Protein AF-0000000066114487 (afdb_homodimer)

Solvent-accessible surface area (backbone atoms only — not comparable to full-atom values): 37967 Å² total; per-residue (Å²): 64,41,56,44,31,41,36,39,31,21,33,37,78,26,65,54,48,72,44,83,40,63,73,30,32,35,38,34,29,27,58,73,71,32,46,50,64,55,57,57,45,52,58,41,23,55,28,66,76,45,55,93,78,40,96,60,60,56,63,45,26,12,87,95,51,77,45,20,36,45,33,35,36,36,38,45,90,91,45,73,46,40,40,36,40,36,44,28,60,100,52,79,59,42,24,28,50,68,84,37,66,91,42,55,56,73,70,45,41,58,76,42,46,62,41,72,41,41,70,68,40,43,33,56,49,68,44,57,49,65,46,38,52,49,51,52,51,52,53,48,22,61,77,37,43,69,47,51,53,43,51,51,50,30,53,51,44,48,53,53,46,27,52,50,24,36,50,45,29,48,32,56,20,43,59,45,72,77,64,80,58,66,64,52,54,56,47,47,51,53,36,20,52,35,35,14,51,52,47,33,52,50,56,52,47,48,65,64,36,40,63,40,24,33,52,37,28,40,67,55,39,72,87,65,58,56,55,46,78,42,80,44,60,54,55,77,77,85,60,69,44,45,68,48,29,25,52,48,40,48,53,44,45,62,70,40,40,66,60,23,32,72,68,24,40,81,76,64,39,71,92,62,28,37,66,46,50,24,46,57,92,41,51,33,55,68,63,47,33,71,60,48,36,44,43,51,34,50,9,49,44,49,16,52,45,54,51,42,40,73,74,48,68,39,41,30,36,35,35,43,50,37,49,49,58,36,55,71,68,44,35,52,44,51,41,63,73,50,49,80,39,62,17,29,43,35,33,34,57,45,69,84,54,53,58,77,79,56,59,59,51,37,28,43,28,48,90,50,41,71,41,79,105,62,40,56,45,31,40,36,38,32,21,34,37,78,27,65,54,47,72,44,82,39,63,75,30,32,34,36,34,28,27,58,73,70,34,44,52,61,54,56,55,45,50,58,41,22,55,29,67,77,45,55,93,76,40,95,59,59,55,64,45,24,12,86,94,51,77,44,19,34,45,34,36,36,36,37,45,89,91,45,73,46,39,40,35,38,38,47,30,60,99,52,78,59,43,25,28,50,68,85,36,65,91,43,55,55,72,70,46,40,58,76,40,46,62,40,70,41,41,69,69,40,44,32,56,48,68,45,58,48,66,46,38,52,49,52,50,51,51,52,48,23,62,76,36,43,68,48,50,55,43,51,50,50,33,52,52,45,47,53,53,46,29,52,49,24,38,51,45,28,47,31,55,19,44,60,42,72,78,64,79,58,67,64,51,54,56,47,47,51,54,36,20,50,36,36,13,50,51,49,33,51,49,53,53,47,48,64,63,35,40,64,40,23,33,53,36,30,40,67,56,39,71,86,63,58,56,54,46,78,40,81,44,59,54,57,76,76,84,59,69,45,45,68,49,29,23,52,48,40,48,52,43,46,62,71,42,41,68,60,22,31,72,69,25,40,80,77,62,40,72,93,61,28,39,65,46,48,24,46,57,92,39,53,32,54,68,64,47,33,72,60,47,36,46,42,49,35,50,9,49,43,50,16,50,44,52,53,42,39,72,72,48,70,38,41,30,36,35,36,44,49,39,50,48,57,36,56,70,68,44,34,53,45,50,42,64,71,51,49,81,40,63,18,29,42,35,34,32,57,44,70,83,56,52,58,75,79,57,60,60,51,36,28,43,28,47,90,51,39,72,42,78,104

Foldseek 3Di:
DDWQKKWKDQFQAFNIAIDGFAWFFEEEAAAPPQCLVSRVQLLVCLAQVDGLVDHFCVNGGHPPDQKMKIWTWDDDPPDIKIKMWIGGGVDAIFIDINNDRPDHSLNSHQRAFEQEDDPSLLCCQANDQVSVLCVLQSLLCNLPSCLVVLVVQLVVLQVVLLVVLQVQLVCVVVVHDRPPCVVNLVSLLSNLLSQLVSVLSSVVVQVQLQVQLQVQLCLLPPPFARKHKDKFFLQDDDDNHSVVSSVSSSVSCVVCVVVCSNVSHRRGGSVNIGIFMDGPPHTCHPPPDPQSSSSSSLSSSLSSQVVSVVVDDGHAYEYEQNLVVDDPSSSVSSCVSCSPGRHYYHYHHHPVSHDPSRDDWYWYRRPNYTGTD/DDWQKKWKDQFQAFNIAIDGFAWFFEEEAAAPPQCLVSRVQLLVCLAQVDGLVDHFCVNGGHPPDQKMKIWTWADDPPDIKIKMWIGGGPDAIFIDINNDRPDHSLNSHQRAHEQEDDPSLLCCQANDQVNVLCVLQSLLCNLPSCLVVLVVQLVVLQVVLLVVLQVQLVQVVVVHDRPPCVVNLVSLLSNLLSQLVSVLSSVVVQVQLQVQLQVQLCLLPPPFARKHKDKFFLQDDDDNHSVVSSVSSSVSCVVCVVVCSNVSHRRGGSVNIGIFMDGPPHTCHPPPDPQSSSSSSLSSSLSSQVVSVVVDDRHAYEYEQNLVVDDPRSSVSSCVSCRVGRHYYHYHHHPVSHDPSSDDWYWYRRPNYTGTD

Nearest PDB structures (foldseek):
  5z69-assembly1_B  TM=9.175E-01  e=9.569E-30  Caldanaerobacter subterraneus subsp. tengcongensis MB4
  5z68-assembly2_C  TM=9.266E-01  e=2.205E-28  Caldanaerobacter subterraneus subsp. tengcongensis MB4
  5z68-assembly2_D  TM=9.045E-01  e=6.628E-27  Caldanaerobacter subterraneus subsp. tengcongensis MB4
  8bpr-assembly1_B  TM=7.939E-01  e=6.284E-27  Thermus thermophilus HB8
  4w9m-assembly2_K  TM=6.153E-01  e=1.827E-13  Thermotoga maritima MSB8

Structure (mmCIF, N/CA/C/O backbone):
data_AF-0000000066114487-model_v1
#
loop_
_entity.id
_entity.type
_entity.pdbx_description
1 polymer 'DNA replication and repair protein RecF'
#
loop_
_atom_site.group_PDB
_atom_site.id
_atom_site.type_symbol
_atom_site.label_atom_id
_atom_site.label_alt_id
_atom_site.label_comp_id
_atom_site.label_asym_id
_atom_site.label_entity_id
_atom_site.label_seq_id
_atom_site.pdbx_PDB_ins_code
_atom_site.Cartn_x
_atom_site.Cartn_y
_atom_site.Cartn_z
_atom_site.occupancy
_atom_site.B_iso_or_equiv
_atom_site.auth_seq_id
_atom_site.auth_comp_id
_atom_site.auth_asym_id
_atom_site.auth_atom_id
_atom_site.pdbx_PDB_model_num
ATOM 1 N N . MET A 1 1 ? 7.707 -28.781 -12.812 1 91.56 1 MET A N 1
ATOM 2 C CA . MET A 1 1 ? 8.344 -28.844 -11.492 1 91.56 1 MET A CA 1
ATOM 3 C C . MET A 1 1 ? 7.328 -28.578 -10.391 1 91.56 1 MET A C 1
ATOM 5 O O . MET A 1 1 ? 6.457 -27.719 -10.531 1 91.56 1 MET A O 1
ATOM 9 N N . HIS A 1 2 ? 7.344 -29.406 -9.312 1 96.38 2 HIS A N 1
ATOM 10 C CA . HIS A 1 2 ? 6.43 -29.141 -8.203 1 96.38 2 HIS A CA 1
ATOM 11 C C . HIS A 1 2 ? 7.055 -29.531 -6.867 1 96.38 2 HIS A C 1
ATOM 13 O O . HIS A 1 2 ? 8.008 -30.312 -6.832 1 96.38 2 HIS A O 1
ATOM 19 N N . VAL A 1 3 ? 6.602 -28.906 -5.863 1 98.19 3 VAL A N 1
ATOM 20 C CA . VAL A 1 3 ? 6.977 -29.25 -4.492 1 98.19 3 VAL A CA 1
ATOM 21 C C . VAL A 1 3 ? 6.152 -30.438 -4.008 1 98.19 3 VAL A C 1
ATOM 23 O O . VAL A 1 3 ? 4.922 -30.422 -4.086 1 98.19 3 VAL A O 1
ATOM 26 N N . THR A 1 4 ? 6.828 -31.422 -3.496 1 98.31 4 THR A N 1
ATOM 27 C CA . THR A 1 4 ? 6.105 -32.625 -3.107 1 98.31 4 THR A CA 1
ATOM 28 C C . THR A 1 4 ? 5.914 -32.688 -1.594 1 98.31 4 THR A C 1
ATOM 30 O O . THR A 1 4 ? 5.059 -33.406 -1.096 1 98.31 4 THR A O 1
ATOM 33 N N . HIS A 1 5 ? 6.793 -31.969 -0.933 1 98.5 5 HIS A N 1
ATOM 34 C CA . HIS A 1 5 ? 6.719 -31.938 0.523 1 98.5 5 HIS A CA 1
ATOM 35 C C . HIS A 1 5 ? 7.281 -30.641 1.083 1 98.5 5 HIS A C 1
ATOM 37 O O . HIS A 1 5 ? 8.312 -30.156 0.608 1 98.5 5 HIS A O 1
ATOM 43 N N . LEU A 1 6 ? 6.59 -30.078 2.062 1 98.69 6 LEU A N 1
ATOM 44 C CA . LEU A 1 6 ? 7.02 -28.875 2.756 1 98.69 6 LEU A CA 1
ATOM 45 C C . LEU A 1 6 ? 7.125 -29.109 4.258 1 98.69 6 LEU A C 1
ATOM 47 O O . LEU A 1 6 ? 6.215 -29.672 4.863 1 98.69 6 LEU A O 1
ATOM 51 N N . SER A 1 7 ? 8.219 -28.719 4.789 1 98.62 7 SER A N 1
ATOM 52 C CA . SER A 1 7 ? 8.445 -28.812 6.23 1 98.62 7 SER A CA 1
ATOM 53 C C . SER A 1 7 ? 8.891 -27.469 6.793 1 98.62 7 SER A C 1
ATOM 55 O O . SER A 1 7 ? 9.805 -26.828 6.254 1 98.62 7 SER A O 1
ATOM 57 N N . LEU A 1 8 ? 8.219 -27.031 7.832 1 98.69 8 LEU A N 1
ATOM 58 C CA . LEU A 1 8 ? 8.57 -25.781 8.492 1 98.69 8 LEU A CA 1
ATOM 59 C C . LEU A 1 8 ? 8.93 -26.016 9.953 1 98.69 8 LEU A C 1
ATOM 61 O O . LEU A 1 8 ? 8.297 -26.844 10.625 1 98.69 8 LEU A O 1
ATOM 65 N N . ALA A 1 9 ? 9.891 -25.328 10.406 1 98.75 9 ALA A N 1
ATOM 66 C CA . ALA A 1 9 ? 10.258 -25.297 11.82 1 98.75 9 ALA A CA 1
ATOM 67 C C . ALA A 1 9 ? 10.477 -23.875 12.297 1 98.75 9 ALA A C 1
ATOM 69 O O . ALA A 1 9 ? 11.344 -23.156 11.789 1 98.75 9 ALA A O 1
ATOM 70 N N . ASP A 1 10 ? 9.648 -23.484 13.273 1 98.44 10 ASP A N 1
ATOM 71 C CA . ASP A 1 10 ? 9.711 -22.188 13.922 1 98.44 10 ASP A CA 1
ATOM 72 C C . ASP A 1 10 ? 9.594 -21.062 12.891 1 98.44 10 ASP A C 1
ATOM 74 O O . ASP A 1 10 ? 10.281 -20.047 12.992 1 98.44 10 ASP A O 1
ATOM 78 N N . PHE A 1 11 ? 8.859 -21.25 11.867 1 98.5 11 PHE A N 1
ATOM 79 C CA . PHE A 1 11 ? 8.625 -20.281 10.812 1 98.5 11 PHE A CA 1
ATOM 80 C C . PHE A 1 11 ? 7.266 -19.609 10.984 1 98.5 11 PHE A C 1
ATOM 82 O O . PHE A 1 11 ? 6.23 -20.281 10.984 1 98.5 11 PHE A O 1
ATOM 89 N N . ARG A 1 12 ? 7.25 -18.266 11.156 1 96.94 12 ARG A N 1
ATOM 90 C CA . ARG A 1 12 ? 6.02 -17.5 11.375 1 96.94 12 ARG A CA 1
ATOM 91 C C . ARG A 1 12 ? 5.227 -18.078 12.547 1 96.94 12 ARG A C 1
ATOM 93 O O . ARG A 1 12 ? 5.711 -18.094 13.68 1 96.94 12 ARG A O 1
ATOM 100 N N . SER A 1 13 ? 4.062 -18.609 12.344 1 95.19 13 SER A N 1
ATOM 101 C CA . SER A 1 13 ? 3.199 -19.109 13.406 1 95.19 13 SER A CA 1
ATOM 102 C C . SER A 1 13 ? 3.434 -20.594 13.664 1 95.19 13 SER A C 1
ATOM 104 O O . SER A 1 13 ? 2.85 -21.172 14.578 1 95.19 13 SER A O 1
ATOM 106 N N . TYR A 1 14 ? 4.309 -21.25 12.859 1 97.75 14 TYR A N 1
ATOM 107 C CA . TYR A 1 14 ? 4.461 -22.688 12.945 1 97.75 14 TYR A CA 1
ATOM 108 C C . TYR A 1 14 ? 5.676 -23.062 13.797 1 97.75 14 TYR A C 1
ATOM 110 O O . TYR A 1 14 ? 6.801 -22.672 13.477 1 97.75 14 TYR A O 1
ATOM 118 N N . ALA A 1 15 ? 5.414 -23.812 14.828 1 97.81 15 ALA A N 1
ATOM 119 C CA . ALA A 1 15 ? 6.531 -24.453 15.508 1 97.81 15 ALA A CA 1
ATOM 120 C C . ALA A 1 15 ? 7.102 -25.594 14.672 1 97.81 15 ALA A C 1
ATOM 122 O O . ALA A 1 15 ? 8.32 -25.703 14.5 1 97.81 15 ALA A O 1
ATOM 123 N N . ARG A 1 16 ? 6.207 -26.422 14.266 1 97.81 16 ARG A N 1
ATOM 124 C CA . ARG A 1 16 ? 6.531 -27.5 13.328 1 97.81 16 ARG A CA 1
ATOM 125 C C . ARG A 1 16 ? 5.32 -27.875 12.477 1 97.81 16 ARG A C 1
ATOM 127 O O . ARG A 1 16 ? 4.195 -27.922 12.977 1 97.81 16 ARG A O 1
ATOM 134 N N . VAL A 1 17 ? 5.562 -28.141 11.227 1 98 17 VAL A N 1
ATOM 135 C CA . VAL A 1 17 ? 4.488 -28.641 10.375 1 98 17 VAL A CA 1
ATOM 136 C C . VAL A 1 17 ? 5.078 -29.391 9.188 1 98 17 VAL A C 1
ATOM 138 O O . VAL A 1 17 ? 6.156 -29.047 8.695 1 98 17 VAL A O 1
ATOM 141 N N . GLU A 1 18 ? 4.477 -30.484 8.789 1 98.06 18 GLU A N 1
ATOM 142 C CA . GLU A 1 18 ? 4.777 -31.281 7.602 1 98.06 18 GLU A CA 1
ATOM 143 C C . GLU A 1 18 ? 3.574 -31.344 6.664 1 98.06 18 GLU A C 1
ATOM 145 O O . GLU A 1 18 ? 2.49 -31.766 7.062 1 98.06 18 GLU A O 1
ATOM 150 N N . VAL A 1 19 ? 3.771 -30.922 5.43 1 98.44 19 VAL A N 1
ATOM 151 C CA . VAL A 1 19 ? 2.646 -30.844 4.5 1 98.44 19 VAL A CA 1
ATOM 152 C C . VAL A 1 19 ? 2.996 -31.562 3.201 1 98.44 19 VAL A C 1
ATOM 154 O O . VAL A 1 19 ? 3.797 -31.062 2.404 1 98.44 19 VAL A O 1
ATOM 157 N N . PRO A 1 20 ? 2.406 -32.75 2.98 1 98.25 20 PRO A N 1
ATOM 158 C CA . PRO A 1 20 ? 2.539 -33.344 1.645 1 98.25 20 PRO A CA 1
ATOM 159 C C . PRO A 1 20 ? 1.776 -32.562 0.578 1 98.25 20 PRO A C 1
ATOM 161 O O . PRO A 1 20 ? 0.645 -32.125 0.814 1 98.25 20 PRO A O 1
ATOM 164 N N . LEU A 1 21 ? 2.404 -32.344 -0.565 1 98 21 LEU A N 1
ATOM 165 C CA . LEU A 1 21 ? 1.79 -31.578 -1.648 1 98 21 LEU A CA 1
ATOM 166 C C . LEU A 1 21 ? 1.767 -32.406 -2.939 1 98 21 LEU A C 1
ATOM 168 O O . LEU A 1 21 ? 2.76 -33.031 -3.293 1 98 21 LEU A O 1
ATOM 172 N N . ASP A 1 22 ? 0.691 -32.375 -3.58 1 95.12 22 ASP A N 1
ATOM 173 C CA . ASP A 1 22 ? 0.514 -33.094 -4.848 1 95.12 22 ASP A CA 1
ATOM 174 C C . ASP A 1 22 ? 0.541 -32.125 -6.023 1 95.12 22 ASP A C 1
ATOM 176 O O . ASP A 1 22 ? 0.405 -30.906 -5.836 1 95.12 22 ASP A O 1
ATOM 180 N N . PRO A 1 23 ? 0.85 -32.719 -7.223 1 95.88 23 PRO A N 1
ATOM 181 C CA . PRO A 1 23 ? 0.576 -31.875 -8.391 1 95.88 23 PRO A CA 1
ATOM 182 C C . PRO A 1 23 ? -0.891 -31.469 -8.484 1 95.88 23 PRO A C 1
ATOM 184 O O . PRO A 1 23 ? -1.755 -32.094 -7.863 1 95.88 23 PRO A O 1
ATOM 187 N N . GLY A 1 24 ? -1.15 -30.5 -9.211 1 96.94 24 GLY A N 1
ATOM 188 C CA . GLY A 1 24 ? -2.508 -29.984 -9.32 1 96.94 24 GLY A CA 1
ATOM 189 C C . GLY A 1 24 ? -2.836 -28.922 -8.281 1 96.94 24 GLY A C 1
ATOM 190 O O . GLY A 1 24 ? -1.948 -28.203 -7.82 1 96.94 24 GLY A O 1
ATOM 191 N N . VAL A 1 25 ? -4.105 -28.812 -7.996 1 97.69 25 VAL A N 1
ATOM 192 C CA . VAL A 1 25 ? -4.574 -27.734 -7.129 1 97.69 25 VAL A CA 1
ATOM 193 C C . VAL A 1 25 ? -4.613 -28.219 -5.68 1 97.69 25 VAL A C 1
ATOM 195 O O . VAL A 1 25 ? -5.113 -29.312 -5.398 1 97.69 25 VAL A O 1
ATOM 198 N N . THR A 1 26 ? -4.031 -27.531 -4.801 1 98.19 26 THR A N 1
ATOM 199 C CA . THR A 1 26 ? -4.152 -27.703 -3.357 1 98.19 26 THR A CA 1
ATOM 200 C C . THR A 1 26 ? -4.676 -26.422 -2.701 1 98.19 26 THR A C 1
ATOM 202 O O . THR A 1 26 ? -4.129 -25.344 -2.908 1 98.19 26 THR A O 1
ATOM 205 N N . ALA A 1 27 ? -5.742 -26.516 -1.954 1 97.75 27 ALA A N 1
ATOM 206 C CA . ALA A 1 27 ? -6.316 -25.359 -1.253 1 97.75 27 ALA A CA 1
ATOM 207 C C . ALA A 1 27 ? -6.105 -25.484 0.254 1 97.75 27 ALA A C 1
ATOM 209 O O . ALA A 1 27 ? -6.371 -26.531 0.843 1 97.75 27 ALA A O 1
ATOM 210 N N . PHE A 1 28 ? -5.551 -24.516 0.839 1 98 28 PHE A N 1
ATOM 211 C CA . PHE A 1 28 ? -5.469 -24.359 2.287 1 98 28 PHE A CA 1
ATOM 212 C C . PHE A 1 28 ? -6.59 -23.453 2.801 1 98 28 PHE A C 1
ATOM 214 O O . PHE A 1 28 ? -6.617 -22.266 2.518 1 98 28 PHE A O 1
ATOM 221 N N . VAL A 1 29 ? -7.473 -24.016 3.57 1 96.12 29 VAL A N 1
ATOM 222 C CA . VAL A 1 29 ? -8.664 -23.297 4.012 1 96.12 29 VAL A CA 1
ATOM 223 C C . VAL A 1 29 ? -8.672 -23.203 5.535 1 96.12 29 VAL A C 1
ATOM 225 O O . VAL A 1 29 ? -8.344 -24.172 6.227 1 96.12 29 VAL A O 1
ATOM 228 N N . GLY A 1 30 ? -8.984 -22.078 6.043 1 93.25 30 GLY A N 1
ATOM 229 C CA . GLY A 1 30 ? -9.07 -21.812 7.473 1 93.25 30 GLY A CA 1
ATOM 230 C C . GLY A 1 30 ? -9.297 -20.359 7.805 1 93.25 30 GLY A C 1
ATOM 231 O O . GLY A 1 30 ? -9.203 -19.484 6.934 1 93.25 30 GLY A O 1
ATOM 232 N N . PRO A 1 31 ? -9.633 -20.078 9.086 1 88.81 31 PRO A N 1
ATOM 233 C CA . PRO A 1 31 ? -9.898 -18.688 9.484 1 88.81 31 PRO A CA 1
ATOM 234 C C . PRO A 1 31 ? -8.672 -17.797 9.344 1 88.81 31 PRO A C 1
ATOM 236 O O . PRO A 1 31 ? -7.547 -18.281 9.219 1 88.81 31 PRO A O 1
ATOM 239 N N . ASN A 1 32 ? -8.961 -16.531 9.359 1 86.75 32 ASN A N 1
ATOM 240 C CA . ASN A 1 32 ? -7.887 -15.547 9.25 1 86.75 32 ASN A CA 1
ATOM 241 C C . ASN A 1 32 ? -6.918 -15.641 10.422 1 86.75 32 ASN A C 1
ATOM 243 O O . ASN A 1 32 ? -7.34 -15.828 11.562 1 86.75 32 ASN A O 1
ATOM 247 N N . GLY A 1 33 ? -5.668 -15.547 10.094 1 89 33 GLY A N 1
ATOM 248 C CA . GLY A 1 33 ? -4.645 -15.516 11.125 1 89 33 GLY A CA 1
ATOM 249 C C . GLY A 1 33 ? -4.18 -16.891 11.547 1 89 33 GLY A C 1
ATOM 250 O O . GLY A 1 33 ? -3.428 -17.031 12.516 1 89 33 GLY A O 1
ATOM 251 N N . GLN A 1 34 ? -4.555 -17.891 10.82 1 92.06 34 GLN A N 1
ATOM 252 C CA . GLN A 1 34 ? -4.266 -19.25 11.273 1 92.06 34 GLN A CA 1
ATOM 253 C C . GLN A 1 34 ? -3.025 -19.797 10.578 1 92.06 34 GLN A C 1
ATOM 255 O O . GLN A 1 34 ? -2.594 -20.922 10.875 1 92.06 34 GLN A O 1
ATOM 260 N N . GLY A 1 35 ? -2.451 -19.094 9.594 1 95.38 35 GLY A N 1
ATOM 261 C CA . GLY A 1 35 ? -1.147 -19.469 9.078 1 95.38 35 GLY A CA 1
ATOM 262 C C . GLY A 1 35 ? -1.195 -19.953 7.645 1 95.38 35 GLY A C 1
ATOM 263 O O . GLY A 1 35 ? -0.208 -20.484 7.129 1 95.38 35 GLY A O 1
ATOM 264 N N . LYS A 1 36 ? -2.33 -19.875 6.961 1 97.19 36 LYS A N 1
ATOM 265 C CA . LYS A 1 36 ? -2.445 -20.297 5.566 1 97.19 36 LYS A CA 1
ATOM 266 C C . LYS A 1 36 ? -1.386 -19.609 4.703 1 97.19 36 LYS A C 1
ATOM 268 O O . LYS A 1 36 ? -0.65 -20.281 3.973 1 97.19 36 LYS A O 1
ATOM 273 N N . THR A 1 37 ? -1.304 -18.297 4.855 1 96.75 37 THR A N 1
ATOM 274 C CA . THR A 1 37 ? -0.352 -17.484 4.094 1 96.75 37 THR A CA 1
ATOM 275 C C . THR A 1 37 ? 1.082 -17.875 4.441 1 96.75 37 THR A C 1
ATOM 277 O O . THR A 1 37 ? 1.959 -17.875 3.574 1 96.75 37 THR A O 1
ATOM 280 N N . ASN A 1 38 ? 1.351 -18.266 5.676 1 97.88 38 ASN A N 1
ATOM 281 C CA . ASN A 1 38 ? 2.697 -18.641 6.094 1 97.88 38 ASN A CA 1
ATOM 282 C C . ASN A 1 38 ? 3.221 -19.828 5.289 1 97.88 38 ASN A C 1
ATOM 284 O O . ASN A 1 38 ? 4.406 -19.875 4.965 1 97.88 38 ASN A O 1
ATOM 288 N N . LEU A 1 39 ? 2.322 -20.734 4.953 1 98.5 39 LEU A N 1
ATOM 289 C CA . LEU A 1 39 ? 2.711 -21.922 4.191 1 98.5 39 LEU A CA 1
ATOM 290 C C . LEU A 1 39 ? 3.174 -21.531 2.789 1 98.5 39 LEU A C 1
ATOM 292 O O . LEU A 1 39 ? 4.258 -21.938 2.357 1 98.5 39 LEU A O 1
ATOM 296 N N . VAL A 1 40 ? 2.393 -20.734 2.148 1 98.31 40 VAL A N 1
ATOM 297 C CA . VAL A 1 40 ? 2.713 -20.406 0.766 1 98.31 40 VAL A CA 1
ATOM 298 C C . VAL A 1 40 ? 3.85 -19.375 0.731 1 98.31 40 VAL A C 1
ATOM 300 O O . VAL A 1 40 ? 4.629 -19.344 -0.222 1 98.31 40 VAL A O 1
ATOM 303 N N . GLU A 1 41 ? 3.951 -18.562 1.796 1 98.25 41 GLU A N 1
ATOM 304 C CA . GLU A 1 41 ? 5.078 -17.641 1.941 1 98.25 41 GLU A CA 1
ATOM 305 C C . GLU A 1 41 ? 6.402 -18.406 1.999 1 98.25 41 GLU A C 1
ATOM 307 O O . GLU A 1 41 ? 7.395 -17.969 1.408 1 98.25 41 GLU A O 1
ATOM 312 N N . ALA A 1 42 ? 6.395 -19.531 2.643 1 98.75 42 ALA A N 1
ATOM 313 C CA . ALA A 1 42 ? 7.586 -20.359 2.744 1 98.75 42 ALA A CA 1
ATOM 314 C C . ALA A 1 42 ? 8 -20.891 1.374 1 98.75 42 ALA A C 1
ATOM 316 O O . ALA A 1 42 ? 9.18 -20.875 1.02 1 98.75 42 ALA A O 1
ATOM 317 N N . VAL A 1 43 ? 7.043 -21.344 0.627 1 98.62 43 VAL A N 1
ATOM 318 C CA . VAL A 1 43 ? 7.324 -21.844 -0.715 1 98.62 43 VAL A CA 1
ATOM 319 C C . VAL A 1 43 ? 7.895 -20.719 -1.575 1 98.62 43 VAL A C 1
ATOM 321 O O . VAL A 1 43 ? 8.883 -20.922 -2.291 1 98.62 43 VAL A O 1
ATOM 324 N N . GLY A 1 44 ? 7.305 -19.547 -1.464 1 98.06 44 GLY A N 1
ATOM 325 C CA . GLY A 1 44 ? 7.809 -18.391 -2.193 1 98.06 44 GLY A CA 1
ATOM 326 C C . GLY A 1 44 ? 9.219 -18 -1.795 1 98.06 44 GLY A C 1
ATOM 327 O O . GLY A 1 44 ? 10.016 -17.594 -2.641 1 98.06 44 GLY A O 1
ATOM 328 N N . TYR A 1 45 ? 9.492 -18.141 -0.509 1 98.31 45 TYR A N 1
ATOM 329 C CA . TYR A 1 45 ? 10.82 -17.781 -0.02 1 98.31 45 TYR A CA 1
ATOM 330 C C . TYR A 1 45 ? 11.883 -18.672 -0.648 1 98.31 45 TYR A C 1
ATOM 332 O O . TYR A 1 45 ? 12.977 -18.203 -0.97 1 98.31 45 TYR A O 1
ATOM 340 N N . LEU A 1 46 ? 11.578 -19.922 -0.854 1 97.56 46 LEU A N 1
ATOM 341 C CA . LEU A 1 46 ? 12.516 -20.844 -1.488 1 97.56 46 LEU A CA 1
ATOM 342 C C . LEU A 1 46 ? 12.836 -20.406 -2.912 1 97.56 46 LEU A C 1
ATOM 344 O O . LEU A 1 46 ? 13.93 -20.656 -3.412 1 97.56 46 LEU A O 1
ATOM 348 N N . ALA A 1 47 ? 11.891 -19.734 -3.514 1 97.06 47 ALA A N 1
ATOM 349 C CA . ALA A 1 47 ? 12.023 -19.375 -4.922 1 97.06 47 ALA A CA 1
ATOM 350 C C . ALA A 1 47 ? 12.758 -18.047 -5.082 1 97.06 47 ALA A C 1
ATOM 352 O O . ALA A 1 47 ? 13.43 -17.812 -6.094 1 97.06 47 ALA A O 1
ATOM 353 N N . THR A 1 48 ? 12.633 -17.156 -4.078 1 96.75 48 THR A N 1
ATOM 354 C CA . THR A 1 48 ? 13.086 -15.781 -4.312 1 96.75 48 THR A CA 1
ATOM 355 C C . THR A 1 48 ? 14.062 -15.344 -3.23 1 96.75 48 THR A C 1
ATOM 357 O O . THR A 1 48 ? 14.719 -14.305 -3.363 1 96.75 48 THR A O 1
ATOM 360 N N . LEU A 1 49 ? 14.141 -16.125 -2.146 1 96.69 49 LEU A N 1
ATOM 361 C CA . LEU A 1 49 ? 14.938 -15.797 -0.971 1 96.69 49 LEU A CA 1
ATOM 362 C C . LEU A 1 49 ? 14.461 -14.5 -0.336 1 96.69 49 LEU A C 1
ATOM 364 O O . LEU A 1 49 ? 15.258 -13.734 0.211 1 96.69 49 LEU A O 1
ATOM 368 N N . GLY A 1 50 ? 13.18 -14.273 -0.511 1 95.69 50 GLY A N 1
ATOM 369 C CA . GLY A 1 50 ? 12.523 -13.117 0.084 1 95.69 50 GLY A CA 1
ATOM 370 C C . GLY A 1 50 ? 11.047 -13.336 0.336 1 95.69 50 GLY A C 1
ATOM 371 O O . GLY A 1 50 ? 10.438 -14.234 -0.249 1 95.69 50 GLY A O 1
ATOM 372 N N . SER A 1 51 ? 10.562 -12.492 1.289 1 96.31 51 SER A N 1
ATOM 373 C CA . SER A 1 51 ? 9.133 -12.539 1.607 1 96.31 51 SER A CA 1
ATOM 374 C C . SER A 1 51 ? 8.359 -11.484 0.823 1 96.31 51 SER A C 1
ATOM 376 O O . SER A 1 51 ? 8.859 -10.375 0.604 1 96.31 51 SER A O 1
ATOM 378 N N . HIS A 1 52 ? 7.168 -11.844 0.389 1 94.06 52 HIS A N 1
ATOM 379 C CA . HIS A 1 52 ? 6.312 -10.867 -0.271 1 94.06 52 HIS A CA 1
ATOM 380 C C . HIS A 1 52 ? 5.566 -10.008 0.749 1 94.06 52 HIS A C 1
ATOM 382 O O . HIS A 1 52 ? 4.863 -9.07 0.378 1 94.06 52 HIS A O 1
ATOM 388 N N . ARG A 1 53 ? 5.777 -10.305 2.021 1 93.56 53 ARG A N 1
ATOM 389 C CA . ARG A 1 53 ? 5 -9.625 3.053 1 93.56 53 ARG A CA 1
ATOM 390 C C . ARG A 1 53 ? 5.887 -8.711 3.893 1 93.56 53 ARG A C 1
ATOM 392 O O . ARG A 1 53 ? 5.406 -7.73 4.473 1 93.56 53 ARG A O 1
ATOM 399 N N . VAL A 1 54 ? 7.16 -9.078 4.027 1 93.94 54 VAL A N 1
ATOM 400 C CA . VAL A 1 54 ? 8.039 -8.32 4.91 1 93.94 54 VAL A CA 1
ATOM 401 C C . VAL A 1 54 ? 9.391 -8.109 4.234 1 93.94 54 VAL A C 1
ATOM 403 O O . VAL A 1 54 ? 9.781 -8.883 3.354 1 93.94 54 VAL A O 1
ATOM 406 N N . SER A 1 55 ? 10.109 -7.113 4.668 1 91.19 55 SER A N 1
ATOM 407 C CA . SER A 1 55 ? 11.375 -6.758 4.031 1 91.19 55 SER A CA 1
ATOM 408 C C . SER A 1 55 ? 12.555 -7.367 4.773 1 91.19 55 SER A C 1
ATOM 410 O O . SER A 1 55 ? 13.68 -7.375 4.262 1 91.19 55 SER A O 1
ATOM 412 N N . SER A 1 56 ? 12.258 -7.918 6.008 1 93.12 56 SER A N 1
ATOM 413 C CA . SER A 1 56 ? 13.328 -8.516 6.797 1 93.12 56 SER A CA 1
ATOM 414 C C . SER A 1 56 ? 12.945 -9.906 7.297 1 93.12 56 SER A C 1
ATOM 416 O O . SER A 1 56 ? 11.766 -10.266 7.277 1 93.12 56 SER A O 1
ATOM 418 N N . ASP A 1 57 ? 13.914 -10.602 7.766 1 95.12 57 ASP A N 1
ATOM 419 C CA . ASP A 1 57 ? 13.695 -12.008 8.094 1 95.12 57 ASP A CA 1
ATOM 420 C C . ASP A 1 57 ? 13.156 -12.164 9.508 1 95.12 57 ASP A C 1
ATOM 422 O O . ASP A 1 57 ? 12.562 -13.188 9.844 1 95.12 57 ASP A O 1
ATOM 426 N N . ALA A 1 58 ? 13.297 -11.188 10.312 1 94.81 58 ALA A N 1
ATOM 427 C CA . ALA A 1 58 ? 12.977 -11.32 11.734 1 94.81 58 ALA A CA 1
ATOM 428 C C . ALA A 1 58 ? 11.523 -11.742 11.93 1 94.81 58 ALA A C 1
ATOM 430 O O . ALA A 1 58 ? 11.242 -12.695 12.664 1 94.81 58 ALA A O 1
ATOM 431 N N . PRO A 1 59 ? 10.648 -11.102 11.203 1 95.38 59 PRO A N 1
ATOM 432 C CA . PRO A 1 59 ? 9.25 -11.5 11.414 1 95.38 59 PRO A CA 1
ATOM 433 C C . PRO A 1 59 ? 8.945 -12.891 10.883 1 95.38 59 PRO A C 1
ATOM 435 O O . PRO A 1 59 ? 7.855 -13.422 11.125 1 95.38 59 PRO A O 1
ATOM 438 N N . LEU A 1 60 ? 9.883 -13.477 10.156 1 98.06 60 LEU A N 1
ATOM 439 C CA . LEU A 1 60 ? 9.656 -14.797 9.586 1 98.06 60 LEU A CA 1
ATOM 440 C C . LEU A 1 60 ? 9.977 -15.891 10.609 1 98.06 60 LEU A C 1
ATOM 442 O O . LEU A 1 60 ? 9.625 -17.047 10.414 1 98.06 60 LEU A O 1
ATOM 446 N N . VAL A 1 61 ? 10.648 -15.492 11.609 1 98.06 61 VAL A N 1
ATOM 447 C CA . VAL A 1 61 ? 10.992 -16.422 12.68 1 98.06 61 VAL A CA 1
ATOM 448 C C . VAL A 1 61 ? 9.922 -16.359 13.773 1 98.06 61 VAL A C 1
ATOM 450 O O . VAL A 1 61 ? 9.5 -15.281 14.18 1 98.06 61 VAL A O 1
ATOM 453 N N . ARG A 1 62 ? 9.477 -17.5 14.156 1 96.62 62 ARG A N 1
ATOM 454 C CA . ARG A 1 62 ? 8.438 -17.594 15.188 1 96.62 62 ARG A CA 1
ATOM 455 C C . ARG A 1 62 ? 8.852 -16.812 16.438 1 96.62 62 ARG A C 1
ATOM 457 O 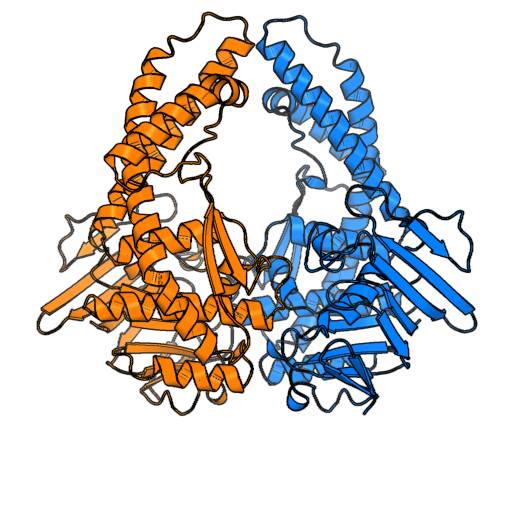O . ARG A 1 62 ? 10.016 -16.859 16.844 1 96.62 62 ARG A O 1
ATOM 464 N N . MET A 1 63 ? 7.832 -16.203 17.031 1 91.88 63 MET A N 1
ATOM 465 C CA . MET A 1 63 ? 8.109 -15.422 18.234 1 91.88 63 MET A CA 1
ATOM 466 C C . MET A 1 63 ? 8.781 -16.281 19.297 1 91.88 63 MET A C 1
ATOM 468 O O . MET A 1 63 ? 8.312 -17.375 19.594 1 91.88 63 MET A O 1
ATOM 472 N N . GLY A 1 64 ? 9.82 -15.75 19.859 1 92.81 64 GLY A N 1
ATOM 473 C CA . GLY A 1 64 ? 10.531 -16.453 20.906 1 92.81 64 GLY A CA 1
ATOM 474 C C . GLY A 1 64 ? 11.617 -17.375 20.391 1 92.81 64 GLY A C 1
ATOM 475 O O . GLY A 1 64 ? 12.492 -17.812 21.141 1 92.81 64 GLY A O 1
ATOM 476 N N . ALA A 1 65 ? 11.625 -17.734 19.047 1 97.06 65 ALA A N 1
ATOM 477 C CA . ALA A 1 65 ? 12.641 -18.609 18.453 1 97.06 65 ALA A CA 1
ATOM 478 C C . ALA A 1 65 ? 13.82 -17.797 17.922 1 97.06 65 ALA A C 1
ATOM 480 O O . ALA A 1 65 ? 13.703 -16.594 17.672 1 97.06 65 ALA A O 1
ATOM 481 N N . GLU A 1 66 ? 14.914 -18.484 17.781 1 96.94 66 GLU A N 1
ATOM 482 C CA . GLU A 1 66 ? 16.141 -17.812 17.328 1 96.94 66 GLU A CA 1
ATOM 483 C C . GLU A 1 66 ? 16.297 -17.922 15.82 1 96.94 66 GLU A C 1
ATOM 485 O O . GLU A 1 66 ? 16.906 -17.047 15.195 1 96.94 66 GLU A O 1
ATOM 490 N N . ARG A 1 67 ? 15.82 -19 15.344 1 98.06 67 ARG A N 1
ATOM 491 C CA . ARG A 1 67 ? 15.938 -19.25 13.914 1 98.06 67 ARG A CA 1
ATOM 492 C C . ARG A 1 67 ? 14.719 -19.984 13.383 1 98.06 67 ARG A C 1
ATOM 494 O O . ARG A 1 67 ? 13.914 -20.516 14.164 1 98.06 67 ARG A O 1
ATOM 501 N N . ALA A 1 68 ? 14.578 -19.953 12.062 1 98.75 68 ALA A N 1
ATOM 502 C CA . ALA A 1 68 ? 13.531 -20.703 11.383 1 98.75 68 ALA A CA 1
ATOM 503 C C . ALA A 1 68 ? 14.102 -21.562 10.258 1 98.75 68 ALA A C 1
ATOM 505 O O . ALA A 1 68 ? 15.156 -21.234 9.695 1 98.75 68 ALA A O 1
ATOM 506 N N . VAL A 1 69 ? 13.461 -22.672 9.961 1 98.69 69 VAL A N 1
ATOM 507 C CA . VAL A 1 69 ? 13.914 -23.562 8.891 1 98.69 69 VAL A CA 1
ATOM 508 C C . VAL A 1 69 ? 12.766 -23.828 7.926 1 98.69 69 VAL A C 1
ATOM 510 O O . VAL A 1 69 ? 11.648 -24.141 8.352 1 98.69 69 VAL A O 1
ATOM 513 N N . ILE A 1 70 ? 13.039 -23.656 6.66 1 98.75 70 ILE A N 1
ATOM 514 C CA . ILE A 1 70 ? 12.164 -24.078 5.574 1 98.75 70 ILE A CA 1
ATOM 515 C C . ILE A 1 70 ? 12.805 -25.219 4.805 1 98.75 70 ILE A C 1
ATOM 517 O O . ILE A 1 70 ? 13.93 -25.109 4.32 1 98.75 70 ILE A O 1
ATOM 521 N N . ARG A 1 71 ? 12.078 -26.328 4.695 1 98.31 71 ARG A N 1
ATOM 522 C CA . ARG A 1 71 ? 12.547 -27.484 3.934 1 98.31 71 ARG A CA 1
ATOM 523 C C . ARG A 1 71 ? 11.508 -27.922 2.916 1 98.31 71 ARG A C 1
ATOM 525 O O . ARG A 1 71 ? 10.305 -27.938 3.213 1 98.31 71 ARG A O 1
ATOM 532 N N . ALA A 1 72 ? 11.984 -28.281 1.731 1 98.44 72 ALA A N 1
ATOM 533 C CA . ALA A 1 72 ? 11.039 -28.75 0.72 1 98.44 72 ALA A CA 1
ATOM 534 C C . ALA A 1 72 ? 11.68 -29.812 -0.173 1 98.44 72 ALA A C 1
ATOM 536 O O . ALA A 1 72 ? 12.867 -29.734 -0.492 1 98.44 72 ALA A O 1
ATOM 537 N N . GLN A 1 73 ? 10.922 -30.812 -0.466 1 98.31 73 GLN A N 1
ATOM 538 C CA . GLN A 1 73 ? 11.258 -31.75 -1.541 1 98.31 73 GLN A CA 1
ATOM 539 C C . GLN A 1 73 ? 10.656 -31.281 -2.869 1 98.31 73 GLN A C 1
ATOM 541 O O . GLN A 1 73 ? 9.469 -30.969 -2.945 1 98.31 73 GLN A O 1
ATOM 546 N N . VAL A 1 74 ? 11.508 -31.25 -3.902 1 97.38 74 VAL A N 1
ATOM 547 C CA . VAL A 1 74 ? 11.086 -30.734 -5.199 1 97.38 74 VAL A CA 1
ATOM 548 C C . VAL A 1 74 ? 11.312 -31.797 -6.273 1 97.38 74 VAL A C 1
ATOM 550 O O . VAL A 1 74 ? 12.359 -32.438 -6.305 1 97.38 74 VAL A O 1
ATOM 553 N N . ARG A 1 75 ? 10.328 -31.906 -7.078 1 96.19 75 ARG A N 1
ATOM 554 C CA . ARG A 1 75 ? 10.422 -32.844 -8.18 1 96.19 75 ARG A CA 1
ATOM 555 C C . ARG A 1 75 ? 10.391 -32.125 -9.523 1 96.19 75 ARG A C 1
ATOM 557 O O . ARG A 1 75 ? 9.547 -31.266 -9.75 1 96.19 75 ARG A O 1
ATOM 564 N N . GLN A 1 76 ? 11.305 -32.438 -10.359 1 91.94 76 GLN A N 1
ATOM 565 C CA . GLN A 1 76 ? 11.367 -32 -11.75 1 91.94 76 GLN A CA 1
ATOM 566 C C . GLN A 1 76 ? 11.609 -33.156 -12.688 1 91.94 76 GLN A C 1
ATOM 568 O O . GLN A 1 76 ? 12.75 -33.625 -12.836 1 91.94 76 GLN A O 1
ATOM 573 N N . GLY A 1 77 ? 10.602 -33.594 -13.375 1 88.44 77 GLY A N 1
ATOM 574 C CA . GLY A 1 77 ? 10.734 -34.844 -14.109 1 88.44 77 GLY A CA 1
ATOM 575 C C . GLY A 1 77 ? 11.117 -36 -13.227 1 88.44 77 GLY A C 1
ATOM 576 O O . GLY A 1 77 ? 10.422 -36.312 -12.258 1 88.44 77 GLY A O 1
ATOM 577 N N . GLU A 1 78 ? 12.297 -36.531 -13.547 1 91 78 GLU A N 1
ATOM 578 C CA . GLU A 1 78 ? 12.758 -37.688 -12.773 1 91 78 GLU A CA 1
ATOM 579 C C . GLU A 1 78 ? 13.695 -37.25 -11.648 1 91 78 GLU A C 1
ATOM 581 O O . GLU A 1 78 ? 14.055 -38.062 -10.797 1 91 78 GLU A O 1
ATOM 586 N N . ARG A 1 79 ? 13.977 -36.062 -11.656 1 91.94 79 ARG A N 1
ATOM 587 C CA . ARG A 1 79 ? 14.93 -35.562 -10.672 1 91.94 79 ARG A CA 1
ATOM 588 C C . ARG A 1 79 ? 14.211 -35.062 -9.414 1 91.94 79 ARG A C 1
ATOM 590 O O . ARG A 1 79 ? 13.164 -34.438 -9.508 1 91.94 79 ARG A O 1
ATOM 597 N N . GLN A 1 80 ? 14.82 -35.469 -8.273 1 95 80 GLN A N 1
ATOM 598 C CA . GLN A 1 80 ? 14.336 -35 -6.98 1 95 80 GLN A CA 1
ATOM 599 C C . GLN A 1 80 ? 15.445 -34.312 -6.191 1 95 80 GLN A C 1
ATOM 601 O O . GLN A 1 80 ? 16.594 -34.781 -6.188 1 95 80 GLN A O 1
ATOM 606 N N . GLN A 1 81 ? 15.07 -33.188 -5.629 1 95.75 81 GLN A N 1
ATOM 607 C CA . GLN A 1 81 ? 16.031 -32.469 -4.824 1 95.75 81 GLN A CA 1
ATOM 608 C C . GLN A 1 81 ? 15.43 -32.031 -3.49 1 95.75 81 GLN A C 1
ATOM 610 O O . GLN A 1 81 ? 14.234 -31.734 -3.416 1 95.75 81 GLN A O 1
ATOM 615 N N . LEU A 1 82 ? 16.266 -32.125 -2.521 1 97.25 82 LEU A N 1
ATOM 616 C CA . LEU A 1 82 ? 15.898 -31.594 -1.207 1 97.25 82 LEU A CA 1
ATOM 617 C C . LEU A 1 82 ? 16.578 -30.25 -0.951 1 97.25 82 LEU A C 1
ATOM 619 O O . LEU A 1 82 ? 17.797 -30.125 -1.082 1 97.25 82 LEU A O 1
ATOM 623 N N . ILE A 1 83 ? 15.742 -29.25 -0.577 1 97.06 83 ILE A N 1
ATOM 624 C CA . ILE A 1 83 ? 16.25 -27.906 -0.3 1 97.06 83 ILE A CA 1
ATOM 625 C C . ILE A 1 83 ? 15.945 -27.531 1.146 1 97.06 83 ILE A C 1
ATOM 627 O O . ILE A 1 83 ? 14.836 -27.766 1.637 1 97.06 83 ILE A O 1
ATOM 631 N N . GLU A 1 84 ? 16.906 -26.969 1.774 1 97.69 84 GLU A N 1
ATOM 632 C CA . GLU A 1 84 ? 16.75 -26.484 3.141 1 97.69 84 GLU A CA 1
ATOM 633 C C . GLU A 1 84 ? 17.328 -25.078 3.293 1 97.69 84 GLU A C 1
ATOM 635 O O . GLU A 1 84 ? 18.453 -24.812 2.889 1 97.69 84 GLU A O 1
ATOM 640 N N . LEU A 1 85 ? 16.531 -24.172 3.836 1 97.81 85 LEU A N 1
ATOM 641 C CA . LEU A 1 85 ? 16.984 -22.812 4.168 1 97.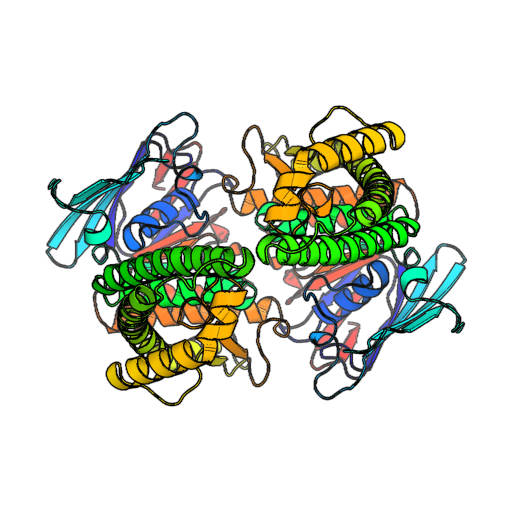81 85 LEU A CA 1
ATOM 642 C C . LEU A 1 85 ? 16.828 -22.547 5.66 1 97.81 85 LEU A C 1
ATOM 644 O O . LEU A 1 85 ? 15.773 -22.812 6.242 1 97.81 85 LEU A O 1
ATOM 648 N N . GLU A 1 86 ? 17.875 -22.109 6.238 1 98 86 GLU A N 1
ATOM 649 C CA . GLU A 1 86 ? 17.875 -21.641 7.625 1 98 86 GLU A CA 1
ATOM 650 C C . GLU A 1 86 ? 17.953 -20.125 7.703 1 98 86 GLU A C 1
ATOM 652 O O . GLU A 1 86 ? 18.891 -19.516 7.203 1 98 86 GLU A O 1
ATOM 657 N N . LEU A 1 87 ? 16.938 -19.5 8.273 1 98.25 87 LEU A N 1
ATOM 658 C CA . LEU A 1 87 ? 16.875 -18.062 8.438 1 98.25 87 LEU A CA 1
ATOM 659 C C . LEU A 1 87 ? 17.391 -17.625 9.805 1 98.25 87 LEU A C 1
ATOM 661 O O . LEU A 1 87 ? 16.906 -18.094 10.836 1 98.25 87 LEU A O 1
ATOM 665 N N . ASN A 1 88 ? 18.312 -16.797 9.789 1 97.19 88 ASN A N 1
ATOM 666 C CA . ASN A 1 88 ? 18.984 -16.344 11 1 97.19 88 ASN A CA 1
ATOM 667 C C . ASN A 1 88 ? 18.953 -14.82 11.117 1 97.19 88 ASN A C 1
ATOM 669 O O . ASN A 1 88 ? 19.906 -14.141 10.719 1 97.19 88 ASN A O 1
ATOM 673 N N . PRO A 1 89 ? 17.875 -14.336 11.781 1 93.81 89 PRO A N 1
ATOM 674 C CA . PRO A 1 89 ? 17.844 -12.875 11.891 1 93.81 89 PRO A CA 1
ATOM 675 C C . PRO A 1 89 ? 19.125 -12.297 12.477 1 93.81 89 PRO A C 1
ATOM 677 O O . PRO A 1 89 ? 19.609 -12.781 13.5 1 93.81 89 PRO A O 1
ATOM 680 N N . GLY A 1 90 ? 19.625 -11.234 11.883 1 90.88 90 GLY A N 1
ATOM 681 C CA . GLY A 1 90 ? 20.844 -10.578 12.344 1 90.88 90 GLY A CA 1
ATOM 682 C C . GLY A 1 90 ? 22.109 -11.273 11.883 1 90.88 90 GLY A C 1
ATOM 683 O O . GLY A 1 90 ? 23.203 -10.734 12.039 1 90.88 90 GLY A O 1
ATOM 684 N N . ARG A 1 91 ? 22.031 -12.555 11.438 1 93 91 ARG A N 1
ATOM 685 C CA . ARG A 1 91 ? 23.156 -13.312 10.906 1 93 91 ARG A CA 1
ATOM 686 C C . ARG A 1 91 ? 22.859 -13.797 9.492 1 93 91 ARG A C 1
ATOM 688 O O . ARG A 1 91 ? 21.734 -13.664 9 1 93 91 ARG A O 1
ATOM 695 N N . ALA A 1 92 ? 23.859 -14.336 8.844 1 93.31 92 ALA A N 1
ATOM 696 C CA . ALA A 1 92 ? 23.688 -14.844 7.48 1 93.31 92 ALA A CA 1
ATOM 697 C C . ALA A 1 92 ? 22.797 -16.094 7.473 1 93.31 92 ALA A C 1
ATOM 699 O O . ALA A 1 92 ? 22.938 -16.953 8.344 1 93.31 92 ALA A O 1
ATOM 700 N N . ASN A 1 93 ? 21.922 -16.156 6.465 1 96.56 93 ASN A N 1
ATOM 701 C CA . ASN A 1 93 ? 21.141 -17.375 6.262 1 96.56 93 ASN A CA 1
ATOM 702 C C . ASN A 1 93 ? 22 -18.5 5.715 1 96.56 93 ASN A C 1
ATOM 704 O O . ASN A 1 93 ? 23.078 -18.266 5.16 1 96.56 93 ASN A O 1
ATOM 708 N N . ARG A 1 94 ? 21.5 -19.719 5.926 1 96.5 94 ARG A N 1
ATOM 709 C CA . ARG A 1 94 ? 22.188 -20.906 5.441 1 96.5 94 ARG A CA 1
ATOM 710 C C . ARG A 1 94 ? 21.297 -21.734 4.531 1 96.5 94 ARG A C 1
ATOM 712 O O . ARG A 1 94 ? 20.062 -21.641 4.621 1 96.5 94 ARG A O 1
ATOM 719 N N . ALA A 1 95 ? 22.016 -22.469 3.654 1 96.88 95 ALA A N 1
ATOM 720 C CA . ALA A 1 95 ? 21.281 -23.312 2.721 1 96.88 95 ALA A CA 1
ATOM 721 C C . ALA A 1 95 ? 21.922 -24.688 2.594 1 96.88 95 ALA A C 1
ATOM 723 O O . ALA A 1 95 ? 23.125 -24.844 2.811 1 96.88 95 ALA A O 1
ATOM 724 N N . ARG A 1 96 ? 21.062 -25.641 2.359 1 96.31 96 ARG A N 1
ATOM 725 C CA . ARG A 1 96 ? 21.484 -27 2 1 96.31 96 ARG A CA 1
ATOM 726 C C . ARG A 1 96 ? 20.688 -27.531 0.815 1 96.31 96 ARG A C 1
ATOM 728 O O . ARG A 1 96 ? 19.469 -27.297 0.724 1 96.31 96 ARG A O 1
ATOM 735 N N . VAL A 1 97 ? 21.438 -28.141 -0.061 1 95.56 97 VAL A N 1
ATOM 736 C CA . VAL A 1 97 ? 20.812 -28.828 -1.188 1 95.56 97 VAL A CA 1
ATOM 737 C C . VAL A 1 97 ? 21.266 -30.281 -1.212 1 95.56 97 VAL A C 1
ATOM 739 O O . VAL A 1 97 ? 22.453 -30.578 -1.235 1 95.56 97 VAL A O 1
ATOM 742 N N . ASN A 1 98 ? 20.312 -31.172 -1.207 1 93.5 98 ASN A N 1
ATOM 743 C CA . ASN A 1 98 ? 20.609 -32.594 -1.124 1 93.5 98 ASN A CA 1
ATOM 744 C C . ASN A 1 98 ? 21.625 -32.875 -0.025 1 93.5 98 ASN A C 1
ATOM 746 O O . ASN A 1 98 ? 22.609 -33.594 -0.259 1 93.5 98 ASN A O 1
ATOM 750 N N . ARG A 1 99 ? 21.531 -32.281 1.079 1 85.12 99 ARG A N 1
ATOM 751 C CA . ARG A 1 99 ? 22.266 -32.5 2.326 1 85.12 99 ARG A CA 1
ATOM 752 C C . ARG A 1 99 ? 23.688 -31.922 2.23 1 85.12 99 ARG A C 1
ATOM 754 O O . ARG A 1 99 ? 24.453 -32 3.184 1 85.12 99 ARG A O 1
ATOM 761 N N . SER A 1 100 ? 23.922 -31.391 1.03 1 85.56 100 SER A N 1
ATOM 762 C CA . SER A 1 100 ? 25.219 -30.734 0.925 1 85.56 100 SER A CA 1
ATOM 763 C C . SER A 1 100 ? 25.188 -29.344 1.577 1 85.56 100 SER A C 1
ATOM 765 O O . SER A 1 100 ? 24.297 -28.547 1.308 1 85.56 100 SER A O 1
ATOM 767 N N . SER A 1 101 ? 26.219 -29.125 2.381 1 79 101 SER A N 1
ATOM 768 C CA . SER A 1 101 ? 26.281 -27.859 3.107 1 79 101 SER A CA 1
ATOM 769 C C . SER A 1 101 ? 27.219 -26.875 2.416 1 79 101 SER A C 1
ATOM 771 O O . SER A 1 101 ? 27.312 -25.719 2.818 1 79 101 SER A O 1
ATOM 773 N N . GLN A 1 102 ? 27.781 -27.266 1.469 1 81.12 102 GLN A N 1
ATOM 774 C CA . GLN A 1 102 ? 28.703 -26.391 0.76 1 81.12 102 GLN A CA 1
ATOM 775 C C . GLN A 1 102 ? 28 -25.578 -0.318 1 81.12 102 GLN A C 1
ATOM 777 O O . GLN A 1 102 ? 28.422 -25.562 -1.475 1 81.12 102 GLN A O 1
ATOM 782 N N . VAL A 1 103 ? 26.875 -25.016 0.105 1 90 103 VAL A N 1
ATOM 783 C CA . VAL A 1 103 ? 26.094 -24.219 -0.834 1 90 103 VAL A CA 1
ATOM 784 C C . VAL A 1 103 ? 25.734 -22.875 -0.191 1 90 103 VAL A C 1
ATOM 786 O O . VAL A 1 103 ? 25.594 -22.797 1.031 1 90 103 VAL A O 1
ATOM 789 N N . LYS A 1 104 ? 25.75 -21.828 -0.986 1 92.06 104 LYS A N 1
ATOM 790 C CA . LYS A 1 104 ? 25.25 -20.516 -0.572 1 92.06 104 LYS A CA 1
ATOM 791 C C . LYS A 1 104 ? 23.75 -20.406 -0.836 1 92.06 104 LYS A C 1
ATOM 793 O O . LYS A 1 104 ? 23.219 -21.062 -1.72 1 92.06 104 LYS A O 1
ATOM 798 N N . PRO A 1 105 ? 23.125 -19.578 -0.048 1 93.44 105 PRO A N 1
ATOM 799 C CA . PRO A 1 105 ? 21.688 -19.406 -0.247 1 93.44 105 PRO A CA 1
ATOM 800 C C . PRO A 1 105 ? 21.328 -19.078 -1.696 1 93.44 105 PRO A C 1
ATOM 802 O O . PRO A 1 105 ? 20.344 -19.625 -2.227 1 93.44 105 PRO A O 1
ATOM 805 N N . ARG A 1 106 ? 22.094 -18.438 -2.408 1 93.06 106 ARG A N 1
ATOM 806 C CA . ARG A 1 106 ? 21.797 -18.047 -3.785 1 93.06 106 ARG A CA 1
ATOM 807 C C . ARG A 1 106 ? 21.781 -19.25 -4.707 1 93.06 106 ARG A C 1
ATOM 809 O O . ARG A 1 106 ? 21.172 -19.219 -5.777 1 93.06 106 ARG A O 1
ATOM 816 N N . ASP A 1 107 ? 22.422 -20.297 -4.273 1 92.62 107 ASP A N 1
ATOM 817 C CA . ASP A 1 107 ? 22.516 -21.5 -5.086 1 92.62 107 ASP A CA 1
ATOM 818 C C . ASP A 1 107 ? 21.172 -22.234 -5.141 1 92.62 107 ASP A C 1
ATOM 820 O O . ASP A 1 107 ? 20.969 -23.094 -5.992 1 92.62 107 ASP A O 1
ATOM 824 N N . VAL A 1 108 ? 20.312 -21.812 -4.266 1 94.88 108 VAL A N 1
ATOM 825 C CA . VAL A 1 108 ? 19.016 -22.453 -4.211 1 94.88 108 VAL A CA 1
ATOM 826 C C . VAL A 1 108 ? 18.109 -21.891 -5.301 1 94.88 108 VAL A C 1
ATOM 828 O O . VAL A 1 108 ? 17.125 -22.516 -5.691 1 94.88 108 VAL A O 1
ATOM 831 N N . LEU A 1 109 ? 18.484 -20.719 -5.805 1 95.75 109 LEU A N 1
ATOM 832 C CA . LEU A 1 109 ? 17.656 -20.031 -6.773 1 95.75 109 LEU A CA 1
ATOM 833 C C . LEU A 1 109 ? 17.547 -20.828 -8.07 1 95.75 109 LEU A C 1
ATOM 835 O O . LEU A 1 109 ? 18.547 -21.312 -8.578 1 95.75 109 LEU A O 1
ATOM 839 N N . GLY A 1 110 ? 16.328 -21 -8.523 1 93.12 110 GLY A N 1
ATOM 840 C CA . GLY A 1 110 ? 16.094 -21.719 -9.758 1 93.12 110 GLY A CA 1
ATOM 841 C C . GLY A 1 110 ? 15.57 -23.125 -9.539 1 93.12 110 GLY A C 1
ATOM 842 O O . GLY A 1 110 ? 14.992 -23.734 -10.445 1 93.12 110 GLY A O 1
ATOM 843 N N . ILE A 1 111 ? 15.797 -23.641 -8.336 1 94.25 111 ILE A N 1
ATOM 844 C CA . ILE A 1 111 ? 15.305 -24.984 -8.047 1 94.25 111 ILE A CA 1
ATOM 845 C C . ILE A 1 111 ? 13.781 -24.953 -7.93 1 94.25 111 ILE A C 1
ATOM 847 O O . ILE A 1 111 ? 13.094 -25.781 -8.539 1 94.25 111 ILE A O 1
ATOM 851 N N . VAL A 1 112 ? 13.344 -24 -7.203 1 96.06 112 VAL A N 1
ATOM 852 C CA . VAL A 1 112 ? 11.906 -23.734 -7.133 1 96.06 112 VAL A CA 1
ATOM 853 C C . VAL A 1 112 ? 11.594 -22.406 -7.828 1 96.06 112 VAL A C 1
ATOM 855 O O . VAL A 1 112 ? 12.281 -21.406 -7.609 1 96.06 112 VAL A O 1
ATOM 858 N N . ARG A 1 113 ? 10.672 -22.453 -8.719 1 96.56 113 ARG A N 1
ATOM 859 C CA . ARG A 1 113 ? 10.141 -21.234 -9.328 1 96.56 113 ARG A CA 1
ATOM 860 C C . ARG A 1 113 ? 8.672 -21.031 -8.953 1 96.56 113 ARG A C 1
ATOM 862 O O . ARG A 1 113 ? 7.898 -21.984 -8.906 1 96.56 113 ARG A O 1
ATOM 869 N N . THR A 1 114 ? 8.383 -19.812 -8.609 1 97.69 114 THR A N 1
ATOM 870 C CA . THR A 1 114 ? 7 -19.516 -8.25 1 97.69 114 THR A CA 1
ATOM 871 C C . THR A 1 114 ? 6.512 -18.25 -8.945 1 97.69 114 THR A C 1
ATOM 873 O O . THR A 1 114 ? 7.312 -17.406 -9.344 1 97.69 114 THR A O 1
ATOM 876 N N . VAL A 1 115 ? 5.258 -18.188 -9.227 1 98.06 115 VAL A N 1
ATOM 877 C CA . VAL A 1 115 ? 4.535 -16.953 -9.523 1 98.06 115 VAL A CA 1
ATOM 878 C C . VAL A 1 115 ? 3.453 -16.719 -8.469 1 98.06 115 VAL A C 1
ATOM 880 O O . VAL A 1 115 ? 2.592 -17.578 -8.258 1 98.06 115 VAL A O 1
ATOM 883 N N . LEU A 1 116 ? 3.551 -15.617 -7.852 1 97.94 116 LEU A N 1
ATOM 884 C CA . LEU A 1 116 ? 2.676 -15.305 -6.727 1 97.94 116 LEU A CA 1
ATOM 885 C C . LEU A 1 116 ? 1.593 -14.312 -7.141 1 97.94 116 LEU A C 1
ATOM 887 O O . LEU A 1 116 ? 1.876 -13.328 -7.824 1 97.94 116 LEU A O 1
ATOM 891 N N . PHE A 1 117 ? 0.348 -14.656 -6.816 1 97.5 117 PHE A N 1
ATOM 892 C CA . PHE A 1 117 ? -0.774 -13.719 -6.793 1 97.5 117 PHE A CA 1
ATOM 893 C C . PHE A 1 117 ? -1.173 -13.391 -5.359 1 97.5 117 PHE A C 1
ATOM 895 O O . PHE A 1 117 ? -1.5 -14.289 -4.578 1 97.5 117 PHE A O 1
ATOM 902 N N . ALA A 1 118 ? -1.103 -12.211 -5.012 1 96.12 118 ALA A N 1
ATOM 903 C CA . ALA A 1 118 ? -1.402 -11.805 -3.639 1 96.12 118 ALA A CA 1
ATOM 904 C C . ALA A 1 118 ? -1.974 -10.391 -3.592 1 96.12 118 ALA A C 1
ATOM 906 O O . ALA A 1 118 ? -1.825 -9.625 -4.547 1 96.12 118 ALA A O 1
ATOM 907 N N . PRO A 1 119 ? -2.637 -10.047 -2.486 1 92.06 119 PRO A N 1
ATOM 908 C CA . PRO A 1 119 ? -3.168 -8.695 -2.332 1 92.06 119 PRO A CA 1
ATOM 909 C C . PRO A 1 119 ? -2.088 -7.621 -2.436 1 92.06 119 PRO A C 1
ATOM 911 O O . PRO A 1 119 ? -2.35 -6.52 -2.926 1 92.06 119 PRO A O 1
ATOM 914 N N . GLU A 1 120 ? -0.903 -7.922 -2.094 1 93 120 GLU A N 1
ATOM 915 C CA . GLU A 1 120 ? 0.225 -6.996 -2.129 1 93 120 GLU A CA 1
ATOM 916 C C . GLU A 1 120 ? 0.555 -6.582 -3.561 1 93 120 GLU A C 1
ATOM 918 O O . GLU A 1 120 ? 1.268 -5.602 -3.779 1 93 120 GLU A O 1
ATOM 923 N N . ASP A 1 121 ? -0.011 -7.281 -4.52 1 95 121 ASP A N 1
ATOM 924 C CA . ASP A 1 121 ? 0.308 -7.027 -5.922 1 95 121 ASP A CA 1
ATOM 925 C C . ASP A 1 121 ? -0.214 -5.664 -6.367 1 95 121 ASP A C 1
ATOM 927 O O . ASP A 1 121 ? 0.267 -5.098 -7.352 1 95 121 ASP A O 1
ATOM 931 N N . LEU A 1 122 ? -1.137 -5.184 -5.617 1 93.44 122 LEU A N 1
ATOM 932 C CA . LEU A 1 122 ? -1.668 -3.869 -5.961 1 93.44 122 LEU A CA 1
ATOM 933 C C . LEU A 1 122 ? -0.566 -2.814 -5.934 1 93.44 122 LEU A C 1
ATOM 935 O O . LEU A 1 122 ? -0.639 -1.816 -6.656 1 93.44 122 LEU A O 1
ATOM 939 N N . ALA A 1 123 ? 0.434 -3.084 -5.145 1 94.81 123 ALA A N 1
ATOM 940 C CA . ALA A 1 123 ? 1.552 -2.152 -5.02 1 94.81 123 ALA A CA 1
ATOM 941 C C . ALA A 1 123 ? 2.334 -2.055 -6.324 1 94.81 123 ALA A C 1
ATOM 943 O O . ALA A 1 123 ? 3.051 -1.077 -6.555 1 94.81 123 ALA A O 1
ATOM 944 N N . LEU A 1 124 ? 2.199 -3.078 -7.188 1 96.81 124 LEU A N 1
ATOM 945 C CA . LEU A 1 124 ? 2.824 -3.002 -8.508 1 96.81 124 LEU A CA 1
ATOM 946 C C . LEU A 1 124 ? 2.316 -1.788 -9.273 1 96.81 124 LEU A C 1
ATOM 948 O O . LEU A 1 124 ? 3.072 -1.16 -10.023 1 96.81 124 LEU A O 1
ATOM 952 N N . VAL A 1 125 ? 1.064 -1.475 -9.062 1 97 125 VAL A N 1
ATOM 953 C CA . VAL A 1 125 ? 0.433 -0.398 -9.82 1 97 125 VAL A CA 1
ATOM 954 C C . VAL A 1 125 ? 0.458 0.891 -9.008 1 97 125 VAL A C 1
ATOM 956 O O . VAL A 1 125 ? 0.885 1.938 -9.5 1 97 125 VAL A O 1
ATOM 959 N N . LYS A 1 126 ? 0.189 0.782 -7.746 1 94.44 126 LYS A N 1
ATOM 960 C CA . LYS A 1 126 ? -0.065 1.982 -6.953 1 94.44 126 LYS A CA 1
ATOM 961 C C . LYS A 1 126 ? 1.157 2.361 -6.121 1 94.44 126 LYS A C 1
ATOM 963 O O . LYS A 1 126 ? 1.253 3.484 -5.625 1 94.44 126 LYS A O 1
ATOM 968 N N . GLY A 1 127 ? 2.049 1.429 -5.953 1 93.75 127 GLY A N 1
ATOM 969 C CA . GLY A 1 127 ? 3.16 1.625 -5.035 1 93.75 127 GLY A CA 1
ATOM 970 C C . GLY A 1 127 ? 4.289 2.439 -5.637 1 93.75 127 GLY A C 1
ATOM 971 O O . GLY A 1 127 ? 4.141 3.027 -6.707 1 93.75 127 GLY A O 1
ATOM 972 N N . ASP A 1 128 ? 5.406 2.484 -4.93 1 94.31 128 ASP A N 1
ATOM 973 C CA . ASP A 1 128 ? 6.59 3.219 -5.363 1 94.31 128 ASP A CA 1
ATOM 974 C C . ASP A 1 128 ? 7.348 2.453 -6.445 1 94.31 128 ASP A C 1
ATOM 976 O O . ASP A 1 128 ? 7.164 1.245 -6.605 1 94.31 128 ASP A O 1
ATOM 980 N N . PRO A 1 129 ? 8.211 3.121 -7.137 1 97.31 129 PRO A N 1
ATOM 981 C CA . PRO A 1 129 ? 8.93 2.48 -8.242 1 97.31 129 PRO A CA 1
ATOM 982 C C . PRO A 1 129 ? 9.703 1.242 -7.797 1 97.31 129 PRO A C 1
ATOM 984 O O . PRO A 1 129 ? 9.93 0.331 -8.602 1 97.31 129 PRO A O 1
ATOM 987 N N . GLY A 1 130 ? 10.07 1.268 -6.535 1 97.31 130 GLY A N 1
ATOM 988 C CA . GLY A 1 130 ? 10.805 0.122 -6.02 1 97.31 130 GLY A CA 1
ATOM 989 C C . GLY A 1 130 ? 10.055 -1.186 -6.172 1 97.31 130 GLY A C 1
ATOM 990 O O . GLY A 1 130 ? 10.656 -2.238 -6.383 1 97.31 130 GLY A O 1
ATOM 991 N N . GLU A 1 131 ? 8.688 -1.152 -6.09 1 96.62 131 GLU A N 1
ATOM 992 C CA . GLU A 1 131 ? 7.855 -2.342 -6.25 1 96.62 131 GLU A CA 1
ATOM 993 C C . GLU A 1 131 ? 7.969 -2.904 -7.664 1 96.62 131 GLU A C 1
ATOM 995 O O . GLU A 1 131 ? 8.07 -4.121 -7.848 1 96.62 131 GLU A O 1
ATOM 1000 N N . ARG A 1 132 ? 7.977 -2.025 -8.617 1 98.31 132 ARG A N 1
ATOM 1001 C CA . ARG A 1 132 ? 8.062 -2.449 -10.016 1 98.31 132 ARG A CA 1
ATOM 1002 C C . ARG A 1 132 ? 9.469 -2.93 -10.359 1 98.31 132 ARG A C 1
ATOM 1004 O O . ARG A 1 132 ? 9.633 -3.891 -11.109 1 98.31 132 ARG A O 1
ATOM 1011 N N . ARG A 1 133 ? 10.539 -2.281 -9.82 1 98.12 133 ARG A N 1
ATOM 1012 C CA . ARG A 1 133 ? 11.891 -2.777 -10.023 1 98.12 133 ARG A CA 1
ATOM 1013 C C . ARG A 1 133 ? 12.055 -4.176 -9.43 1 98.12 133 ARG A C 1
ATOM 1015 O O . ARG A 1 133 ? 12.656 -5.055 -10.062 1 98.12 133 ARG A O 1
ATOM 1022 N N . ARG A 1 134 ? 11.508 -4.355 -8.242 1 96.81 134 ARG A N 1
ATOM 1023 C CA . ARG A 1 134 ? 11.562 -5.668 -7.609 1 96.81 134 ARG A CA 1
ATOM 1024 C C . ARG A 1 134 ? 10.867 -6.723 -8.461 1 96.81 134 ARG A C 1
ATOM 1026 O O . ARG A 1 134 ? 11.383 -7.824 -8.641 1 96.81 134 ARG A O 1
ATOM 1033 N N . PHE A 1 135 ? 9.742 -6.363 -9 1 97.88 135 PHE A N 1
ATOM 1034 C CA . PHE A 1 135 ? 8.977 -7.25 -9.875 1 97.88 135 PHE A CA 1
ATOM 1035 C C . PHE A 1 135 ? 9.82 -7.68 -11.07 1 97.88 135 PHE A C 1
ATOM 1037 O O . PHE A 1 135 ? 9.93 -8.875 -11.359 1 97.88 135 PHE A O 1
ATOM 1044 N N . LEU A 1 136 ? 10.445 -6.746 -11.688 1 98.5 136 LEU A N 1
ATOM 1045 C CA . LEU A 1 136 ? 11.289 -7.043 -12.844 1 98.5 136 LEU A CA 1
ATOM 1046 C C . LEU A 1 136 ? 12.461 -7.93 -12.445 1 98.5 136 LEU A C 1
ATOM 1048 O O . LEU A 1 136 ? 12.711 -8.961 -13.078 1 98.5 136 LEU A O 1
ATOM 1052 N N . ASP A 1 137 ? 13.094 -7.562 -11.422 1 97.88 137 ASP A N 1
ATOM 1053 C CA . ASP A 1 137 ? 14.336 -8.242 -11.039 1 97.88 137 ASP A CA 1
ATOM 1054 C C . ASP A 1 137 ? 14.055 -9.664 -10.555 1 97.88 137 ASP A C 1
ATOM 1056 O O . ASP A 1 137 ? 14.836 -10.578 -10.82 1 97.88 137 ASP A O 1
ATOM 1060 N N . GLU A 1 138 ? 12.969 -9.844 -9.875 1 96.88 138 GLU A N 1
ATOM 1061 C CA . GLU A 1 138 ? 12.602 -11.188 -9.438 1 96.88 138 GLU A CA 1
ATOM 1062 C C . GLU A 1 138 ? 12.289 -12.094 -10.625 1 96.88 138 GLU A C 1
ATOM 1064 O O . GLU A 1 138 ? 12.688 -13.258 -10.641 1 96.88 138 GLU A O 1
ATOM 1069 N N . LEU A 1 139 ? 11.586 -11.531 -11.562 1 97.69 139 LEU A N 1
ATOM 1070 C CA . LEU A 1 139 ? 11.242 -12.32 -12.742 1 97.69 139 LEU A CA 1
ATOM 1071 C C . LEU A 1 139 ? 12.492 -12.617 -13.578 1 97.69 139 LEU A C 1
ATOM 1073 O O . LEU A 1 139 ? 12.648 -13.719 -14.094 1 97.69 139 LEU A O 1
ATOM 1077 N N . ILE A 1 140 ? 13.383 -11.648 -13.656 1 97.94 140 ILE A N 1
ATOM 1078 C CA . ILE A 1 140 ? 14.648 -11.852 -14.352 1 97.94 140 ILE A CA 1
ATOM 1079 C C . ILE A 1 140 ? 15.4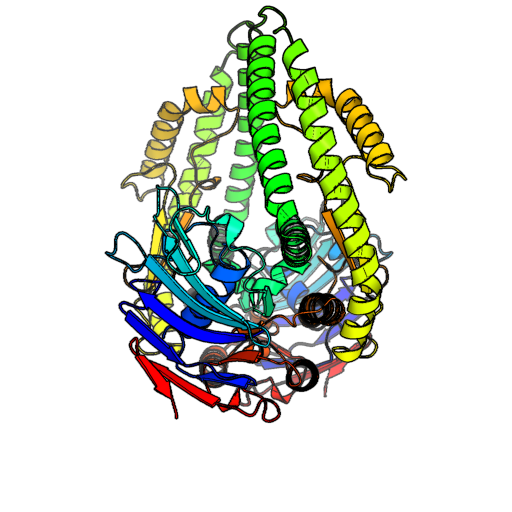38 -12.969 -13.664 1 97.94 140 ILE A C 1
ATOM 1081 O O . ILE A 1 140 ? 15.977 -13.859 -14.328 1 97.94 140 ILE A O 1
ATOM 1085 N N . THR A 1 141 ? 15.461 -12.945 -12.367 1 96.94 141 THR A N 1
ATOM 1086 C CA . THR A 1 141 ? 16.188 -13.961 -11.609 1 96.94 141 THR A CA 1
ATOM 1087 C C . THR A 1 141 ? 15.547 -15.328 -11.773 1 96.94 141 THR A C 1
ATOM 1089 O O . THR A 1 141 ? 16.234 -16.344 -11.859 1 96.94 141 THR A O 1
ATOM 1092 N N . ALA A 1 142 ? 14.234 -15.367 -11.828 1 95.75 142 ALA A N 1
ATOM 1093 C CA . ALA A 1 142 ? 13.531 -16.625 -12.047 1 95.75 142 ALA A CA 1
ATOM 1094 C C . ALA A 1 142 ? 13.914 -17.25 -13.391 1 95.75 142 ALA A C 1
ATOM 1096 O O . ALA A 1 142 ? 14.039 -18.469 -13.516 1 95.75 142 ALA A O 1
ATOM 1097 N N . ARG A 1 143 ? 14.156 -16.406 -14.352 1 95.56 143 ARG A N 1
ATOM 1098 C CA . ARG A 1 143 ? 14.531 -16.859 -15.695 1 95.56 143 ARG A CA 1
ATOM 1099 C C . ARG A 1 143 ? 16 -17.219 -15.75 1 95.56 143 ARG A C 1
ATOM 1101 O O . ARG A 1 143 ? 16.391 -18.188 -16.438 1 95.56 143 ARG A O 1
ATOM 1108 N N . SER A 1 144 ? 16.766 -16.406 -15.039 1 95.81 144 SER A N 1
ATOM 1109 C CA . SER A 1 144 ? 18.203 -16.578 -15.039 1 95.81 144 SER A CA 1
ATOM 1110 C C . SER A 1 144 ? 18.797 -16.344 -13.648 1 95.81 144 SER A C 1
ATOM 1112 O O . SER A 1 144 ? 19.281 -15.258 -13.352 1 95.81 144 SER A O 1
ATOM 1114 N N . PRO A 1 145 ? 18.922 -17.438 -12.898 1 95.62 145 PRO A N 1
ATOM 1115 C CA . PRO A 1 145 ? 19.344 -17.312 -11.5 1 95.62 145 PRO A CA 1
ATOM 1116 C C . PRO A 1 145 ? 20.703 -16.625 -11.336 1 95.62 145 PRO A C 1
ATOM 1118 O O . PRO A 1 145 ? 20.953 -16 -10.305 1 95.62 145 PRO A O 1
ATOM 1121 N N . ARG A 1 146 ? 21.531 -16.641 -12.297 1 95.62 146 ARG A N 1
ATOM 1122 C CA . ARG A 1 146 ? 22.844 -16 -12.227 1 95.62 146 ARG A CA 1
ATOM 1123 C C . ARG A 1 146 ? 22.703 -14.492 -12.039 1 95.62 146 ARG A C 1
ATOM 1125 O O . ARG A 1 146 ? 23.625 -13.844 -11.523 1 95.62 146 ARG A O 1
ATOM 1132 N N . MET A 1 147 ? 21.609 -13.93 -12.445 1 97.56 147 MET A N 1
ATOM 1133 C CA . MET A 1 147 ? 21.391 -12.492 -12.375 1 97.56 147 MET A CA 1
ATOM 1134 C C . MET A 1 147 ? 21.266 -12.031 -10.922 1 97.56 147 MET A C 1
ATOM 1136 O O . MET A 1 147 ? 21.391 -10.836 -10.633 1 97.56 147 MET A O 1
ATOM 1140 N N . ALA A 1 148 ? 21 -13 -10.031 1 96.94 148 ALA A N 1
ATOM 1141 C CA . ALA A 1 148 ? 21.031 -12.656 -8.617 1 96.94 148 ALA A CA 1
ATOM 1142 C C . ALA A 1 148 ? 22.406 -12.141 -8.211 1 96.94 148 ALA A C 1
ATOM 1144 O O . ALA A 1 148 ? 22.531 -11.203 -7.414 1 96.94 148 ALA A O 1
ATOM 1145 N N . GLY A 1 149 ? 23.391 -12.758 -8.766 1 96.38 149 GLY A N 1
ATOM 1146 C CA . GLY A 1 149 ? 24.75 -12.312 -8.508 1 96.38 149 GLY A CA 1
ATOM 1147 C C . GLY A 1 149 ? 25.031 -10.93 -9.07 1 96.38 149 GLY A C 1
ATOM 1148 O O . GLY A 1 149 ? 25.656 -10.102 -8.398 1 96.38 149 GLY A O 1
ATOM 1149 N N . VAL A 1 150 ? 24.578 -10.703 -10.234 1 97.44 150 VAL A N 1
ATOM 1150 C CA . VAL A 1 150 ? 24.766 -9.406 -10.891 1 97.44 150 VAL A CA 1
ATOM 1151 C C . VAL A 1 150 ? 24.078 -8.312 -10.07 1 97.44 150 VAL A C 1
ATOM 1153 O O . VAL A 1 150 ? 24.656 -7.246 -9.852 1 97.44 150 VAL A O 1
ATOM 1156 N N . ARG A 1 151 ? 22.922 -8.602 -9.617 1 97.19 151 ARG A N 1
ATOM 1157 C CA . ARG A 1 151 ? 22.188 -7.641 -8.805 1 97.19 151 ARG A CA 1
ATOM 1158 C C . ARG A 1 151 ? 22.922 -7.359 -7.492 1 97.19 151 ARG A C 1
ATOM 1160 O O . ARG A 1 151 ? 23.031 -6.203 -7.074 1 97.19 151 ARG A O 1
ATOM 1167 N N . SER A 1 152 ? 23.375 -8.391 -6.898 1 96.25 152 SER A N 1
ATOM 1168 C CA . SER A 1 152 ? 24.125 -8.25 -5.652 1 96.25 152 SER A CA 1
ATOM 1169 C C . SER A 1 152 ? 25.375 -7.41 -5.855 1 96.25 152 SER A C 1
ATOM 1171 O O . SER A 1 152 ? 25.688 -6.547 -5.039 1 96.25 152 SER A O 1
ATOM 1173 N N . ASP A 1 153 ? 26.047 -7.707 -6.906 1 97.19 153 ASP A N 1
ATOM 1174 C CA . ASP A 1 153 ? 27.25 -6.938 -7.238 1 97.19 153 ASP A CA 1
ATOM 1175 C C . ASP A 1 153 ? 26.906 -5.465 -7.453 1 97.19 153 ASP A C 1
ATOM 1177 O O . ASP A 1 153 ? 27.609 -4.582 -6.957 1 97.19 153 ASP A O 1
ATOM 1181 N N . TYR A 1 154 ? 25.875 -5.23 -8.172 1 98.31 154 TYR A N 1
ATOM 1182 C CA . TYR A 1 154 ? 25.453 -3.857 -8.414 1 98.31 154 TYR A CA 1
ATOM 1183 C C . TYR A 1 154 ? 25.188 -3.127 -7.105 1 98.31 154 TYR A C 1
ATOM 1185 O O . TYR A 1 154 ? 25.656 -2.004 -6.902 1 98.31 154 TYR A O 1
ATOM 1193 N N . ASP A 1 155 ? 24.469 -3.758 -6.23 1 97.62 155 ASP A N 1
ATOM 1194 C CA . ASP A 1 155 ? 24.125 -3.154 -4.945 1 97.62 155 ASP A CA 1
ATOM 1195 C C . ASP A 1 155 ? 25.359 -2.863 -4.117 1 97.62 155 ASP A C 1
ATOM 1197 O O . ASP A 1 155 ? 25.469 -1.812 -3.48 1 97.62 155 ASP A O 1
ATOM 1201 N N . ARG A 1 156 ? 26.25 -3.793 -4.121 1 97.19 156 ARG A N 1
ATOM 1202 C CA . ARG A 1 156 ? 27.5 -3.623 -3.383 1 97.19 156 ARG A CA 1
ATOM 1203 C C . ARG A 1 156 ? 28.312 -2.449 -3.93 1 97.19 156 ARG A C 1
ATOM 1205 O O . ARG A 1 156 ? 28.781 -1.609 -3.164 1 97.19 156 ARG A O 1
ATOM 1212 N N . VAL A 1 157 ? 28.422 -2.404 -5.207 1 97.81 157 VAL A N 1
ATOM 1213 C CA . VAL A 1 157 ? 29.172 -1.327 -5.852 1 97.81 157 VAL A CA 1
ATOM 1214 C C . VAL A 1 157 ? 28.484 0.011 -5.574 1 97.81 157 VAL A C 1
ATOM 1216 O O . VAL A 1 157 ? 29.156 1.005 -5.277 1 97.81 157 VAL A O 1
ATOM 1219 N N . LEU A 1 158 ? 27.219 0.028 -5.629 1 98.12 158 LEU A N 1
ATOM 1220 C CA . LEU A 1 158 ? 26.453 1.241 -5.367 1 98.12 158 LEU A CA 1
ATOM 1221 C C . LEU A 1 158 ? 26.688 1.741 -3.947 1 98.12 158 LEU A C 1
ATOM 1223 O O . LEU A 1 158 ? 26.922 2.936 -3.736 1 98.12 158 LEU A O 1
ATOM 1227 N N . LYS A 1 159 ? 26.625 0.853 -3.035 1 97 159 LYS A N 1
ATOM 1228 C CA . LYS A 1 159 ? 26.844 1.21 -1.64 1 97 159 LYS A CA 1
ATOM 1229 C C . LYS A 1 159 ? 28.25 1.795 -1.444 1 97 159 LYS A C 1
ATOM 1231 O O . LYS A 1 159 ? 28.406 2.824 -0.785 1 97 159 LYS A O 1
ATOM 1236 N N . GLN A 1 160 ? 29.25 1.184 -1.991 1 95.12 160 GLN A N 1
ATOM 1237 C CA . GLN A 1 160 ? 30.625 1.638 -1.878 1 95.12 160 GLN A CA 1
ATOM 1238 C C . GLN A 1 160 ? 30.812 3.002 -2.537 1 95.12 160 GLN A C 1
ATOM 1240 O O . GLN A 1 160 ? 31.438 3.896 -1.961 1 95.12 160 GLN A O 1
ATOM 1245 N N . ARG A 1 161 ? 30.266 3.076 -3.701 1 96.12 161 ARG A N 1
ATOM 1246 C CA . ARG A 1 161 ? 30.344 4.348 -4.414 1 96.12 161 ARG A CA 1
ATOM 1247 C C . ARG A 1 161 ? 29.688 5.469 -3.617 1 96.12 161 ARG A C 1
ATOM 1249 O O . ARG A 1 161 ? 30.234 6.566 -3.514 1 96.12 161 ARG A O 1
ATOM 1256 N N . ASN A 1 162 ? 28.547 5.203 -3.084 1 95.44 162 ASN A N 1
ATOM 1257 C CA . ASN A 1 162 ? 27.859 6.219 -2.303 1 95.44 162 ASN A CA 1
ATOM 1258 C C . ASN A 1 162 ? 28.656 6.613 -1.062 1 95.44 162 ASN A C 1
ATOM 1260 O O . ASN A 1 162 ? 28.625 7.773 -0.644 1 95.44 162 ASN A O 1
ATOM 1264 N N . THR A 1 163 ? 29.297 5.676 -0.475 1 92.94 163 THR A N 1
ATOM 1265 C CA . THR A 1 163 ? 30.172 5.988 0.652 1 92.94 163 THR A CA 1
ATOM 1266 C C . THR A 1 163 ? 31.25 6.977 0.238 1 92.94 163 THR A C 1
ATOM 1268 O O . THR A 1 163 ? 31.531 7.938 0.958 1 92.94 163 THR A O 1
ATOM 1271 N N . LEU A 1 164 ? 31.859 6.703 -0.915 1 91.5 164 LEU A N 1
ATOM 1272 C CA . LEU A 1 164 ? 32.875 7.598 -1.437 1 91.5 164 LEU A CA 1
ATOM 1273 C C . LEU A 1 164 ? 32.312 8.969 -1.747 1 91.5 164 LEU A C 1
ATOM 1275 O O . LEU A 1 164 ? 32.906 9.992 -1.447 1 91.5 164 LEU A O 1
ATOM 1279 N N . LEU A 1 165 ? 31.156 9.008 -2.322 1 92.31 165 LEU A N 1
ATOM 1280 C CA . LEU A 1 165 ? 30.5 10.266 -2.656 1 92.31 165 LEU A CA 1
ATOM 1281 C C . LEU A 1 165 ? 30.188 11.07 -1.396 1 92.31 165 LEU A C 1
ATOM 1283 O O . LEU A 1 165 ? 30.375 12.289 -1.371 1 92.31 165 LEU A O 1
ATOM 1287 N N . LYS A 1 166 ? 29.75 10.406 -0.431 1 87.75 166 LYS A N 1
ATOM 1288 C CA . LYS A 1 166 ? 29.469 11.078 0.836 1 87.75 166 LYS A CA 1
ATOM 1289 C C . LYS A 1 166 ? 30.734 11.688 1.431 1 87.75 166 LYS A C 1
ATOM 1291 O O . LYS A 1 166 ? 30.719 12.812 1.925 1 87.75 166 LYS A O 1
ATOM 1296 N N . SER A 1 167 ? 31.812 10.898 1.389 1 85.44 167 SER A N 1
ATOM 1297 C CA . SER A 1 167 ? 33.094 11.383 1.898 1 85.44 167 SER A CA 1
ATOM 1298 C C . SER A 1 167 ? 33.562 12.594 1.104 1 85.44 167 SER A C 1
ATOM 1300 O O . SER A 1 167 ? 34.094 13.547 1.679 1 85.44 167 SER A O 1
ATOM 1302 N N . ALA A 1 168 ? 33.5 12.445 -0.166 1 83.56 168 ALA A N 1
ATOM 1303 C CA . ALA A 1 168 ? 33.906 13.555 -1.03 1 83.56 168 ALA A CA 1
ATOM 1304 C C . ALA A 1 168 ? 33.062 14.797 -0.755 1 83.56 168 ALA A C 1
ATOM 1306 O O . ALA A 1 168 ? 33.562 15.914 -0.729 1 83.56 168 ALA A O 1
ATOM 1307 N N . ALA A 1 169 ? 31.859 14.539 -0.639 1 80 169 ALA A N 1
ATOM 1308 C CA . ALA A 1 169 ? 30.953 15.641 -0.321 1 80 169 ALA A CA 1
ATOM 1309 C C . ALA A 1 169 ? 31.359 16.312 0.986 1 80 169 ALA A C 1
ATOM 1311 O O . ALA A 1 169 ? 31.359 17.547 1.075 1 80 169 ALA A O 1
ATOM 1312 N N . LEU A 1 170 ? 31.75 15.523 1.88 1 75.06 170 LEU A N 1
ATOM 1313 C CA . LEU A 1 170 ? 32.188 16.016 3.18 1 75.06 170 LEU A CA 1
ATOM 1314 C C . LEU A 1 170 ? 33.5 16.781 3.061 1 75.06 170 LEU A C 1
ATOM 1316 O O . LEU A 1 170 ? 33.656 17.844 3.658 1 75.06 170 LEU A O 1
ATOM 1320 N N . ALA A 1 171 ? 34.406 16.219 2.348 1 75.44 171 ALA A N 1
ATOM 1321 C CA . ALA A 1 171 ? 35.719 16.859 2.146 1 75.44 171 ALA A CA 1
ATOM 1322 C C . ALA A 1 171 ? 35.562 18.203 1.45 1 75.44 171 ALA A C 1
ATOM 1324 O O . ALA A 1 171 ? 36.219 19.172 1.812 1 75.44 171 ALA A O 1
ATOM 1325 N N . ARG A 1 172 ? 34.875 18.234 0.463 1 72.88 172 ARG A N 1
ATOM 1326 C CA . ARG A 1 172 ? 34.625 19.469 -0.263 1 72.88 172 ARG A CA 1
ATOM 1327 C C . ARG A 1 172 ? 34 20.516 0.647 1 72.88 172 ARG A C 1
ATOM 1329 O O . ARG A 1 172 ? 34.344 21.703 0.567 1 72.88 172 ARG A O 1
ATOM 1336 N N . ARG A 1 173 ? 33.156 20.016 1.396 1 62.31 173 ARG A N 1
ATOM 1337 C CA . ARG A 1 173 ? 32.438 20.875 2.324 1 62.31 173 ARG A CA 1
ATOM 1338 C C . ARG A 1 173 ? 33.375 21.469 3.381 1 62.31 173 ARG A C 1
ATOM 1340 O O . ARG A 1 173 ? 33.188 22.594 3.828 1 62.31 173 ARG A O 1
ATOM 1347 N N . HIS A 1 174 ? 34.469 20.719 3.758 1 62.31 174 HIS A N 1
ATOM 1348 C CA . HIS A 1 174 ? 35.438 21.125 4.773 1 62.31 174 HIS A CA 1
ATOM 1349 C C . HIS A 1 174 ? 36.625 21.859 4.148 1 62.31 174 HIS A C 1
ATOM 1351 O O . HIS A 1 174 ? 37.625 22.078 4.809 1 62.31 174 HIS A O 1
ATOM 1357 N N . GLY A 1 175 ? 36.375 22.453 3.055 1 61.69 175 GLY A N 1
ATOM 1358 C CA . GLY A 1 175 ? 37.438 23.203 2.395 1 61.69 175 GLY A CA 1
ATOM 1359 C C . GLY A 1 175 ? 38.688 22.375 2.145 1 61.69 175 GLY A C 1
ATOM 1360 O O . GLY A 1 175 ? 39.781 22.922 1.971 1 61.69 175 GLY A O 1
ATOM 1361 N N . GLY A 1 176 ? 38.656 21.203 2.486 1 58.25 176 GLY A N 1
ATOM 1362 C CA . GLY A 1 176 ? 39.844 20.375 2.381 1 58.25 176 GLY A CA 1
ATOM 1363 C C . GLY A 1 176 ? 40.219 20.047 0.947 1 58.25 176 GLY A C 1
ATOM 1364 O O . GLY A 1 176 ? 39.531 20.453 0.011 1 58.25 176 GLY A O 1
ATOM 1365 N N . ARG A 1 177 ? 41.375 19.375 0.861 1 54.94 177 ARG A N 1
ATOM 1366 C CA . ARG A 1 177 ? 42 18.938 -0.388 1 54.94 177 ARG A CA 1
ATOM 1367 C C . ARG A 1 177 ? 41.062 18.016 -1.174 1 54.94 177 ARG A C 1
ATOM 1369 O O . ARG A 1 177 ? 40.344 17.234 -0.587 1 54.94 177 ARG A O 1
ATOM 1376 N N . THR A 1 178 ? 40.844 18.312 -2.338 1 58.66 178 THR A N 1
ATOM 1377 C CA . THR A 1 178 ? 40.125 17.547 -3.34 1 58.66 178 THR A CA 1
ATOM 1378 C C . THR A 1 178 ? 40.469 16.062 -3.213 1 58.66 178 THR A C 1
ATOM 1380 O O . THR A 1 178 ? 41.625 15.664 -3.289 1 58.66 178 THR A O 1
ATOM 1383 N N . MET A 1 179 ? 39.656 15.32 -2.477 1 59.69 179 MET A N 1
ATOM 1384 C CA . MET A 1 179 ? 39.844 13.875 -2.441 1 59.69 179 MET A CA 1
ATOM 1385 C C . MET A 1 179 ? 40.125 13.328 -3.842 1 59.69 179 MET A C 1
ATOM 1387 O O . MET A 1 179 ? 39.531 13.812 -4.816 1 59.69 179 MET A O 1
ATOM 1391 N N . ASP A 1 180 ? 41.281 12.68 -3.936 1 64.31 180 ASP A N 1
ATOM 1392 C CA . ASP A 1 180 ? 41.594 11.945 -5.16 1 64.31 180 ASP A CA 1
ATOM 1393 C C . ASP A 1 180 ? 40.406 11.086 -5.594 1 64.31 180 ASP A C 1
ATOM 1395 O O . ASP A 1 180 ? 40.125 10.047 -4.984 1 64.31 180 ASP A O 1
ATOM 1399 N N . LEU A 1 181 ? 39.625 11.625 -6.488 1 72.06 181 LEU A N 1
ATOM 1400 C CA . LEU A 1 181 ? 38.406 10.992 -6.984 1 72.06 181 LEU A CA 1
ATOM 1401 C C . LEU A 1 181 ? 38.75 9.945 -8.039 1 72.06 181 LEU A C 1
ATOM 1403 O O . LEU A 1 181 ? 37.844 9.484 -8.766 1 72.06 181 LEU A O 1
ATOM 1407 N N . SER A 1 182 ? 40 9.641 -8.109 1 80.5 182 SER A N 1
ATOM 1408 C CA . SER A 1 182 ? 40.406 8.625 -9.086 1 80.5 182 SER A CA 1
ATOM 1409 C C . SER A 1 182 ? 39.75 7.273 -8.758 1 80.5 182 SER A C 1
ATOM 1411 O O . SER A 1 182 ? 39.406 6.512 -9.656 1 80.5 182 SER A O 1
ATOM 1413 N N . THR A 1 183 ? 39.531 7.062 -7.512 1 87.19 183 THR A N 1
ATOM 1414 C CA . THR A 1 183 ? 38.875 5.824 -7.074 1 87.19 183 THR A CA 1
ATOM 1415 C C . THR A 1 183 ? 37.438 5.77 -7.527 1 87.19 183 THR A C 1
ATOM 1417 O O . THR A 1 183 ? 36.906 4.688 -7.785 1 87.19 183 THR A O 1
ATOM 1420 N N . LEU A 1 184 ? 36.875 6.918 -7.727 1 91.56 184 LEU A N 1
ATOM 1421 C CA . LEU A 1 184 ? 35.469 6.973 -8.156 1 91.56 184 LEU A CA 1
ATOM 1422 C C . LEU A 1 184 ? 35.312 6.465 -9.586 1 91.56 184 LEU A C 1
ATOM 1424 O O . LEU A 1 184 ? 34.312 5.852 -9.922 1 91.56 184 LEU A O 1
ATOM 1428 N N . ASP A 1 185 ? 36.312 6.648 -10.383 1 92.88 185 ASP A N 1
ATOM 1429 C CA . ASP A 1 185 ? 36.281 6.199 -11.773 1 92.88 185 ASP A CA 1
ATOM 1430 C C . ASP A 1 185 ? 36.188 4.68 -11.859 1 92.88 185 ASP A C 1
ATOM 1432 O O . ASP A 1 185 ? 35.5 4.141 -12.719 1 92.88 185 ASP A O 1
ATOM 1436 N N . VAL A 1 186 ? 36.906 4.078 -11.031 1 93.75 186 VAL A N 1
ATOM 1437 C CA . VAL A 1 186 ? 36.906 2.621 -10.992 1 93.75 186 VAL A CA 1
ATOM 1438 C C . VAL A 1 186 ? 35.5 2.123 -10.617 1 93.75 186 VAL A C 1
ATOM 1440 O O . VAL A 1 186 ? 34.969 1.214 -11.258 1 93.75 186 VAL A O 1
ATOM 1443 N N . TRP A 1 187 ? 34.938 2.732 -9.664 1 95.38 187 TRP A N 1
ATOM 1444 C CA . TRP A 1 187 ? 33.625 2.326 -9.219 1 95.38 187 TRP A CA 1
ATOM 1445 C C . TRP A 1 187 ? 32.562 2.656 -10.266 1 95.38 187 TRP A C 1
ATOM 1447 O O . TRP A 1 187 ? 31.562 1.942 -10.406 1 95.38 187 TRP A O 1
ATOM 1457 N N . ASP A 1 188 ? 32.781 3.729 -11.016 1 97.25 188 ASP A N 1
ATOM 1458 C CA . ASP A 1 188 ? 31.891 4.051 -12.133 1 97.25 188 ASP A CA 1
ATOM 1459 C C . ASP A 1 188 ? 31.859 2.918 -13.156 1 97.25 188 ASP A C 1
ATOM 1461 O O . ASP A 1 188 ? 30.797 2.537 -13.641 1 97.25 188 ASP A O 1
ATOM 1465 N N . GLN A 1 189 ? 33.031 2.428 -13.422 1 97.56 189 GLN A N 1
ATOM 1466 C CA . GLN A 1 189 ? 33.125 1.355 -14.406 1 97.56 189 GLN A CA 1
ATOM 1467 C C . GLN A 1 189 ? 32.438 0.095 -13.922 1 97.56 189 GLN A C 1
ATOM 1469 O O . GLN A 1 189 ? 31.688 -0.534 -14.688 1 97.56 189 GLN A O 1
ATOM 1474 N N . HIS A 1 190 ? 32.656 -0.218 -12.664 1 97.69 190 HIS A N 1
ATOM 1475 C CA . HIS A 1 190 ? 32 -1.4 -12.102 1 97.69 190 HIS A CA 1
ATOM 1476 C C . HIS A 1 190 ? 30.484 -1.232 -12.062 1 97.69 190 HIS A C 1
ATOM 1478 O O . HIS A 1 190 ? 29.75 -2.158 -12.398 1 97.69 190 HIS A O 1
ATOM 1484 N N . LEU A 1 191 ? 30.016 -0.058 -11.688 1 98.44 191 LEU A N 1
ATOM 1485 C CA . LEU A 1 191 ? 28.578 0.226 -11.609 1 98.44 191 LEU A CA 1
ATOM 1486 C C . LEU A 1 191 ? 27.938 0.155 -12.984 1 98.44 191 LEU A C 1
ATOM 1488 O O . LEU A 1 191 ? 26.891 -0.46 -13.156 1 98.44 191 LEU A O 1
ATOM 1492 N N . ALA A 1 192 ? 28.609 0.745 -13.922 1 98.44 192 ALA A N 1
ATOM 1493 C CA . ALA A 1 192 ? 28.094 0.776 -15.281 1 98.44 192 ALA A CA 1
ATOM 1494 C C . ALA A 1 192 ? 28.031 -0.626 -15.883 1 98.44 192 ALA A C 1
ATOM 1496 O O . ALA A 1 192 ? 27.094 -0.961 -16.609 1 98.44 192 ALA A O 1
ATOM 1497 N N . ARG A 1 193 ? 29.031 -1.387 -15.617 1 98.31 193 ARG A N 1
ATOM 1498 C CA . ARG A 1 193 ? 29.062 -2.742 -16.156 1 98.31 193 ARG A CA 1
ATOM 1499 C C . ARG A 1 193 ? 27.922 -3.586 -15.609 1 98.31 193 ARG A C 1
ATOM 1501 O O . ARG A 1 193 ? 27.156 -4.176 -16.375 1 98.31 193 ARG A O 1
ATOM 1508 N N . ALA A 1 194 ? 27.766 -3.623 -14.289 1 98.31 194 ALA A N 1
ATOM 1509 C CA . ALA A 1 194 ? 26.672 -4.375 -13.68 1 98.31 194 ALA A CA 1
ATOM 1510 C C . ALA A 1 194 ? 25.312 -3.783 -14.062 1 98.31 194 ALA A C 1
ATOM 1512 O O . ALA A 1 194 ? 24.359 -4.52 -14.336 1 98.31 194 ALA A O 1
ATOM 1513 N N . GLY A 1 195 ? 25.266 -2.5 -14.102 1 98.38 195 GLY A N 1
ATOM 1514 C CA . GLY A 1 195 ? 24.031 -1.82 -14.469 1 98.38 195 GLY A CA 1
ATOM 1515 C C . GLY A 1 195 ? 23.594 -2.1 -15.891 1 98.38 195 GLY A C 1
ATOM 1516 O O . GLY A 1 195 ? 22.406 -2.277 -16.156 1 98.38 195 GLY A O 1
ATOM 1517 N N . ALA A 1 196 ? 24.562 -2.117 -16.75 1 98.5 196 ALA A N 1
ATOM 1518 C CA . ALA A 1 196 ? 24.266 -2.385 -18.156 1 98.5 196 ALA A CA 1
ATOM 1519 C C . ALA A 1 196 ? 23.672 -3.783 -18.328 1 98.5 196 ALA A C 1
ATOM 1521 O O . ALA A 1 196 ? 22.734 -3.975 -19.109 1 98.5 196 ALA A O 1
ATOM 1522 N N . GLU A 1 197 ? 24.266 -4.668 -17.656 1 97.94 197 GLU A N 1
ATOM 1523 C CA . GLU A 1 197 ? 23.75 -6.031 -17.734 1 97.94 197 GLU A CA 1
ATOM 1524 C C . GLU A 1 197 ? 22.328 -6.109 -17.203 1 97.94 197 GLU A C 1
ATOM 1526 O O . GLU A 1 197 ? 21.453 -6.707 -17.828 1 97.94 197 GLU A O 1
ATOM 1531 N N . LEU A 1 198 ? 22.062 -5.52 -16.109 1 97.56 198 LEU A N 1
ATOM 1532 C CA . LEU A 1 198 ? 20.734 -5.5 -15.5 1 97.56 198 LEU A CA 1
ATOM 1533 C C . LEU A 1 198 ? 19.734 -4.824 -16.422 1 97.56 198 LEU A C 1
ATOM 1535 O O . LEU A 1 198 ? 18.625 -5.344 -16.641 1 97.56 198 LEU A O 1
ATOM 1539 N N . LEU A 1 199 ? 20.141 -3.754 -17 1 97.88 199 LEU A N 1
ATOM 1540 C CA . LEU A 1 199 ? 19.266 -2.98 -17.859 1 97.88 199 LEU A CA 1
ATOM 1541 C C . LEU A 1 199 ? 18.906 -3.764 -19.125 1 97.88 199 LEU A C 1
ATOM 1543 O O . LEU A 1 199 ? 17.766 -3.768 -19.562 1 97.88 199 LEU A O 1
ATOM 1547 N N . ALA A 1 200 ? 19.891 -4.379 -19.656 1 97.94 200 ALA A N 1
ATOM 1548 C CA . ALA A 1 200 ? 19.641 -5.176 -20.844 1 97.94 200 ALA A CA 1
ATOM 1549 C C . ALA A 1 200 ? 18.609 -6.262 -20.578 1 97.94 200 ALA A C 1
ATOM 1551 O O . ALA A 1 200 ? 17.703 -6.477 -21.391 1 97.94 200 ALA A O 1
ATOM 1552 N N . GLN A 1 201 ? 18.734 -6.891 -19.453 1 97.88 201 GLN A N 1
ATOM 1553 C CA . GLN A 1 201 ? 17.797 -7.945 -19.094 1 97.88 201 GLN A CA 1
ATOM 1554 C C . GLN A 1 201 ? 16.406 -7.375 -18.828 1 97.88 201 GLN A C 1
ATOM 1556 O O . GLN A 1 201 ? 15.406 -7.992 -19.188 1 97.88 201 GLN A O 1
ATOM 1561 N N . ARG A 1 202 ? 16.328 -6.203 -18.203 1 98.25 202 ARG A N 1
ATOM 1562 C CA . ARG A 1 202 ? 15.047 -5.57 -17.938 1 98.25 202 ARG A CA 1
ATOM 1563 C C . ARG A 1 202 ? 14.336 -5.227 -19.25 1 98.25 202 ARG A C 1
ATOM 1565 O O . ARG A 1 202 ? 13.141 -5.504 -19.406 1 98.25 202 ARG A O 1
ATOM 1572 N N . LEU A 1 203 ? 15.086 -4.672 -20.156 1 97.81 203 LEU A N 1
ATOM 1573 C CA . LEU A 1 203 ? 14.5 -4.277 -21.438 1 97.81 203 LEU A CA 1
ATOM 1574 C C . LEU A 1 203 ? 14.031 -5.496 -22.219 1 97.81 203 LEU A C 1
ATOM 1576 O O . LEU A 1 203 ? 12.938 -5.488 -22.797 1 97.81 203 LEU A O 1
ATOM 1580 N N . ASP A 1 204 ? 14.82 -6.48 -22.188 1 97.62 204 ASP A N 1
ATOM 1581 C CA . ASP A 1 204 ? 14.445 -7.727 -22.844 1 97.62 204 ASP A CA 1
ATOM 1582 C C . ASP A 1 204 ? 13.188 -8.32 -22.219 1 97.62 204 ASP A C 1
ATOM 1584 O O . ASP A 1 204 ? 12.281 -8.766 -22.922 1 97.62 204 ASP A O 1
ATOM 1588 N N . LEU A 1 205 ? 13.141 -8.344 -20.953 1 98.25 205 LEU A N 1
ATOM 1589 C CA . LEU A 1 205 ? 11.992 -8.883 -20.219 1 98.25 205 LEU A CA 1
ATOM 1590 C C . LEU A 1 205 ? 10.727 -8.109 -20.562 1 98.25 205 LEU A C 1
ATOM 1592 O O . LEU A 1 205 ? 9.68 -8.711 -20.812 1 98.25 205 LEU A O 1
ATOM 1596 N N . ILE A 1 206 ? 10.82 -6.828 -20.562 1 98.38 206 ILE A N 1
ATOM 1597 C CA . ILE A 1 206 ? 9.664 -5.98 -20.812 1 98.38 206 ILE A CA 1
ATOM 1598 C C . ILE A 1 206 ? 9.117 -6.266 -22.219 1 98.38 206 ILE A C 1
ATOM 1600 O O . ILE A 1 206 ? 7.902 -6.371 -22.406 1 98.38 206 ILE A O 1
ATOM 1604 N N . ALA A 1 207 ? 10.016 -6.395 -23.141 1 98 207 ALA A N 1
ATOM 1605 C CA . ALA A 1 207 ? 9.609 -6.711 -24.516 1 98 207 ALA A CA 1
ATOM 1606 C C . ALA A 1 207 ? 8.867 -8.039 -24.562 1 98 207 ALA A C 1
ATOM 1608 O O . ALA A 1 207 ? 7.895 -8.18 -25.312 1 98 207 ALA A O 1
ATOM 1609 N N . SER A 1 208 ? 9.297 -8.977 -23.766 1 98.12 208 SER A N 1
ATOM 1610 C CA . SER A 1 208 ? 8.703 -10.305 -23.766 1 98.12 208 SER A CA 1
ATOM 1611 C C . SER A 1 208 ? 7.375 -10.312 -23.016 1 98.12 208 SER A C 1
ATOM 1613 O O . SER A 1 208 ? 6.445 -11.023 -23.391 1 98.12 208 SER A O 1
ATOM 1615 N N . VAL A 1 209 ? 7.258 -9.523 -22 1 98.5 209 VAL A N 1
ATOM 1616 C CA . VAL A 1 209 ? 6.113 -9.547 -21.109 1 98.5 209 VAL A CA 1
ATOM 1617 C C . VAL A 1 209 ? 4.98 -8.711 -21.688 1 98.5 209 VAL A C 1
ATOM 1619 O O . VAL A 1 209 ? 3.801 -9.008 -21.484 1 98.5 209 VAL A O 1
ATOM 1622 N N . GLN A 1 210 ? 5.289 -7.719 -22.516 1 98.56 210 GLN A N 1
ATOM 1623 C CA . GLN A 1 210 ? 4.34 -6.723 -23 1 98.56 210 GLN A CA 1
ATOM 1624 C C . GLN A 1 210 ? 3.164 -7.387 -23.719 1 98.56 210 GLN A C 1
ATOM 1626 O O . GLN A 1 210 ? 2.008 -7.18 -23.344 1 98.56 210 GLN A O 1
ATOM 1631 N N . PRO A 1 211 ? 3.428 -8.203 -24.703 1 98.44 211 PRO A N 1
ATOM 1632 C CA . PRO A 1 211 ? 2.285 -8.805 -25.391 1 98.44 211 PRO A CA 1
ATOM 1633 C C . PRO A 1 211 ? 1.494 -9.758 -24.5 1 98.44 211 PRO A C 1
ATOM 1635 O O . PRO A 1 211 ? 0.273 -9.867 -24.641 1 98.44 211 PRO A O 1
ATOM 1638 N N . LEU A 1 212 ? 2.162 -10.469 -23.609 1 98.5 212 LEU A N 1
ATOM 1639 C CA . LEU A 1 212 ? 1.503 -11.406 -22.703 1 98.5 212 LEU A CA 1
ATOM 1640 C C . LEU A 1 212 ? 0.612 -10.664 -21.703 1 98.5 212 LEU A C 1
ATOM 1642 O O . LEU A 1 212 ? -0.501 -11.109 -21.422 1 98.5 212 LEU A O 1
ATOM 1646 N N . ALA A 1 213 ? 1.13 -9.555 -21.203 1 98.62 213 ALA A N 1
ATOM 1647 C CA . ALA A 1 213 ? 0.367 -8.758 -20.25 1 98.62 213 ALA A CA 1
ATOM 1648 C C . ALA A 1 213 ? -0.884 -8.172 -20.906 1 98.62 213 ALA A C 1
ATOM 1650 O O . ALA A 1 213 ? -1.958 -8.156 -20.297 1 98.62 213 ALA A O 1
ATOM 1651 N N . ASP A 1 214 ? -0.708 -7.688 -22.125 1 98.38 214 ASP A N 1
ATOM 1652 C CA . ASP A 1 214 ? -1.84 -7.129 -22.859 1 98.38 214 ASP A CA 1
ATOM 1653 C C . ASP A 1 214 ? -2.916 -8.18 -23.094 1 98.38 214 ASP A C 1
ATOM 1655 O O . ASP A 1 214 ? -4.102 -7.934 -22.859 1 98.38 214 ASP A O 1
ATOM 1659 N N . LYS A 1 215 ? -2.516 -9.312 -23.484 1 97.88 215 LYS A N 1
ATOM 1660 C CA . LYS A 1 215 ? -3.438 -10.43 -23.703 1 97.88 215 LYS A CA 1
ATOM 1661 C C . LYS A 1 215 ? -4.133 -10.82 -22.406 1 97.88 215 LYS A C 1
ATOM 1663 O O . LYS A 1 215 ? -5.348 -11.008 -22.375 1 97.88 215 LYS A O 1
ATOM 1668 N N . ALA A 1 216 ? -3.367 -10.969 -21.359 1 98 216 ALA A N 1
ATOM 1669 C CA . ALA A 1 216 ? -3.908 -11.352 -20.062 1 98 216 ALA A CA 1
ATOM 1670 C C . ALA A 1 216 ? -4.922 -10.32 -19.562 1 98 216 ALA A C 1
ATOM 1672 O O . ALA A 1 216 ? -5.977 -10.688 -19.031 1 98 216 ALA A O 1
ATOM 1673 N N . TYR A 1 217 ? -4.578 -9.07 -19.719 1 97.69 217 TYR A N 1
ATOM 1674 C CA . TYR A 1 217 ? -5.5 -8.023 -19.281 1 97.69 217 TYR A CA 1
ATOM 1675 C C . TYR A 1 217 ? -6.824 -8.117 -20.031 1 97.69 217 TYR A C 1
ATOM 1677 O O . TYR A 1 217 ? -7.895 -7.98 -19.422 1 97.69 217 TYR A O 1
ATOM 1685 N N . GLU A 1 218 ? -6.762 -8.32 -21.312 1 96.69 218 GLU A N 1
ATOM 1686 C CA . GLU A 1 218 ? -7.973 -8.445 -22.109 1 96.69 218 GLU A CA 1
ATOM 1687 C C . GLU A 1 218 ? -8.828 -9.617 -21.641 1 96.69 218 GLU A C 1
ATOM 1689 O O . GLU A 1 218 ? -10.055 -9.547 -21.656 1 96.69 218 GLU A O 1
ATOM 1694 N N . GLN A 1 219 ? -8.242 -10.641 -21.219 1 95.56 219 GLN A N 1
ATOM 1695 C CA . GLN A 1 219 ? -8.961 -11.812 -20.719 1 95.56 219 GLN A CA 1
ATOM 1696 C C . GLN A 1 219 ? -9.625 -11.531 -19.391 1 95.56 219 GLN A C 1
ATOM 1698 O O . GLN A 1 219 ? -10.734 -12 -19.125 1 95.56 219 GLN A O 1
ATOM 1703 N N . LEU A 1 220 ? -8.984 -10.797 -18.547 1 94.25 220 LEU A N 1
ATOM 1704 C CA . LEU A 1 220 ? -9.469 -10.531 -17.203 1 94.25 220 LEU A CA 1
ATOM 1705 C C . LEU A 1 220 ? -10.5 -9.406 -17.203 1 94.25 220 LEU A C 1
ATOM 1707 O O . LEU A 1 220 ? -11.422 -9.398 -16.391 1 94.25 220 LEU A O 1
ATOM 1711 N N . ALA A 1 221 ? -10.281 -8.422 -18.016 1 91.44 221 ALA A N 1
ATOM 1712 C CA . ALA A 1 221 ? -11.133 -7.238 -18.125 1 91.44 221 ALA A CA 1
ATOM 1713 C C . ALA A 1 221 ? -11.398 -6.887 -19.594 1 91.44 221 ALA A C 1
ATOM 1715 O O . ALA A 1 221 ? -10.883 -5.891 -20.094 1 91.44 221 ALA A O 1
ATOM 1716 N N . PRO A 1 222 ? -12.312 -7.586 -20.125 1 90.88 222 PRO A N 1
ATOM 1717 C CA . PRO A 1 222 ? -12.562 -7.379 -21.562 1 90.88 222 PRO A CA 1
ATOM 1718 C C . PRO A 1 222 ? -12.969 -5.945 -21.875 1 90.88 222 PRO A C 1
ATOM 1720 O O . PRO A 1 222 ? -13.852 -5.387 -21.219 1 90.88 222 PRO A O 1
ATOM 1723 N N . GLY A 1 223 ? -12.289 -5.363 -22.859 1 87.88 223 GLY A N 1
ATOM 1724 C CA . GLY A 1 223 ? -12.609 -4.027 -23.328 1 87.88 223 GLY A CA 1
ATOM 1725 C C . GLY A 1 223 ? -11.945 -2.928 -22.531 1 87.88 223 GLY A C 1
ATOM 1726 O O . GLY A 1 223 ? -12.117 -1.743 -22.828 1 87.88 223 GLY A O 1
ATOM 1727 N N . GLY A 1 224 ? -11.148 -3.271 -21.594 1 87.75 224 GLY A N 1
ATOM 1728 C CA . GLY A 1 224 ? -10.602 -2.268 -20.688 1 87.75 224 GLY A CA 1
ATOM 1729 C C . GLY A 1 224 ? -9.234 -1.763 -21.125 1 87.75 224 GLY A C 1
ATOM 1730 O O . GLY A 1 224 ? -8.758 -0.741 -20.641 1 87.75 224 GLY A O 1
ATOM 1731 N N . GLY A 1 225 ? -8.57 -2.408 -22 1 83.88 225 GLY A N 1
ATOM 1732 C CA . GLY A 1 225 ? -7.215 -2.088 -22.422 1 83.88 225 GLY A CA 1
ATOM 1733 C C . GLY A 1 225 ? -7.16 -0.998 -23.469 1 83.88 225 GLY A C 1
ATOM 1734 O O . GLY A 1 225 ? -8.148 -0.295 -23.703 1 83.88 225 GLY A O 1
ATOM 1735 N N . PRO A 1 226 ? -6 -0.869 -24.125 1 94.62 226 PRO A N 1
ATOM 1736 C CA . PRO A 1 226 ? -4.801 -1.702 -24.016 1 94.62 226 PRO A CA 1
ATOM 1737 C C . PRO A 1 226 ? -3.947 -1.333 -22.797 1 94.62 226 PRO A C 1
ATOM 1739 O O . PRO A 1 226 ? -4.125 -0.26 -22.219 1 94.62 226 PRO A O 1
ATOM 1742 N N . VAL A 1 227 ? -3.039 -2.275 -22.375 1 97.25 227 VAL A N 1
ATOM 1743 C CA . VAL A 1 227 ? -2.049 -1.995 -21.344 1 97.25 227 VAL A CA 1
ATOM 1744 C C . VAL A 1 227 ? -0.674 -1.805 -21.984 1 97.25 227 VAL A C 1
ATOM 1746 O O . VAL A 1 227 ? -0.361 -2.434 -22.984 1 97.25 227 VAL A O 1
ATOM 1749 N N . ALA A 1 228 ? 0.129 -0.926 -21.453 1 98.12 228 ALA A N 1
ATOM 1750 C CA . ALA A 1 228 ? 1.47 -0.671 -21.984 1 98.12 228 ALA A CA 1
ATOM 1751 C C . ALA A 1 228 ? 2.486 -0.564 -20.844 1 98.12 228 ALA A C 1
ATOM 1753 O O . ALA A 1 228 ? 2.201 0.024 -19.797 1 98.12 228 ALA A O 1
ATOM 1754 N N . LEU A 1 229 ? 3.639 -1.197 -21.078 1 98.5 229 LEU A N 1
ATOM 1755 C CA . LEU A 1 229 ? 4.793 -1.103 -20.188 1 98.5 229 LEU A CA 1
ATOM 1756 C C . LEU A 1 229 ? 5.875 -0.219 -20.797 1 98.5 229 LEU A C 1
ATOM 1758 O O . LEU A 1 229 ? 6.426 -0.542 -21.859 1 98.5 229 LEU A O 1
ATOM 1762 N N . GLU A 1 230 ? 6.172 0.855 -20.156 1 97.69 230 GLU A N 1
ATOM 1763 C CA . GLU A 1 230 ? 7.184 1.776 -20.656 1 97.69 230 GLU A CA 1
ATOM 1764 C C . GLU A 1 230 ? 8.312 1.959 -19.641 1 97.69 230 GLU A C 1
ATOM 1766 O O . GLU A 1 230 ? 8.094 2.451 -18.547 1 97.69 230 GLU A O 1
ATOM 1771 N N . TYR A 1 231 ? 9.508 1.554 -20.062 1 97.62 231 TYR A N 1
ATOM 1772 C CA . TYR A 1 231 ? 10.664 1.726 -19.188 1 97.62 231 TYR A CA 1
ATOM 1773 C C . TYR A 1 231 ? 11.086 3.188 -19.141 1 97.62 231 TYR A C 1
ATOM 1775 O O . TYR A 1 231 ? 11.203 3.85 -20.172 1 97.62 231 TYR A O 1
ATOM 1783 N N . LYS A 1 232 ? 11.242 3.738 -17.984 1 97.25 232 LYS A N 1
ATOM 1784 C CA . LYS A 1 232 ? 11.711 5.102 -17.75 1 97.25 232 LYS A CA 1
ATOM 1785 C C . LYS A 1 232 ? 13.086 5.102 -17.094 1 97.25 232 LYS A C 1
ATOM 1787 O O . LYS A 1 232 ? 13.188 5.012 -15.867 1 97.25 232 LYS A O 1
ATOM 1792 N N . PRO A 1 233 ? 14.156 5.27 -17.875 1 96.88 233 PRO A N 1
ATOM 1793 C CA . PRO A 1 233 ? 15.516 5.207 -17.344 1 96.88 233 PRO A CA 1
ATOM 1794 C C . PRO A 1 233 ? 15.977 6.535 -16.734 1 96.88 233 PRO A C 1
ATOM 1796 O O . PRO A 1 233 ? 15.477 7.594 -17.109 1 96.88 233 PRO A O 1
ATOM 1799 N N . SER A 1 234 ? 16.812 6.465 -15.766 1 96.69 234 SER A N 1
ATOM 1800 C CA . SER A 1 234 ? 17.484 7.648 -15.25 1 96.69 234 SER A CA 1
ATOM 1801 C C . SER A 1 234 ? 18.547 8.148 -16.219 1 96.69 234 SER A C 1
ATOM 1803 O O . SER A 1 234 ? 18.969 9.312 -16.156 1 96.69 234 SER A O 1
ATOM 1805 N N . ALA A 1 235 ? 19.031 7.293 -17.078 1 95.44 235 ALA A N 1
ATOM 1806 C CA . ALA A 1 235 ? 19.938 7.621 -18.172 1 95.44 235 ALA A CA 1
ATOM 1807 C C . ALA A 1 235 ? 19.266 7.383 -19.516 1 95.44 235 ALA A C 1
ATOM 1809 O O . ALA A 1 235 ? 19.484 6.344 -20.156 1 95.44 235 ALA A O 1
ATOM 1810 N N . PRO A 1 236 ? 18.547 8.367 -19.953 1 92.38 236 PRO A N 1
ATOM 1811 C CA . PRO A 1 236 ? 17.797 8.156 -21.188 1 92.38 236 PRO A CA 1
ATOM 1812 C C . PRO A 1 236 ? 18.719 7.984 -22.406 1 92.38 236 PRO A C 1
ATOM 1814 O O . PRO A 1 236 ? 19.797 8.57 -22.453 1 92.38 236 PRO A O 1
ATOM 1817 N N . GLY A 1 237 ? 18.281 7.125 -23.281 1 91.75 237 GLY A N 1
ATOM 1818 C CA . GLY A 1 237 ? 18.984 6.836 -24.516 1 91.75 237 GLY A CA 1
ATOM 1819 C C . GLY A 1 237 ? 18.344 5.742 -25.344 1 91.75 237 GLY A C 1
ATOM 1820 O O . GLY A 1 237 ? 17.25 5.277 -25.016 1 91.75 237 GLY A O 1
ATOM 1821 N N . GLU A 1 238 ? 18.969 5.387 -26.422 1 90.62 238 GLU A N 1
ATOM 1822 C CA . GLU A 1 238 ? 18.375 4.434 -27.359 1 90.62 238 GLU A CA 1
ATOM 1823 C C . GLU A 1 238 ? 19.109 3.1 -27.328 1 90.62 238 GLU A C 1
ATOM 1825 O O . GLU A 1 238 ? 18.797 2.199 -28.109 1 90.62 238 GLU A O 1
ATOM 1830 N N . ALA A 1 239 ? 20 3.006 -26.438 1 89.06 239 ALA A N 1
ATOM 1831 C CA . ALA A 1 239 ? 20.828 1.801 -26.375 1 89.06 239 ALA A CA 1
ATOM 1832 C C . ALA A 1 239 ? 20 0.584 -25.984 1 89.06 239 ALA A C 1
ATOM 1834 O O . ALA A 1 239 ? 19.047 0.697 -25.188 1 89.06 239 ALA A O 1
ATOM 1835 N N . HIS A 1 240 ? 20.391 -0.597 -26.562 1 88.5 240 HIS A N 1
ATOM 1836 C CA . HIS A 1 240 ? 19.656 -1.817 -26.234 1 88.5 240 HIS A CA 1
ATOM 1837 C C . HIS A 1 240 ? 20.625 -2.963 -25.922 1 88.5 240 HIS A C 1
ATOM 1839 O O . HIS A 1 240 ? 20.25 -3.926 -25.25 1 88.5 240 HIS A O 1
ATOM 1845 N N . THR A 1 241 ? 21.828 -2.779 -26.391 1 93.88 241 THR A N 1
ATOM 1846 C CA . THR A 1 241 ? 22.797 -3.826 -26.125 1 93.88 241 THR A CA 1
ATOM 1847 C C . THR A 1 241 ? 23.594 -3.51 -24.859 1 93.88 241 THR A C 1
ATOM 1849 O O . THR A 1 241 ? 23.719 -2.346 -24.469 1 93.88 241 THR A O 1
ATOM 1852 N N . ARG A 1 242 ? 24.125 -4.527 -24.297 1 95.94 242 ARG A N 1
ATOM 1853 C CA . ARG A 1 242 ? 24.875 -4.371 -23.062 1 95.94 242 ARG A CA 1
ATOM 1854 C C . ARG A 1 242 ? 26.031 -3.379 -23.25 1 95.94 242 ARG A C 1
ATOM 1856 O O . ARG A 1 242 ? 26.266 -2.531 -22.391 1 95.94 242 ARG A O 1
ATOM 1863 N N . GLU A 1 243 ? 26.688 -3.496 -24.344 1 96.62 243 GLU A N 1
ATOM 1864 C CA . GLU A 1 243 ? 27.828 -2.629 -24.625 1 96.62 243 GLU A CA 1
ATOM 1865 C C . GLU A 1 243 ? 27.391 -1.174 -24.781 1 96.62 243 GLU A C 1
ATOM 1867 O O . GLU A 1 243 ? 28.016 -0.272 -24.203 1 96.62 243 GLU A O 1
ATOM 1872 N N . ASP A 1 244 ? 26.359 -1.013 -25.5 1 97.44 244 ASP A N 1
ATOM 1873 C CA . ASP A 1 244 ? 25.844 0.342 -25.719 1 97.44 244 ASP A CA 1
ATOM 1874 C C . ASP A 1 244 ? 25.297 0.921 -24.406 1 97.44 244 ASP A C 1
ATOM 1876 O O . ASP A 1 244 ? 25.422 2.119 -24.156 1 97.44 244 ASP A O 1
ATOM 1880 N N . LEU A 1 245 ? 24.688 0.11 -23.688 1 98.25 245 LEU A N 1
ATOM 1881 C CA . LEU A 1 245 ? 24.125 0.544 -22.406 1 98.25 245 LEU A CA 1
ATOM 1882 C C . LEU A 1 245 ? 25.234 0.937 -21.438 1 98.25 245 LEU A C 1
ATOM 1884 O O . LEU A 1 245 ? 25.094 1.886 -20.656 1 98.25 245 LEU A O 1
ATOM 1888 N N . TYR A 1 246 ? 26.344 0.16 -21.5 1 98.38 246 TYR A N 1
ATOM 1889 C CA . TYR A 1 246 ? 27.5 0.509 -20.688 1 98.38 246 TYR A CA 1
ATOM 1890 C C . TYR A 1 246 ? 27.984 1.918 -21.016 1 98.38 246 TYR A C 1
ATOM 1892 O O . TYR A 1 246 ? 28.188 2.732 -20.109 1 98.38 246 TYR A O 1
ATOM 1900 N N . GLU A 1 247 ? 28.109 2.191 -22.281 1 98 247 GLU A N 1
ATOM 1901 C CA . GLU A 1 247 ? 28.578 3.502 -22.703 1 98 247 GLU A CA 1
ATOM 1902 C C . GLU A 1 247 ? 27.594 4.598 -22.328 1 98 247 GLU A C 1
ATOM 1904 O O . GLU A 1 247 ? 28 5.688 -21.906 1 98 247 GLU A O 1
ATOM 1909 N N . GLN A 1 248 ? 26.391 4.27 -22.469 1 97.88 248 GLN A N 1
ATOM 1910 C CA . GLN A 1 248 ? 25.344 5.223 -22.109 1 97.88 248 GLN A CA 1
ATOM 1911 C C . GLN A 1 248 ? 25.375 5.543 -20.625 1 97.88 248 GLN A C 1
ATOM 1913 O O . GLN A 1 248 ? 25.25 6.703 -20.234 1 97.88 248 GLN A O 1
ATOM 1918 N N . LEU A 1 249 ? 25.531 4.555 -19.797 1 98.25 249 LEU A N 1
ATOM 1919 C CA . LEU A 1 249 ? 25.594 4.742 -18.344 1 98.25 249 LEU A CA 1
ATOM 1920 C C . LEU A 1 249 ? 26.844 5.52 -17.953 1 98.25 249 LEU A C 1
ATOM 1922 O O . LEU A 1 249 ? 26.781 6.41 -17.094 1 98.25 249 LEU A O 1
ATOM 1926 N N . MET A 1 250 ? 27.984 5.18 -18.609 1 98 250 MET A N 1
ATOM 1927 C CA . MET A 1 250 ? 29.219 5.883 -18.312 1 98 250 MET A CA 1
ATOM 1928 C C . MET A 1 250 ? 29.094 7.371 -18.625 1 98 250 MET A C 1
ATOM 1930 O O . MET A 1 250 ? 29.531 8.211 -17.844 1 98 250 MET A O 1
ATOM 1934 N N . ALA A 1 251 ? 28.484 7.656 -19.734 1 97.88 251 ALA A N 1
ATOM 1935 C CA . ALA A 1 251 ? 28.281 9.047 -20.141 1 97.88 251 ALA A CA 1
ATOM 1936 C C . ALA A 1 251 ? 27.375 9.773 -19.156 1 97.88 251 ALA A C 1
ATOM 1938 O O . ALA A 1 251 ? 27.641 10.906 -18.766 1 97.88 251 ALA A O 1
ATOM 1939 N N . ALA A 1 252 ? 26.328 9.125 -18.75 1 98.12 252 ALA A N 1
ATOM 1940 C CA . ALA A 1 252 ? 25.375 9.719 -17.812 1 98.12 252 ALA A CA 1
ATOM 1941 C C . ALA A 1 252 ? 26.016 9.977 -16.453 1 98.12 252 ALA A C 1
ATOM 1943 O O . ALA A 1 252 ? 25.766 11 -15.82 1 98.12 252 ALA A O 1
ATOM 1944 N N . LEU A 1 253 ? 26.828 9.023 -16.016 1 97.44 253 LEU A N 1
ATOM 1945 C CA . LEU A 1 253 ? 27.531 9.18 -14.75 1 97.44 253 LEU A CA 1
ATOM 1946 C C . LEU A 1 253 ? 28.484 10.359 -14.797 1 97.44 253 LEU A C 1
ATOM 1948 O O . LEU A 1 253 ? 28.594 11.117 -13.82 1 97.44 253 LEU A O 1
ATOM 1952 N N . ALA A 1 254 ? 29.141 10.5 -15.898 1 96.44 254 ALA A N 1
ATOM 1953 C CA . ALA A 1 254 ? 30.047 11.633 -16.062 1 96.44 254 ALA A CA 1
ATOM 1954 C C . ALA A 1 254 ? 29.297 12.953 -16 1 96.44 254 ALA A C 1
ATOM 1956 O O . ALA A 1 254 ? 29.75 13.906 -15.359 1 96.44 254 ALA A O 1
ATOM 1957 N N . GLU A 1 255 ? 28.203 12.969 -16.609 1 97.12 255 GLU A N 1
ATOM 1958 C CA . GLU A 1 255 ? 27.391 14.188 -16.641 1 97.12 255 GLU A CA 1
ATOM 1959 C C . GLU A 1 255 ? 26.844 14.523 -15.266 1 97.12 255 GLU A C 1
ATOM 1961 O O . GLU A 1 255 ? 26.719 15.703 -14.914 1 97.12 255 GLU A O 1
ATOM 1966 N N . ALA A 1 256 ? 26.547 13.531 -14.477 1 97.06 256 ALA A N 1
ATOM 1967 C CA . ALA A 1 256 ? 25.891 13.734 -13.188 1 97.06 256 ALA A CA 1
ATOM 1968 C C . ALA A 1 256 ? 26.922 13.898 -12.07 1 97.06 256 ALA A C 1
ATOM 1970 O O . ALA A 1 256 ? 26.562 14.188 -10.93 1 97.06 256 ALA A O 1
ATOM 1971 N N . ARG A 1 257 ? 28.172 13.766 -12.352 1 94.06 257 ARG A N 1
ATOM 1972 C CA . ARG A 1 257 ? 29.219 13.625 -11.352 1 94.06 257 ARG A CA 1
ATOM 1973 C C . ARG A 1 257 ? 29.219 14.805 -10.383 1 94.06 257 ARG A C 1
ATOM 1975 O O . ARG A 1 257 ? 29.234 14.609 -9.164 1 94.06 257 ARG A O 1
ATOM 1982 N N . LYS A 1 258 ? 29.156 15.977 -10.914 1 91.38 258 LYS A N 1
ATOM 1983 C CA . LYS A 1 258 ? 29.188 17.156 -10.055 1 91.38 258 LYS A CA 1
ATOM 1984 C C . LYS A 1 258 ? 28.016 17.156 -9.078 1 91.38 258 LYS A C 1
ATOM 1986 O O . LYS A 1 258 ? 28.203 17.375 -7.875 1 91.38 258 LYS A O 1
ATOM 1991 N N . GLN A 1 259 ? 26.875 16.969 -9.594 1 93.19 259 GLN A N 1
ATOM 1992 C CA . GLN A 1 259 ? 25.672 16.953 -8.766 1 93.19 259 GLN A CA 1
ATOM 1993 C C . GLN A 1 259 ? 25.734 15.82 -7.742 1 93.19 259 GLN A C 1
ATOM 1995 O O . GLN A 1 259 ? 25.312 15.992 -6.598 1 93.19 259 GLN A O 1
ATOM 2000 N N . GLU A 1 260 ? 26.219 14.664 -8.141 1 94.88 260 GLU A N 1
ATOM 2001 C CA . GLU A 1 260 ? 26.297 13.508 -7.262 1 94.88 260 GLU A CA 1
ATOM 2002 C C . GLU A 1 260 ? 27.25 13.766 -6.102 1 94.88 260 GLU A C 1
ATOM 2004 O O . GLU A 1 260 ? 27 13.336 -4.973 1 94.88 260 GLU A O 1
ATOM 2009 N N . ILE A 1 261 ? 28.312 14.43 -6.391 1 89.19 261 ILE A N 1
ATOM 2010 C CA . ILE A 1 261 ? 29.266 14.766 -5.34 1 89.19 261 ILE A CA 1
ATOM 2011 C C . ILE A 1 261 ? 28.625 15.734 -4.348 1 89.19 261 ILE A C 1
ATOM 2013 O O . ILE A 1 261 ? 28.781 15.578 -3.135 1 89.19 261 ILE A O 1
ATOM 2017 N N . GLU A 1 262 ? 27.922 16.625 -4.898 1 85 262 GLU A N 1
ATOM 2018 C CA . GLU A 1 262 ? 27.25 17.609 -4.047 1 85 262 GLU A CA 1
ATOM 2019 C C . GLU A 1 262 ? 26.219 16.953 -3.145 1 85 262 GLU A C 1
ATOM 2021 O O . GLU A 1 262 ? 26.078 17.312 -1.974 1 85 262 GLU A O 1
ATOM 2026 N N . ARG A 1 263 ? 25.531 16.016 -3.645 1 86.62 263 ARG A N 1
ATOM 2027 C CA . ARG A 1 263 ? 24.422 15.391 -2.934 1 86.62 263 ARG A CA 1
ATOM 2028 C C . ARG A 1 263 ? 24.875 14.164 -2.156 1 86.62 263 ARG A C 1
ATOM 2030 O O . ARG A 1 263 ? 24.156 13.664 -1.286 1 86.62 263 ARG A O 1
ATOM 2037 N N . GLY A 1 264 ? 26.047 13.648 -2.543 1 89.94 264 GLY A N 1
ATOM 2038 C CA . GLY A 1 264 ? 26.594 12.477 -1.877 1 89.94 264 GLY A CA 1
ATOM 2039 C C . GLY A 1 264 ? 25.844 11.203 -2.189 1 89.94 264 GLY A C 1
ATOM 2040 O O . GLY A 1 264 ? 25.75 10.305 -1.351 1 89.94 264 GLY A O 1
ATOM 2041 N N . VAL A 1 265 ? 25.125 11.211 -3.312 1 95.19 265 VAL A N 1
ATOM 2042 C CA . VAL A 1 265 ? 24.328 10.047 -3.682 1 95.19 265 VAL A CA 1
ATOM 2043 C C . VAL A 1 265 ? 24.391 9.836 -5.195 1 95.19 265 VAL A C 1
ATOM 2045 O O . VAL A 1 265 ? 24.562 10.797 -5.953 1 95.19 265 VAL A O 1
ATOM 2048 N N . THR A 1 266 ? 24.297 8.594 -5.594 1 97.56 266 THR A N 1
ATOM 2049 C CA . THR A 1 266 ? 24.266 8.266 -7.016 1 97.56 266 THR A CA 1
ATOM 2050 C C . THR A 1 266 ? 22.906 8.578 -7.625 1 97.56 266 THR A C 1
ATOM 2052 O O . THR A 1 266 ? 21.891 8.07 -7.16 1 97.56 266 THR A O 1
ATOM 2055 N N . LEU A 1 267 ? 22.891 9.266 -8.734 1 97.56 267 LEU A N 1
ATOM 2056 C CA . LEU A 1 267 ? 21.625 9.773 -9.281 1 97.56 267 LEU A CA 1
ATOM 2057 C C . LEU A 1 267 ? 21.25 9.016 -10.547 1 97.56 267 LEU A C 1
ATOM 2059 O O . LEU A 1 267 ? 20.125 9.172 -11.055 1 97.56 267 LEU A O 1
ATOM 2063 N N . VAL A 1 268 ? 22.188 8.156 -10.992 1 97.31 268 VAL A N 1
ATOM 2064 C CA . VAL A 1 268 ? 21.984 7.508 -12.289 1 97.31 268 VAL A CA 1
ATOM 2065 C C . VAL A 1 268 ? 22.172 6 -12.141 1 97.31 268 VAL A C 1
ATOM 2067 O O . VAL A 1 268 ? 23.094 5.539 -11.469 1 97.31 268 VAL A O 1
ATOM 2070 N N . GLY A 1 269 ? 21.25 5.262 -12.82 1 98 269 GLY A N 1
ATOM 2071 C CA . GLY A 1 269 ? 21.391 3.812 -12.852 1 98 269 GLY A CA 1
ATOM 2072 C C . GLY A 1 269 ? 20.078 3.09 -12.633 1 98 269 GLY A C 1
ATOM 2073 O O . GLY A 1 269 ? 19.078 3.709 -12.266 1 98 269 GLY A O 1
ATOM 2074 N N . PRO A 1 270 ? 20.078 1.796 -12.805 1 97.81 270 PRO A N 1
ATOM 2075 C CA . PRO A 1 270 ? 18.859 1.006 -12.711 1 97.81 270 PRO A CA 1
ATOM 2076 C C . PRO A 1 270 ? 18.156 1.151 -11.359 1 97.81 270 PRO A C 1
ATOM 2078 O O . PRO A 1 270 ? 16.953 0.949 -11.258 1 97.81 270 PRO A O 1
ATOM 2081 N N . HIS A 1 271 ? 18.938 1.551 -10.297 1 98.12 271 HIS A N 1
ATOM 2082 C CA . HIS A 1 271 ? 18.344 1.683 -8.977 1 98.12 271 HIS A CA 1
ATOM 2083 C C . HIS A 1 271 ? 17.438 2.904 -8.898 1 98.12 271 HIS A C 1
ATOM 2085 O O . HIS A 1 271 ? 16.672 3.059 -7.938 1 98.12 271 HIS A O 1
ATOM 2091 N N . ARG A 1 272 ? 17.484 3.742 -9.938 1 97.88 272 ARG A N 1
ATOM 2092 C CA . ARG A 1 272 ? 16.672 4.957 -9.961 1 97.88 272 ARG A CA 1
ATOM 2093 C C . ARG A 1 272 ? 15.586 4.871 -11.023 1 97.88 272 ARG A C 1
ATOM 2095 O O . ARG A 1 272 ? 14.711 5.738 -11.102 1 97.88 272 ARG A O 1
ATOM 2102 N N . ASP A 1 273 ? 15.625 3.861 -11.812 1 98.19 273 ASP A N 1
ATOM 2103 C CA . ASP A 1 273 ? 14.719 3.748 -12.953 1 98.19 273 ASP A CA 1
ATOM 2104 C C . ASP A 1 273 ? 13.32 3.35 -12.5 1 98.19 273 ASP A C 1
ATOM 2106 O O . ASP A 1 273 ? 13.109 3 -11.336 1 98.19 273 ASP A O 1
ATOM 2110 N N . ASP A 1 274 ? 12.367 3.488 -13.477 1 97.94 274 ASP A N 1
ATOM 2111 C CA . ASP A 1 274 ? 10.984 3.121 -13.203 1 97.94 274 ASP A CA 1
ATOM 2112 C C . ASP A 1 274 ? 10.359 2.408 -14.398 1 97.94 274 ASP A C 1
ATOM 2114 O O . ASP A 1 274 ? 10.945 2.371 -15.484 1 97.94 274 ASP A O 1
ATOM 2118 N N . LEU A 1 275 ? 9.336 1.677 -14.109 1 98.44 275 LEU A N 1
ATOM 2119 C CA . LEU A 1 275 ? 8.469 1.098 -15.125 1 98.44 275 LEU A CA 1
ATOM 2120 C C . LEU A 1 275 ? 7.098 1.771 -15.117 1 98.44 275 LEU A C 1
ATOM 2122 O O . LEU A 1 275 ? 6.316 1.59 -14.18 1 98.44 275 LEU A O 1
ATOM 2126 N N . LEU A 1 276 ? 6.828 2.531 -16.156 1 98 276 LEU A N 1
ATOM 2127 C CA . LEU A 1 276 ? 5.539 3.209 -16.25 1 98 276 LEU A CA 1
ATOM 2128 C C . LEU A 1 276 ? 4.477 2.273 -16.812 1 98 276 LEU A C 1
ATOM 2130 O O . LEU A 1 276 ? 4.629 1.739 -17.906 1 98 276 LEU A O 1
ATOM 2134 N N . LEU A 1 277 ? 3.463 2.068 -15.992 1 98.62 277 LEU A N 1
ATOM 2135 C CA . LEU A 1 277 ? 2.322 1.264 -16.422 1 98.62 277 LEU A CA 1
ATOM 2136 C C . LEU A 1 277 ? 1.2 2.148 -16.953 1 98.62 277 LEU A C 1
ATOM 2138 O O . LEU A 1 277 ? 0.682 3.002 -16.219 1 98.62 277 LEU A O 1
ATOM 2142 N N . LYS A 1 278 ? 0.833 1.879 -18.172 1 98 278 LYS A N 1
ATOM 2143 C CA . LYS A 1 278 ? -0.202 2.703 -18.797 1 98 278 LYS A CA 1
ATOM 2144 C C . LYS A 1 278 ? -1.441 1.877 -19.125 1 98 278 LYS A C 1
ATOM 2146 O O . LYS A 1 278 ? -1.331 0.719 -19.531 1 98 278 LYS A O 1
ATOM 2151 N N . LEU A 1 279 ? -2.5 2.379 -18.875 1 96.19 279 LEU A N 1
ATOM 2152 C CA . LEU A 1 279 ? -3.793 1.891 -19.344 1 96.19 279 LEU A CA 1
ATOM 2153 C C . LEU A 1 279 ? -4.406 2.852 -20.359 1 96.19 279 LEU A C 1
ATOM 2155 O O . LEU A 1 279 ? -4.809 3.963 -20 1 96.19 279 LEU A O 1
ATOM 2159 N N . GLY A 1 280 ? -4.465 2.447 -21.547 1 92.94 280 GLY A N 1
ATOM 2160 C CA . GLY A 1 280 ? -4.691 3.42 -22.609 1 92.94 280 GLY A CA 1
ATOM 2161 C C . GLY A 1 280 ? -3.58 4.441 -22.719 1 92.94 280 GLY A C 1
ATOM 2162 O O . GLY A 1 280 ? -2.408 4.082 -22.859 1 92.94 280 GLY A O 1
ATOM 2163 N N . SER A 1 281 ? -3.926 5.699 -22.672 1 91.75 281 SER A N 1
ATOM 2164 C CA . SER A 1 281 ? -2.938 6.762 -22.812 1 91.75 281 SER A CA 1
ATOM 2165 C C . SER A 1 281 ? -2.539 7.332 -21.453 1 91.75 281 SER A C 1
ATOM 2167 O O . SER A 1 281 ? -1.614 8.141 -21.359 1 91.75 281 SER A O 1
ATOM 2169 N N . LEU A 1 282 ? -3.137 6.891 -20.438 1 93.25 282 LEU A N 1
ATOM 2170 C CA . LEU A 1 282 ? -2.924 7.484 -19.125 1 93.25 282 LEU A CA 1
ATOM 2171 C C . LEU A 1 282 ? -2.127 6.543 -18.234 1 93.25 282 LEU A C 1
ATOM 2173 O O . LEU A 1 282 ? -2.246 5.32 -18.344 1 93.25 282 LEU A O 1
ATOM 2177 N N . PRO A 1 283 ? -1.283 7.125 -17.406 1 95.62 283 PRO A N 1
ATOM 2178 C CA . PRO A 1 283 ? -0.67 6.27 -16.391 1 95.62 283 PRO A CA 1
ATOM 2179 C C . PRO A 1 283 ? -1.7 5.602 -15.492 1 95.62 283 PRO A C 1
ATOM 2181 O O . PRO A 1 283 ? -2.707 6.219 -15.133 1 95.62 283 PRO A O 1
ATOM 2184 N N . ALA A 1 284 ? -1.511 4.328 -15.203 1 96.81 284 ALA A N 1
ATOM 2185 C CA . ALA A 1 284 ? -2.436 3.619 -14.328 1 96.81 284 ALA A CA 1
ATOM 2186 C C . ALA A 1 284 ? -2.42 4.211 -12.914 1 96.81 284 ALA A C 1
ATOM 2188 O O . ALA A 1 284 ? -3.473 4.398 -12.305 1 96.81 284 ALA A O 1
ATOM 2189 N N . LYS A 1 285 ? -1.206 4.512 -12.461 1 95.75 285 LYS A N 1
ATOM 2190 C CA . LYS A 1 285 ? -1.096 5.098 -11.133 1 95.75 285 LYS A CA 1
ATOM 2191 C C . LYS A 1 285 ? -1.759 6.473 -11.078 1 95.75 285 LYS A C 1
ATOM 2193 O O . LYS A 1 285 ? -1.431 7.355 -11.875 1 95.75 285 LYS A O 1
ATOM 2198 N N . GLY A 1 286 ? -2.668 6.594 -10.227 1 92.12 286 GLY A N 1
ATOM 2199 C CA . GLY A 1 286 ? -3.348 7.867 -10.047 1 92.12 286 GLY A CA 1
ATOM 2200 C C . GLY A 1 286 ? -4.605 7.996 -10.891 1 92.12 286 GLY A C 1
ATOM 2201 O O . GLY A 1 286 ? -5.473 8.82 -10.594 1 92.12 286 GLY A O 1
ATOM 2202 N N . TYR A 1 287 ? -4.75 7.148 -11.984 1 93.12 287 TYR A N 1
ATOM 2203 C CA . TYR A 1 287 ? -5.867 7.348 -12.898 1 93.12 287 TYR A CA 1
ATOM 2204 C C . TYR A 1 287 ? -6.754 6.109 -12.953 1 93.12 287 TYR A C 1
ATOM 2206 O O . TYR A 1 287 ? -7.969 6.219 -13.117 1 93.12 287 TYR A O 1
ATOM 2214 N N . ALA A 1 288 ? -6.16 4.996 -12.812 1 93.75 288 ALA A N 1
ATOM 2215 C CA . ALA A 1 288 ? -6.922 3.75 -12.883 1 93.75 288 ALA A CA 1
ATOM 2216 C C . ALA A 1 288 ? -7.77 3.549 -11.633 1 93.75 288 ALA A C 1
ATOM 2218 O O . ALA A 1 288 ? -7.328 3.859 -10.523 1 93.75 288 ALA A O 1
ATOM 2219 N N . SER A 1 289 ? -8.953 3.066 -11.828 1 91.81 289 SER A N 1
ATOM 2220 C CA . SER A 1 289 ? -9.766 2.668 -10.688 1 91.81 289 SER A CA 1
ATOM 2221 C C . SER A 1 289 ? -9.141 1.498 -9.945 1 91.81 289 SER A C 1
ATOM 2223 O O . SER A 1 289 ? -8.164 0.91 -10.406 1 91.81 289 SER A O 1
ATOM 2225 N N . HIS A 1 290 ? -9.688 1.197 -8.773 1 90.12 290 HIS A N 1
ATOM 2226 C CA . HIS A 1 290 ? -9.211 0.063 -7.992 1 90.12 290 HIS A CA 1
ATOM 2227 C C . HIS A 1 290 ? -9.336 -1.238 -8.773 1 90.12 290 HIS A C 1
ATOM 2229 O O . HIS A 1 290 ? -8.383 -2.02 -8.844 1 90.12 290 HIS A O 1
ATOM 2235 N N . GLY A 1 291 ? -10.5 -1.471 -9.375 1 90.25 291 GLY A N 1
ATOM 2236 C CA . GLY A 1 291 ? -10.703 -2.672 -10.172 1 90.25 291 GLY A CA 1
ATOM 2237 C C . GLY A 1 291 ? -9.758 -2.77 -11.359 1 90.25 291 GLY A C 1
ATOM 2238 O O . GLY A 1 291 ? -9.258 -3.852 -11.664 1 90.25 291 GLY A O 1
ATOM 2239 N N . GLU A 1 292 ? -9.555 -1.651 -11.961 1 92.75 292 GLU A N 1
ATOM 2240 C CA . GLU A 1 292 ? -8.609 -1.615 -13.078 1 92.75 292 GLU A CA 1
ATOM 2241 C C . GLU A 1 292 ? -7.191 -1.918 -12.609 1 92.75 292 GLU A C 1
ATOM 2243 O O . GLU A 1 292 ? -6.469 -2.674 -13.266 1 92.75 292 GLU A O 1
ATOM 2248 N N . SER A 1 293 ? -6.855 -1.341 -11.539 1 94.5 293 SER A N 1
ATOM 2249 C CA . SER A 1 293 ? -5.523 -1.557 -10.992 1 94.5 293 SER A CA 1
ATOM 2250 C C . SER A 1 293 ? -5.305 -3.021 -10.625 1 94.5 293 SER A C 1
ATOM 2252 O O . SER A 1 293 ? -4.242 -3.582 -10.891 1 94.5 293 SER A O 1
ATOM 2254 N N . TRP A 1 294 ? -6.316 -3.586 -10.086 1 92.88 294 TRP A N 1
ATOM 2255 C CA . TRP A 1 294 ? -6.242 -5 -9.734 1 92.88 294 TRP A CA 1
ATOM 2256 C C . TRP A 1 294 ? -6.082 -5.867 -10.977 1 92.88 294 TRP A C 1
ATOM 2258 O O . TRP A 1 294 ? -5.25 -6.777 -11 1 92.88 294 TRP A O 1
ATOM 2268 N N . SER A 1 295 ? -6.863 -5.598 -11.938 1 95.19 295 SER A N 1
ATOM 2269 C CA . SER A 1 295 ? -6.77 -6.355 -13.18 1 95.19 295 SER A CA 1
ATOM 2270 C C . SER A 1 295 ? -5.387 -6.219 -13.805 1 95.19 295 SER A C 1
ATOM 2272 O O . SER A 1 295 ? -4.84 -7.191 -14.336 1 95.19 295 SER A O 1
ATOM 2274 N N . TYR A 1 296 ? -4.867 -5.039 -13.727 1 97.75 296 TYR A N 1
ATOM 2275 C CA . TYR A 1 296 ? -3.537 -4.785 -14.273 1 97.75 296 TYR A CA 1
ATOM 2276 C C . TYR A 1 296 ? -2.48 -5.602 -13.539 1 97.75 296 TYR A C 1
ATOM 2278 O O . TYR A 1 296 ? -1.645 -6.254 -14.164 1 97.75 296 TYR A O 1
ATOM 2286 N N . ALA A 1 297 ? -2.543 -5.598 -12.242 1 97.69 297 ALA A N 1
ATOM 2287 C CA . ALA A 1 297 ? -1.601 -6.363 -11.43 1 97.69 297 ALA A CA 1
ATOM 2288 C C . ALA A 1 297 ? -1.702 -7.855 -11.742 1 97.69 297 ALA A C 1
ATOM 2290 O O . ALA A 1 297 ? -0.686 -8.531 -11.93 1 97.69 297 ALA A O 1
ATOM 2291 N N . LEU A 1 298 ? -2.918 -8.352 -11.859 1 97.62 298 LEU A N 1
ATOM 2292 C CA . LEU A 1 298 ? -3.143 -9.766 -12.164 1 97.62 298 LEU A CA 1
ATOM 2293 C C . LEU A 1 298 ? -2.609 -10.109 -13.555 1 97.62 298 LEU A C 1
ATOM 2295 O O . LEU A 1 298 ? -2.059 -11.195 -13.758 1 97.62 298 LEU A O 1
ATOM 2299 N N . ALA A 1 299 ? -2.799 -9.188 -14.43 1 98.38 299 ALA A N 1
ATOM 2300 C CA . ALA A 1 299 ? -2.324 -9.406 -15.789 1 98.38 299 ALA A CA 1
ATOM 2301 C C . ALA A 1 299 ? -0.806 -9.555 -15.828 1 98.38 299 ALA A C 1
ATOM 2303 O O . ALA A 1 299 ? -0.277 -10.406 -16.547 1 98.38 299 ALA A O 1
ATOM 2304 N N . LEU A 1 300 ? -0.149 -8.773 -15.078 1 98.69 300 LEU A N 1
ATOM 2305 C CA . LEU A 1 300 ? 1.306 -8.859 -15.008 1 98.69 300 LEU A CA 1
ATOM 2306 C C . LEU A 1 300 ? 1.744 -10.203 -14.438 1 98.69 300 LEU A C 1
ATOM 2308 O O . LEU A 1 300 ? 2.688 -10.82 -14.938 1 98.69 300 LEU A O 1
ATOM 2312 N N . ARG A 1 301 ? 1.083 -10.672 -13.445 1 98.5 301 ARG A N 1
ATOM 2313 C CA . ARG A 1 301 ? 1.417 -11.961 -12.844 1 98.5 301 ARG A CA 1
ATOM 2314 C C . ARG A 1 301 ? 1.1 -13.109 -13.789 1 98.5 301 ARG A C 1
ATOM 2316 O O . ARG A 1 301 ? 1.885 -14.055 -13.922 1 98.5 301 ARG A O 1
ATOM 2323 N N . LEU A 1 302 ? -0.03 -12.992 -14.445 1 98.25 302 LEU A N 1
ATOM 2324 C CA . LEU A 1 302 ? -0.377 -14.008 -15.43 1 98.25 302 LEU A CA 1
ATOM 2325 C C . LEU A 1 302 ? 0.646 -14.039 -16.562 1 98.25 302 LEU A C 1
ATOM 2327 O O . LEU A 1 302 ? 1.041 -15.109 -17.016 1 98.25 302 LEU A O 1
ATOM 2331 N N . ALA A 1 303 ? 1.029 -12.875 -16.984 1 98.56 303 ALA A N 1
ATOM 2332 C CA . ALA A 1 303 ? 2.059 -12.781 -18.016 1 98.56 303 ALA A CA 1
ATOM 2333 C C . ALA A 1 303 ? 3.359 -13.438 -17.562 1 98.56 303 ALA A C 1
ATOM 2335 O O . ALA A 1 303 ? 4.031 -14.109 -18.344 1 98.56 303 ALA A O 1
ATOM 2336 N N . SER A 1 304 ? 3.75 -13.219 -16.328 1 98.25 304 SER A N 1
ATOM 2337 C CA . SER A 1 304 ? 4.934 -13.852 -15.75 1 98.25 304 SER A CA 1
ATOM 2338 C C . SER A 1 304 ? 4.82 -15.375 -15.781 1 98.25 304 SER A C 1
ATOM 2340 O O . SER A 1 304 ? 5.773 -16.062 -16.141 1 98.25 304 SER A O 1
ATOM 2342 N N . PHE A 1 305 ? 3.682 -15.867 -15.445 1 97.81 305 PHE A N 1
ATOM 2343 C CA . PHE A 1 305 ? 3.424 -17.312 -15.445 1 97.81 305 PHE A CA 1
ATOM 2344 C C . PHE A 1 305 ? 3.566 -17.875 -16.859 1 97.81 305 PHE A C 1
ATOM 2346 O O . PHE A 1 305 ? 4.27 -18.859 -17.062 1 97.81 305 PHE A O 1
ATOM 2353 N N . ASP A 1 306 ? 2.939 -17.172 -17.781 1 97.38 306 ASP A N 1
ATOM 2354 C CA . ASP A 1 306 ? 2.975 -17.625 -19.172 1 97.38 306 ASP A CA 1
ATOM 2355 C C . ASP A 1 306 ? 4.398 -17.594 -19.719 1 97.38 306 ASP A C 1
ATOM 2357 O O . ASP A 1 306 ? 4.816 -18.516 -20.422 1 97.38 306 ASP A O 1
ATOM 2361 N N . LEU A 1 307 ? 5.07 -16.625 -19.375 1 97.5 307 LEU A N 1
ATOM 2362 C CA . LEU A 1 307 ? 6.449 -16.484 -19.844 1 97.5 307 LEU A CA 1
ATOM 2363 C C . LEU A 1 307 ? 7.316 -17.625 -19.312 1 97.5 307 LEU A C 1
ATOM 2365 O O . LEU A 1 307 ? 8.016 -18.281 -20.094 1 97.5 307 LEU A O 1
ATOM 2369 N N . LEU A 1 308 ? 7.258 -17.859 -18.016 1 96.38 308 LEU A N 1
ATOM 2370 C CA . LEU A 1 308 ? 8.078 -18.891 -17.391 1 96.38 308 LEU A CA 1
ATOM 2371 C C . LEU A 1 308 ? 7.668 -20.281 -17.891 1 96.38 308 LEU A C 1
ATOM 2373 O O . LEU A 1 308 ? 8.523 -21.141 -18.109 1 96.38 308 LEU A O 1
ATOM 2377 N N . ARG A 1 309 ? 6.414 -20.469 -18.031 1 94.56 309 ARG A N 1
ATOM 2378 C CA . ARG A 1 309 ? 5.902 -21.75 -18.531 1 94.56 309 ARG A CA 1
ATOM 2379 C C . ARG A 1 309 ? 6.43 -22.031 -19.938 1 94.56 309 ARG A C 1
ATOM 2381 O O . ARG A 1 309 ? 6.844 -23.156 -20.234 1 94.56 309 ARG A O 1
ATOM 2388 N N . ALA A 1 310 ? 6.445 -21.016 -20.734 1 94.31 310 ALA A N 1
ATOM 2389 C CA . ALA A 1 310 ? 6.891 -21.172 -22.125 1 94.31 310 ALA A CA 1
ATOM 2390 C C . ALA A 1 310 ? 8.375 -21.516 -22.188 1 94.31 310 ALA A C 1
ATOM 2392 O O . ALA A 1 310 ? 8.828 -22.172 -23.125 1 94.31 310 ALA A O 1
ATOM 2393 N N . GLU A 1 311 ? 9.102 -21.078 -21.25 1 90.38 311 GLU A N 1
ATOM 2394 C CA . GLU A 1 311 ? 10.547 -21.281 -21.25 1 90.38 311 GLU A CA 1
ATOM 2395 C C . GLU A 1 311 ? 10.914 -22.609 -20.594 1 90.38 311 GLU A C 1
ATOM 2397 O O . GLU A 1 311 ? 12.086 -23 -20.578 1 90.38 311 GLU A O 1
ATOM 2402 N N . GLY A 1 312 ? 10.023 -23.266 -20.109 1 83.5 312 GLY A N 1
ATOM 2403 C CA . GLY A 1 312 ? 10.273 -24.578 -19.531 1 83.5 312 GLY A CA 1
ATOM 2404 C C . GLY A 1 312 ? 10.203 -24.578 -18.016 1 83.5 312 GLY A C 1
ATOM 2405 O O . GLY A 1 312 ? 10.344 -23.531 -17.375 1 83.5 312 GLY A O 1
ATOM 2406 N N . ASN A 1 313 ? 9.945 -25.75 -17.391 1 82.31 313 ASN A N 1
ATOM 2407 C CA . ASN A 1 313 ? 9.766 -25.984 -15.969 1 82.31 313 ASN A CA 1
ATOM 2408 C C . ASN A 1 313 ? 8.703 -25.062 -15.383 1 82.31 313 ASN A C 1
ATOM 2410 O O . ASN A 1 313 ? 9.023 -24.047 -14.75 1 82.31 313 ASN A O 1
ATOM 2414 N N . GLU A 1 314 ? 7.598 -25.344 -15.508 1 92.25 314 GLU A N 1
ATOM 2415 C CA . GLU A 1 314 ? 6.438 -24.562 -15.086 1 92.25 314 GLU A CA 1
ATOM 2416 C C . GLU A 1 314 ? 6.52 -24.203 -13.602 1 92.25 314 GLU A C 1
ATOM 2418 O O . GLU A 1 314 ? 6.793 -25.078 -12.773 1 92.25 314 GLU A O 1
ATOM 2423 N N . PRO A 1 315 ? 6.391 -22.953 -13.297 1 97.06 315 PRO A N 1
ATOM 2424 C CA . PRO A 1 315 ? 6.477 -22.531 -11.898 1 97.06 315 PRO A CA 1
ATOM 2425 C C . PRO A 1 315 ? 5.262 -22.953 -11.078 1 97.06 315 PRO A C 1
ATOM 2427 O O . PRO A 1 315 ? 4.191 -23.203 -11.641 1 97.06 315 PRO A O 1
ATOM 2430 N N . VAL A 1 316 ? 5.484 -23.109 -9.773 1 98 316 VAL A N 1
ATOM 2431 C CA . VAL A 1 316 ? 4.379 -23.281 -8.844 1 98 316 VAL A CA 1
ATOM 2432 C C . VAL A 1 316 ? 3.559 -22 -8.766 1 98 316 VAL A C 1
ATOM 2434 O O . VAL A 1 316 ? 4.109 -20.922 -8.555 1 98 316 VAL A O 1
ATOM 2437 N N . LEU A 1 317 ? 2.262 -22.125 -8.992 1 98.19 317 LEU A N 1
ATOM 2438 C CA . LEU A 1 317 ? 1.375 -20.984 -8.859 1 98.19 317 LEU A CA 1
ATOM 2439 C C . LEU A 1 317 ? 0.873 -20.844 -7.426 1 98.19 317 LEU A C 1
ATOM 2441 O O . LEU A 1 317 ? 0.377 -21.812 -6.844 1 98.19 317 LEU A O 1
ATOM 2445 N N . VAL A 1 318 ? 1.111 -19.688 -6.898 1 98.25 318 VAL A N 1
ATOM 2446 C CA . VAL A 1 318 ? 0.638 -19.422 -5.547 1 98.25 318 VAL A CA 1
ATOM 2447 C C . VAL A 1 318 ? -0.435 -18.328 -5.582 1 98.25 318 VAL A C 1
ATOM 2449 O O . VAL A 1 318 ? -0.178 -17.219 -6.031 1 98.25 318 VAL A O 1
ATOM 2452 N N . LEU A 1 319 ? -1.65 -18.625 -5.195 1 97.81 319 LEU A N 1
ATOM 2453 C CA . LEU A 1 319 ? -2.76 -17.688 -5.066 1 97.81 319 LEU A CA 1
ATOM 2454 C C . LEU A 1 319 ? -3.088 -17.422 -3.6 1 97.81 319 LEU A C 1
ATOM 2456 O O . LEU A 1 319 ? -3.875 -18.172 -3 1 97.81 319 LEU A O 1
ATOM 2460 N N . ASP A 1 320 ? -2.525 -16.422 -3.053 1 96.38 320 ASP A N 1
ATOM 2461 C CA . ASP A 1 320 ? -2.639 -16.125 -1.627 1 96.38 320 ASP A CA 1
ATOM 2462 C C . ASP A 1 320 ? -3.779 -15.148 -1.356 1 96.38 320 ASP A C 1
ATOM 2464 O O . ASP A 1 320 ? -3.59 -13.93 -1.425 1 96.38 320 ASP A O 1
ATOM 2468 N N . ASP A 1 321 ? -4.875 -15.586 -0.972 1 90.88 321 ASP A N 1
ATOM 2469 C CA . ASP A 1 321 ? -6.051 -14.812 -0.584 1 90.88 321 ASP A CA 1
ATOM 2470 C C . ASP A 1 321 ? -6.473 -13.867 -1.701 1 90.88 321 ASP A C 1
ATOM 2472 O O . ASP A 1 321 ? -6.941 -12.758 -1.435 1 90.88 321 ASP A O 1
ATOM 2476 N N . VAL A 1 322 ? -6.301 -14.242 -2.877 1 91.44 322 VAL A N 1
ATOM 2477 C CA . VAL A 1 322 ? -6.512 -13.32 -3.988 1 91.44 322 VAL A CA 1
ATOM 2478 C C . VAL A 1 322 ? -7.98 -13.336 -4.402 1 91.44 322 VAL A C 1
ATOM 2480 O O . VAL A 1 322 ? -8.531 -12.312 -4.809 1 91.44 322 VAL A O 1
ATOM 2483 N N . PHE A 1 323 ? -8.648 -14.461 -4.262 1 88.69 323 PHE A N 1
ATOM 2484 C CA . PHE A 1 323 ? -10.008 -14.602 -4.758 1 88.69 323 PHE A CA 1
ATOM 2485 C C . PHE A 1 323 ? -10.984 -13.812 -3.893 1 88.69 323 PHE A C 1
ATOM 2487 O O . PHE A 1 323 ? -12.023 -13.359 -4.371 1 88.69 323 PHE A O 1
ATOM 2494 N N . ALA A 1 324 ? -10.562 -13.633 -2.684 1 81.62 324 ALA A N 1
ATOM 2495 C CA . ALA A 1 324 ? -11.406 -12.844 -1.789 1 81.62 324 ALA A CA 1
ATOM 2496 C C . ALA A 1 324 ? -11.383 -11.367 -2.172 1 81.62 324 ALA A C 1
ATOM 2498 O O . ALA A 1 324 ? -12.242 -10.594 -1.738 1 81.62 324 ALA A O 1
ATOM 2499 N N . GLU A 1 325 ? -10.422 -11.008 -2.986 1 79.44 325 GLU A N 1
ATOM 2500 C CA . GLU A 1 325 ? -10.219 -9.602 -3.332 1 79.44 325 GLU A CA 1
ATOM 2501 C C . GLU A 1 325 ? -10.852 -9.266 -4.68 1 79.44 325 GLU A C 1
ATOM 2503 O O . GLU A 1 325 ? -10.805 -8.125 -5.129 1 79.44 325 GLU A O 1
ATOM 2508 N N . LEU A 1 326 ? -11.422 -10.242 -5.281 1 82.81 326 LEU A N 1
ATOM 2509 C CA . LEU A 1 326 ? -11.898 -10.055 -6.648 1 82.81 326 LEU A CA 1
ATOM 2510 C C . LEU A 1 326 ? -13.414 -10.172 -6.719 1 82.81 326 LEU A C 1
ATOM 2512 O O . LEU A 1 326 ? -14.023 -10.883 -5.922 1 82.81 326 LEU A O 1
ATOM 2516 N N . ASP A 1 327 ? -13.961 -9.406 -7.676 1 78.12 327 ASP A N 1
ATOM 2517 C CA . ASP A 1 327 ? -15.367 -9.625 -7.977 1 78.12 327 ASP A CA 1
ATOM 2518 C C . ASP A 1 327 ? -15.586 -10.977 -8.648 1 78.12 327 ASP A C 1
ATOM 2520 O O . ASP A 1 327 ? -14.625 -11.625 -9.062 1 78.12 327 ASP A O 1
ATOM 2524 N N . ALA A 1 328 ? -16.797 -11.328 -8.773 1 81.12 328 ALA A N 1
ATOM 2525 C CA . ALA A 1 328 ? -17.156 -12.672 -9.219 1 81.12 328 ALA A CA 1
ATOM 2526 C C . ALA A 1 328 ? -16.625 -12.953 -10.625 1 81.12 328 ALA A C 1
ATOM 2528 O O . ALA A 1 328 ? -16.078 -14.023 -10.883 1 81.12 328 ALA A O 1
ATOM 2529 N N . ARG A 1 329 ? -16.75 -12 -11.484 1 83.44 329 ARG A N 1
ATOM 2530 C CA . ARG A 1 329 ? -16.328 -12.203 -12.875 1 83.44 329 ARG A CA 1
ATOM 2531 C C . ARG A 1 329 ? -14.82 -12.406 -12.969 1 83.44 329 ARG A C 1
ATOM 2533 O O . ARG A 1 329 ? -14.359 -13.359 -13.602 1 83.44 329 ARG A O 1
ATOM 2540 N N . ARG A 1 330 ? -14.133 -11.578 -12.406 1 86.75 330 ARG A N 1
ATOM 2541 C CA . ARG A 1 330 ? -12.68 -11.664 -12.43 1 86.75 330 ARG A CA 1
ATOM 2542 C C . ARG A 1 330 ? -12.195 -12.93 -11.727 1 86.75 330 ARG A C 1
ATOM 2544 O O . ARG A 1 330 ? -11.219 -13.555 -12.148 1 86.75 330 ARG A O 1
ATOM 2551 N N . ARG A 1 331 ? -12.883 -13.25 -10.672 1 90.19 331 ARG A N 1
ATOM 2552 C CA . ARG A 1 331 ? -12.57 -14.453 -9.906 1 90.19 331 ARG A CA 1
ATOM 2553 C C . ARG A 1 331 ? -12.664 -15.703 -10.781 1 90.19 331 ARG A C 1
ATOM 2555 O O . ARG A 1 331 ? -11.727 -16.5 -10.836 1 90.19 331 ARG A O 1
ATOM 2562 N N . GLU A 1 332 ? -13.695 -15.773 -11.453 1 92.94 332 GLU A N 1
ATOM 2563 C CA . GLU A 1 332 ? -13.914 -16.922 -12.32 1 92.94 332 GLU A CA 1
ATOM 2564 C C . GLU A 1 332 ? -12.906 -16.969 -13.461 1 92.94 332 GLU A C 1
ATOM 2566 O O . GLU A 1 332 ? -12.359 -18.016 -13.781 1 92.94 332 GLU A O 1
ATOM 2571 N N . ARG A 1 333 ? -12.648 -15.875 -14.07 1 94.25 333 ARG A N 1
ATOM 2572 C CA . ARG A 1 333 ? -11.711 -15.805 -15.188 1 94.25 333 ARG A CA 1
ATOM 2573 C C . ARG A 1 333 ? -10.305 -16.188 -14.742 1 94.25 333 ARG A C 1
ATOM 2575 O O . ARG A 1 333 ? -9.633 -16.984 -15.406 1 94.25 333 ARG A O 1
ATOM 2582 N N . LEU A 1 334 ? -9.914 -15.633 -13.633 1 95.75 334 LEU A N 1
ATOM 2583 C CA . LEU A 1 334 ? -8.586 -15.961 -13.117 1 95.75 334 LEU A CA 1
ATOM 2584 C C . LEU A 1 334 ? -8.477 -17.453 -12.82 1 95.75 334 LEU A C 1
ATOM 2586 O O . LEU A 1 334 ? -7.484 -18.094 -13.188 1 95.75 334 LEU A O 1
ATOM 2590 N N . ALA A 1 335 ? -9.484 -17.984 -12.195 1 97.12 335 ALA A N 1
ATOM 2591 C CA . ALA A 1 335 ? -9.492 -19.406 -11.836 1 97.12 335 ALA A CA 1
ATOM 2592 C C . ALA A 1 335 ? -9.328 -20.281 -13.078 1 97.12 335 ALA A C 1
ATOM 2594 O O . ALA A 1 335 ? -8.531 -21.219 -13.078 1 97.12 335 ALA A O 1
ATOM 2595 N N . GLU A 1 336 ? -9.992 -19.922 -14.102 1 96.81 336 GLU A N 1
ATOM 2596 C CA . GLU A 1 336 ? -9.93 -20.672 -15.344 1 96.81 336 GLU A CA 1
ATOM 2597 C C . GLU A 1 336 ? -8.531 -20.625 -15.961 1 96.81 336 GLU A C 1
ATOM 2599 O O . GLU A 1 336 ? -8.039 -21.609 -16.5 1 96.81 336 GLU A O 1
ATOM 2604 N N . LEU A 1 337 ? -7.934 -19.516 -15.852 1 95.81 337 LEU A N 1
ATOM 2605 C CA . LEU A 1 337 ? -6.641 -19.297 -16.484 1 95.81 337 LEU A CA 1
ATOM 2606 C C . LEU A 1 337 ? -5.531 -20.016 -15.727 1 95.81 337 LEU A C 1
ATOM 2608 O O . LEU A 1 337 ? -4.523 -20.406 -16.312 1 95.81 337 LEU A O 1
ATOM 2612 N N . VAL A 1 338 ? -5.73 -20.266 -14.422 1 95.88 338 VAL A N 1
ATOM 2613 C CA . VAL A 1 338 ? -4.633 -20.797 -13.625 1 95.88 338 VAL A CA 1
ATOM 2614 C C . VAL A 1 338 ? -4.871 -22.281 -13.344 1 95.88 338 VAL A C 1
ATOM 2616 O O . VAL A 1 338 ? -3.953 -23 -12.945 1 95.88 338 VAL A O 1
ATOM 2619 N N . ALA A 1 339 ? -6.039 -22.781 -13.602 1 95.25 339 ALA A N 1
ATOM 2620 C CA . ALA A 1 339 ? -6.457 -24.141 -13.273 1 95.25 339 ALA A CA 1
ATOM 2621 C C . ALA A 1 339 ? -5.547 -25.172 -13.938 1 95.25 339 ALA A C 1
ATOM 2623 O O . ALA A 1 339 ? -5.199 -26.188 -13.328 1 95.25 339 ALA A O 1
ATOM 2624 N N . PRO A 1 340 ? -5.074 -24.875 -15.141 1 93.44 340 PRO A N 1
ATOM 2625 C CA . PRO A 1 340 ? -4.27 -25.891 -15.828 1 93.44 340 PRO A CA 1
ATOM 2626 C C . PRO A 1 340 ? -2.838 -25.953 -15.297 1 93.44 340 PRO A C 1
ATOM 2628 O O . PRO A 1 340 ? -2.041 -26.766 -15.781 1 93.44 340 PRO A O 1
ATOM 2631 N N . GLY A 1 341 ? -2.461 -25.203 -14.344 1 94.75 341 GLY A N 1
ATOM 2632 C CA . GLY A 1 341 ? -1.104 -25.219 -13.82 1 94.75 341 GLY A CA 1
ATOM 2633 C C . GLY A 1 341 ? -0.703 -26.547 -13.219 1 94.75 341 GLY A C 1
ATOM 2634 O O . GLY A 1 341 ? -1.541 -27.266 -12.672 1 94.75 341 GLY A O 1
ATOM 2635 N N . GLU A 1 342 ? 0.545 -26.875 -13.297 1 95.75 342 GLU A N 1
ATOM 2636 C CA . GLU A 1 342 ? 1.072 -28.141 -12.781 1 95.75 342 GLU A CA 1
ATOM 2637 C C . GLU A 1 342 ? 0.891 -28.234 -11.273 1 95.75 342 GLU A C 1
ATOM 2639 O O . GLU A 1 342 ? 0.552 -29.297 -10.75 1 95.75 342 GLU A O 1
ATOM 2644 N N . GLN A 1 343 ? 1.15 -27.203 -10.578 1 97.94 343 GLN A N 1
ATOM 2645 C CA . GLN A 1 343 ? 0.897 -27.094 -9.141 1 97.94 343 GLN A CA 1
ATOM 2646 C C . GLN A 1 343 ? 0.382 -25.703 -8.781 1 97.94 343 GLN A C 1
ATOM 2648 O O . GLN A 1 343 ? 1.036 -24.703 -9.07 1 97.94 343 GLN A O 1
ATOM 2653 N N . VAL A 1 344 ? -0.776 -25.703 -8.219 1 98.31 344 VAL A N 1
ATOM 2654 C CA . VAL A 1 344 ? -1.457 -24.469 -7.828 1 98.31 344 VAL A CA 1
ATOM 2655 C C . VAL A 1 344 ? -1.797 -24.516 -6.34 1 98.31 344 VAL A C 1
ATOM 2657 O O . VAL A 1 344 ? -2.541 -25.406 -5.895 1 98.31 344 VAL A O 1
ATOM 2660 N N . LEU A 1 345 ? -1.199 -23.641 -5.547 1 98.5 345 LEU A N 1
ATOM 2661 C CA . LEU A 1 345 ? -1.479 -23.516 -4.121 1 98.5 345 LEU A CA 1
ATOM 2662 C C . LEU A 1 345 ? -2.391 -22.328 -3.842 1 98.5 345 LEU A C 1
ATOM 2664 O O . LEU A 1 345 ? -2.051 -21.188 -4.172 1 98.5 345 LEU A O 1
ATOM 2668 N N . VAL A 1 346 ? -3.539 -22.578 -3.238 1 98 346 VAL A N 1
ATOM 2669 C CA . VAL A 1 346 ? -4.551 -21.562 -3.012 1 98 346 VAL A CA 1
ATOM 2670 C C . VAL A 1 346 ? -4.828 -21.422 -1.517 1 98 346 VAL A C 1
ATOM 2672 O O . VAL A 1 346 ? -4.953 -22.422 -0.81 1 98 346 VAL A O 1
ATOM 2675 N N . THR A 1 347 ? -4.816 -20.234 -1.001 1 96.75 347 THR A N 1
ATOM 2676 C CA . THR A 1 347 ? -5.266 -20 0.365 1 96.75 347 THR A CA 1
ATOM 2677 C C . THR A 1 347 ? -6.617 -19.281 0.37 1 96.75 347 THR A C 1
ATOM 2679 O O . THR A 1 347 ? -6.883 -18.438 -0.48 1 96.75 347 THR A O 1
ATOM 2682 N N . ALA A 1 348 ? -7.504 -19.609 1.305 1 93.12 348 ALA A N 1
ATOM 2683 C CA . ALA A 1 348 ? -8.812 -18.984 1.436 1 93.12 348 ALA A CA 1
ATOM 2684 C C . ALA A 1 348 ? -9.336 -19.094 2.867 1 93.12 348 ALA A C 1
ATOM 2686 O O . ALA A 1 348 ? -9.031 -20.062 3.572 1 93.12 348 ALA A O 1
ATOM 2687 N N . ALA A 1 349 ? -10.086 -18.172 3.256 1 88.5 349 ALA A N 1
ATOM 2688 C CA . ALA A 1 349 ? -10.656 -18.203 4.598 1 88.5 349 ALA A CA 1
ATOM 2689 C C . ALA A 1 349 ? -11.781 -19.234 4.699 1 88.5 349 ALA A C 1
ATOM 2691 O O . ALA A 1 349 ? -11.984 -19.828 5.758 1 88.5 349 ALA A O 1
ATOM 2692 N N . VAL A 1 350 ? -12.539 -19.297 3.648 1 87.69 350 VAL A N 1
ATOM 2693 C CA . VAL A 1 350 ? -13.625 -20.266 3.592 1 87.69 3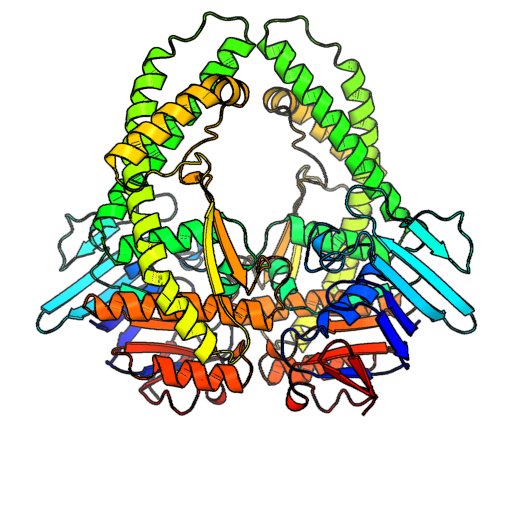50 VAL A CA 1
ATOM 2694 C C . VAL A 1 350 ? -13.586 -21.016 2.26 1 87.69 350 VAL A C 1
ATOM 2696 O O . VAL A 1 350 ? -13.086 -20.484 1.263 1 87.69 350 VAL A O 1
ATOM 2699 N N . ASP A 1 351 ? -14.148 -22.141 2.277 1 87.5 351 ASP A N 1
ATOM 2700 C CA . ASP A 1 351 ? -14.109 -23 1.103 1 87.5 351 ASP A CA 1
ATOM 2701 C C . ASP A 1 351 ? -14.836 -22.359 -0.076 1 87.5 351 ASP A C 1
ATOM 2703 O O . ASP A 1 351 ? -14.414 -22.5 -1.225 1 87.5 351 ASP A O 1
ATOM 2707 N N . ASP A 1 352 ? -15.82 -21.625 0.213 1 85.19 352 ASP A N 1
ATOM 2708 C CA . ASP A 1 352 ? -16.656 -21.047 -0.824 1 85.19 352 ASP A CA 1
ATOM 2709 C C . ASP A 1 352 ? -15.898 -19.969 -1.609 1 85.19 352 ASP A C 1
ATOM 2711 O O . ASP A 1 352 ? -16.312 -19.594 -2.707 1 85.19 352 ASP A O 1
ATOM 2715 N N . ASP A 1 353 ? -14.852 -19.547 -1.071 1 85.62 353 ASP A N 1
ATOM 2716 C CA . ASP A 1 353 ? -14.055 -18.547 -1.75 1 85.62 353 ASP A CA 1
ATOM 2717 C C . ASP A 1 353 ? -13.172 -19.172 -2.828 1 85.62 353 ASP A C 1
ATOM 2719 O O . ASP A 1 353 ? -12.617 -18.453 -3.67 1 85.62 353 ASP A O 1
ATOM 2723 N N . VAL A 1 354 ? -13.039 -20.453 -2.816 1 91.69 354 VAL A N 1
ATOM 2724 C CA . VAL A 1 354 ? -12.25 -21.141 -3.828 1 91.69 354 VAL A CA 1
ATOM 2725 C C . VAL A 1 354 ? -13.148 -21.516 -5.008 1 91.69 354 VAL A C 1
ATOM 2727 O O . VAL A 1 354 ? -14.078 -22.312 -4.863 1 91.69 354 VAL A O 1
ATOM 2730 N N . PRO A 1 355 ? -12.859 -20.922 -6.137 1 93.44 355 PRO A N 1
ATOM 2731 C CA . PRO A 1 355 ? -13.672 -21.266 -7.305 1 93.44 355 PRO A CA 1
ATOM 2732 C C . PRO A 1 355 ? -13.742 -22.781 -7.555 1 93.44 355 PRO A C 1
ATOM 2734 O O . PRO A 1 355 ? -12.742 -23.484 -7.367 1 93.44 355 PRO A O 1
ATOM 2737 N N . HIS A 1 356 ? -14.805 -23.234 -8.109 1 93.44 356 HIS A N 1
ATOM 2738 C CA . HIS A 1 356 ? -15.062 -24.656 -8.273 1 93.44 356 HI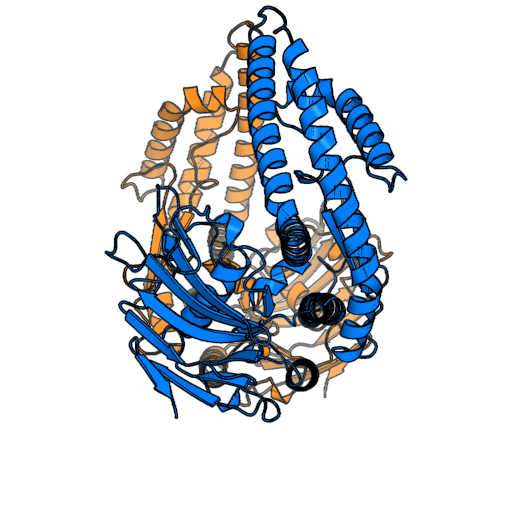S A CA 1
ATOM 2739 C C . HIS A 1 356 ? -14.102 -25.281 -9.281 1 93.44 356 HIS A C 1
ATO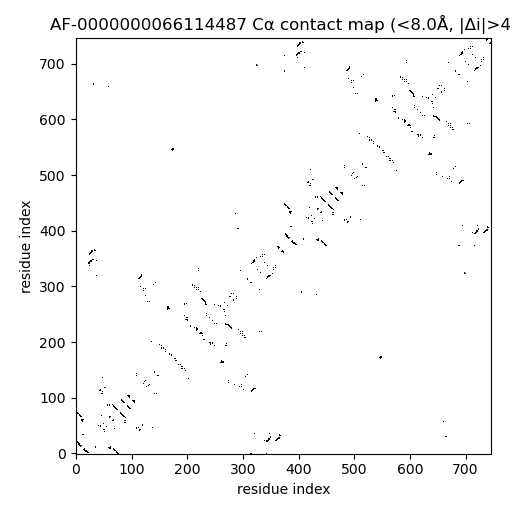M 2741 O O . HIS A 1 356 ? -13.766 -26.453 -9.172 1 93.44 356 HIS A O 1
ATOM 2747 N N . VAL A 1 357 ? -13.695 -24.5 -10.195 1 94.62 357 VAL A N 1
ATOM 2748 C CA . VAL A 1 357 ? -12.828 -25.016 -11.25 1 94.62 357 VAL A CA 1
ATOM 2749 C C . VAL A 1 357 ? -11.477 -25.406 -10.672 1 94.62 357 VAL A C 1
ATOM 2751 O O . VAL A 1 357 ? -10.742 -26.203 -11.258 1 94.62 357 VAL A O 1
ATOM 2754 N N . LEU A 1 358 ? -11.172 -24.859 -9.531 1 95.38 358 LEU A N 1
ATOM 2755 C CA . LEU A 1 358 ? -9.93 -25.203 -8.844 1 95.38 358 LEU A CA 1
ATOM 2756 C C . LEU A 1 358 ? -10.133 -26.359 -7.879 1 95.38 358 LEU A C 1
ATOM 2758 O O . LEU A 1 358 ? -9.844 -26.25 -6.688 1 95.38 358 LEU A O 1
ATOM 2762 N N . ALA A 1 359 ? -10.508 -27.438 -8.484 1 93.5 359 ALA A N 1
ATOM 2763 C CA . ALA A 1 359 ? -10.727 -28.656 -7.699 1 93.5 359 ALA A CA 1
ATOM 2764 C C . ALA A 1 359 ? -9.406 -29.375 -7.438 1 93.5 359 ALA A C 1
ATOM 2766 O O . ALA A 1 359 ? -8.547 -29.453 -8.312 1 93.5 359 ALA A O 1
ATOM 2767 N N . GLY A 1 360 ? -9.203 -29.859 -6.234 1 94.94 360 GLY A N 1
ATOM 2768 C CA . GLY A 1 360 ? -8.008 -30.594 -5.859 1 94.94 360 GLY A CA 1
ATOM 2769 C C . GLY A 1 360 ? -7.957 -30.938 -4.383 1 94.94 360 GLY A C 1
ATOM 2770 O O . GLY A 1 360 ? -8.992 -31.109 -3.742 1 94.94 360 GLY A O 1
ATOM 2771 N N . ALA A 1 361 ? -6.793 -31.156 -3.932 1 96.62 361 ALA A N 1
ATOM 2772 C CA . ALA A 1 361 ? -6.605 -31.484 -2.52 1 96.62 361 ALA A CA 1
ATOM 2773 C C . ALA A 1 361 ? -6.988 -30.312 -1.631 1 96.62 361 ALA A C 1
ATOM 2775 O O . ALA A 1 361 ? -6.797 -29.156 -2.008 1 96.62 361 ALA A O 1
ATOM 2776 N N . ARG A 1 362 ? -7.488 -30.641 -0.505 1 96.69 362 ARG A N 1
ATOM 2777 C CA . ARG A 1 362 ? -7.898 -29.625 0.45 1 96.69 362 ARG A CA 1
ATOM 2778 C C . ARG A 1 362 ? -7.301 -29.891 1.828 1 96.69 362 ARG A C 1
ATOM 2780 O O . ARG A 1 362 ? -7.273 -31.031 2.287 1 96.69 362 ARG A O 1
ATOM 2787 N N . PHE A 1 363 ? -6.785 -28.859 2.373 1 98 363 PHE A N 1
ATOM 2788 C CA . PHE A 1 363 ? -6.266 -28.906 3.736 1 98 363 PHE A CA 1
ATOM 2789 C C . PHE A 1 363 ? -6.973 -27.875 4.613 1 98 363 PHE A C 1
ATOM 2791 O O . PHE A 1 363 ? -7.234 -26.75 4.172 1 98 363 PHE A O 1
ATOM 2798 N N . THR A 1 364 ? -7.289 -28.266 5.832 1 97.44 364 THR A N 1
ATOM 2799 C CA . THR A 1 364 ? -7.734 -27.312 6.848 1 97.44 364 THR A CA 1
ATOM 2800 C C . THR A 1 364 ? -6.559 -26.828 7.688 1 97.44 364 THR A C 1
ATOM 2802 O O . THR A 1 364 ? -5.719 -27.625 8.109 1 97.44 364 THR A O 1
ATOM 2805 N N . VAL A 1 365 ? -6.465 -25.562 7.84 1 97 365 VAL A N 1
ATOM 2806 C CA . VAL A 1 365 ? -5.383 -24.938 8.594 1 97 365 VAL A CA 1
ATOM 2807 C C . VAL A 1 365 ? -5.941 -24.266 9.844 1 97 365 VAL A C 1
ATOM 2809 O O . VAL A 1 365 ? -6.734 -23.328 9.742 1 97 365 VAL A O 1
ATOM 2812 N N . ALA A 1 366 ? -5.543 -24.703 10.984 1 94.06 366 ALA A N 1
ATOM 2813 C CA . ALA A 1 366 ? -5.996 -24.141 12.25 1 94.06 366 ALA A CA 1
ATOM 2814 C C . ALA A 1 366 ? -5.059 -24.516 13.398 1 94.06 366 ALA A C 1
ATOM 2816 O O . ALA A 1 366 ? -4.586 -25.656 13.461 1 94.06 366 ALA A O 1
ATOM 2817 N N . GLU A 1 367 ? -4.781 -23.516 14.227 1 90.94 367 GLU A N 1
ATOM 2818 C CA . GLU A 1 367 ? -4.047 -23.75 15.469 1 90.94 367 GLU A CA 1
ATOM 2819 C C . GLU A 1 367 ? -2.705 -24.422 15.203 1 90.94 367 GLU A C 1
ATOM 2821 O O . GLU A 1 367 ? -2.344 -25.391 15.883 1 90.94 367 GLU A O 1
ATOM 2826 N N . GLY A 1 368 ? -2.127 -24.062 14.141 1 90 368 GLY A N 1
ATOM 2827 C CA . GLY A 1 368 ? -0.779 -24.531 13.859 1 90 368 GLY A CA 1
ATOM 2828 C C . GLY A 1 368 ? -0.75 -25.891 13.203 1 90 368 GLY A C 1
ATOM 2829 O O . GLY A 1 368 ? 0.315 -26.5 13.055 1 90 368 GLY A O 1
ATOM 2830 N N . THR A 1 369 ? -1.881 -26.375 12.828 1 94.75 369 THR A N 1
ATOM 2831 C CA . THR A 1 369 ? -1.954 -27.688 12.18 1 94.75 369 THR A CA 1
ATOM 2832 C C . THR A 1 369 ? -2.498 -27.562 10.758 1 94.75 369 THR A C 1
ATOM 2834 O O . THR A 1 369 ? -3.23 -26.609 10.453 1 94.75 369 THR A O 1
ATOM 2837 N N . VAL A 1 370 ? -2.041 -28.469 9.953 1 97.81 370 VAL A N 1
ATOM 2838 C CA . VAL A 1 370 ? -2.488 -28.578 8.57 1 97.81 370 VAL A CA 1
ATOM 2839 C C . VAL A 1 370 ? -2.959 -30 8.297 1 97.81 370 VAL A C 1
ATOM 2841 O O . VAL A 1 370 ? -2.154 -30.938 8.289 1 97.81 370 VAL A O 1
ATOM 2844 N N . GLU A 1 371 ? -4.258 -30.125 8.055 1 97.25 371 GLU A N 1
ATOM 2845 C CA . GLU A 1 371 ? -4.82 -31.469 7.914 1 97.25 371 GLU A CA 1
ATOM 2846 C C . GLU A 1 371 ? -5.578 -31.609 6.598 1 97.25 371 GLU A C 1
ATOM 2848 O O . GLU A 1 371 ? -6.379 -30.75 6.238 1 97.25 371 GLU A O 1
ATOM 2853 N N . ARG A 1 372 ? -5.324 -32.688 5.938 1 95.94 372 ARG A N 1
ATOM 2854 C CA . ARG A 1 372 ? -6.027 -32.938 4.688 1 95.94 372 ARG A CA 1
ATOM 2855 C C . ARG A 1 372 ? -7.473 -33.375 4.953 1 95.94 372 ARG A C 1
ATOM 2857 O O . ARG A 1 372 ? -7.742 -34.125 5.875 1 95.94 372 ARG A O 1
ATOM 2864 N N . VAL A 1 373 ? -8.352 -32.844 4.148 1 92.25 373 VAL A N 1
ATOM 2865 C CA . VAL A 1 373 ? -9.766 -33.188 4.332 1 92.25 373 VAL A CA 1
ATOM 2866 C C . VAL A 1 373 ? -10.328 -33.781 3.049 1 92.25 373 VAL A C 1
ATOM 2868 O O . VAL A 1 373 ? -9.852 -33.469 1.952 1 92.25 373 VAL A O 1
ATOM 2871 N N . MET B 1 1 ? -25.688 15.898 9.734 1 91.56 1 MET B N 1
ATOM 2872 C CA . MET B 1 1 ? -25.297 16.672 8.555 1 91.56 1 MET B CA 1
ATOM 2873 C C . MET B 1 1 ? -25.188 15.773 7.328 1 91.56 1 MET B C 1
ATOM 2875 O O . MET B 1 1 ? -24.734 14.633 7.418 1 91.56 1 MET B O 1
ATOM 2879 N N . HIS B 1 2 ? -25.734 16.234 6.18 1 96.44 2 HIS B N 1
ATOM 2880 C CA . HIS B 1 2 ? -25.609 15.438 4.965 1 96.44 2 HIS B CA 1
ATOM 2881 C C . HIS B 1 2 ? -25.516 16.312 3.727 1 96.44 2 HIS B C 1
ATOM 2883 O O . HIS B 1 2 ? -25.906 17.484 3.766 1 96.44 2 HIS B O 1
ATOM 2889 N N . VAL B 1 3 ? -24.938 15.789 2.742 1 98.25 3 VAL B N 1
ATOM 2890 C CA . VAL B 1 3 ? -24.859 16.422 1.43 1 98.25 3 VAL B CA 1
ATOM 2891 C C . VAL B 1 3 ? -26.156 16.172 0.665 1 98.25 3 VAL B C 1
ATOM 2893 O O . VAL B 1 3 ? -26.594 15.031 0.526 1 98.25 3 VAL B O 1
ATOM 2896 N N . THR B 1 4 ? -26.734 17.234 0.162 1 98.31 4 THR B N 1
ATOM 2897 C CA . THR B 1 4 ? -28.016 17.062 -0.494 1 98.31 4 THR B CA 1
ATOM 2898 C C . THR B 1 4 ? -27.859 17.094 -2.012 1 98.31 4 THR B C 1
ATOM 2900 O O . THR B 1 4 ? -28.75 16.641 -2.74 1 98.31 4 THR B O 1
ATOM 2903 N N . HIS B 1 5 ? -26.781 17.719 -2.412 1 98.56 5 HIS B N 1
ATOM 2904 C CA . HIS B 1 5 ? -26.516 17.812 -3.844 1 98.56 5 HIS B CA 1
ATOM 2905 C C . HIS B 1 5 ? -25.031 17.906 -4.125 1 98.56 5 HIS B C 1
ATOM 2907 O O . HIS B 1 5 ? -24.297 18.609 -3.418 1 98.56 5 HIS B O 1
ATOM 2913 N N . LEU B 1 6 ? -24.578 17.172 -5.141 1 98.75 6 LEU B N 1
ATOM 2914 C CA . LEU B 1 6 ? -23.188 17.203 -5.59 1 98.75 6 LEU B CA 1
ATOM 2915 C C . LEU B 1 6 ? -23.109 17.578 -7.066 1 98.75 6 LEU B C 1
ATOM 2917 O O . LEU B 1 6 ? -23.844 17.031 -7.891 1 98.75 6 LEU B O 1
ATOM 2921 N N . SER B 1 7 ? -22.281 18.5 -7.34 1 98.69 7 SER B N 1
ATOM 2922 C CA . SER B 1 7 ? -22.016 18.906 -8.719 1 98.69 7 SER B CA 1
ATOM 2923 C C . SER B 1 7 ? -20.516 18.891 -9.016 1 98.69 7 SER B C 1
ATOM 2925 O O . SER B 1 7 ? -19.719 19.438 -8.25 1 98.69 7 SER B O 1
ATOM 2927 N N . LEU B 1 8 ? -20.172 18.234 -10.102 1 98.69 8 LEU B N 1
ATOM 2928 C CA . LEU B 1 8 ? -18.766 18.172 -10.523 1 98.69 8 LEU B CA 1
ATOM 2929 C C . LEU B 1 8 ? -18.609 18.766 -11.914 1 98.69 8 LEU B C 1
ATOM 2931 O O . LEU B 1 8 ? -19.453 18.578 -12.789 1 98.69 8 LEU B O 1
ATOM 2935 N N . ALA B 1 9 ? -17.562 19.469 -12.094 1 98.75 9 ALA B N 1
ATOM 2936 C CA . ALA B 1 9 ? -17.156 19.953 -13.398 1 98.75 9 ALA B CA 1
ATOM 2937 C C . ALA B 1 9 ? -15.672 19.688 -13.656 1 98.75 9 ALA B C 1
ATOM 2939 O O . ALA B 1 9 ? -14.812 20.156 -12.922 1 98.75 9 ALA B O 1
ATOM 2940 N N . ASP B 1 10 ? -15.438 18.891 -14.719 1 98.5 10 ASP B N 1
ATOM 2941 C CA . ASP B 1 10 ? -14.094 18.531 -15.172 1 98.5 10 ASP B CA 1
ATOM 2942 C C . ASP B 1 10 ? -13.289 17.875 -14.055 1 98.5 10 ASP B C 1
ATOM 2944 O O . ASP B 1 10 ? -12.094 18.141 -13.906 1 98.5 10 ASP B O 1
ATOM 2948 N N . PHE B 1 11 ? -13.914 17.156 -13.211 1 98.5 11 PHE B N 1
ATOM 2949 C CA . PHE B 1 11 ? -13.289 16.438 -12.102 1 98.5 11 PHE B CA 1
ATOM 2950 C C . PHE B 1 11 ? -13.117 14.961 -12.438 1 98.5 11 PHE B C 1
ATOM 2952 O O . PHE B 1 11 ? -14.094 14.266 -12.711 1 98.5 11 PHE B O 1
ATOM 2959 N N . ARG B 1 12 ? -11.844 14.461 -12.438 1 97.06 12 ARG B N 1
ATOM 2960 C CA . ARG B 1 12 ? -11.539 13.078 -12.773 1 97.06 12 ARG B CA 1
ATOM 2961 C C . ARG B 1 12 ? -12.133 12.703 -14.125 1 97.06 12 ARG B C 1
ATOM 2963 O O . ARG B 1 12 ? -11.773 13.297 -15.148 1 97.06 12 ARG B O 1
ATOM 2970 N N . SER B 1 13 ? -13.078 11.805 -14.203 1 95.31 13 SER B N 1
ATOM 2971 C CA . SER B 1 13 ? -13.641 11.328 -15.461 1 95.31 13 SER B CA 1
ATOM 2972 C C . SER B 1 13 ? -14.883 12.133 -15.852 1 95.31 13 SER B C 1
ATOM 2974 O O . SER B 1 13 ? -15.453 11.922 -16.922 1 95.31 13 SER B O 1
ATOM 2976 N N . TYR B 1 14 ? -15.32 13.086 -14.984 1 97.81 14 TYR B N 1
ATOM 2977 C CA . TYR B 1 14 ? -16.578 13.789 -15.227 1 97.81 14 TYR B CA 1
ATOM 2978 C C . TYR B 1 14 ? -16.328 15.141 -15.883 1 97.81 14 TYR B C 1
ATOM 2980 O O . TYR B 1 14 ? -15.633 15.984 -15.328 1 97.81 14 TYR B O 1
ATOM 2988 N N . ALA B 1 15 ? -16.938 15.305 -17.031 1 97.88 15 ALA B N 1
ATOM 2989 C CA . ALA B 1 15 ? -17.016 16.656 -17.578 1 97.88 15 ALA B CA 1
ATOM 2990 C C . ALA B 1 15 ? -18.016 17.5 -16.797 1 97.88 15 ALA B C 1
ATOM 2992 O O . ALA B 1 15 ? -17.719 18.641 -16.422 1 97.88 15 ALA B O 1
ATOM 2993 N N . ARG B 1 16 ? -19.156 16.938 -16.656 1 97.81 16 ARG B N 1
ATOM 2994 C CA . ARG B 1 16 ? -20.203 17.531 -15.82 1 97.81 16 ARG B CA 1
ATOM 2995 C C . ARG B 1 16 ? -21.125 16.453 -15.25 1 97.81 16 ARG B C 1
ATOM 2997 O O . ARG B 1 16 ? -21.469 15.5 -15.945 1 97.81 16 ARG B O 1
ATOM 3004 N N . VAL 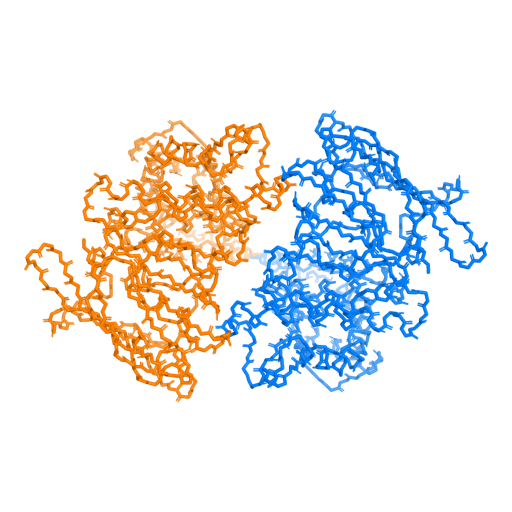B 1 17 ? -21.5 16.625 -14.023 1 98 17 VAL B N 1
ATOM 3005 C CA . VAL B 1 17 ? -22.5 15.727 -13.445 1 98 17 VAL B CA 1
ATOM 3006 C C . VAL B 1 17 ? -23.203 16.406 -12.273 1 98 17 VAL B C 1
ATOM 3008 O O . VAL B 1 17 ? -22.594 17.203 -11.555 1 98 17 VAL B O 1
ATOM 3011 N N . GLU B 1 18 ? -24.484 16.203 -12.117 1 98.06 18 GLU B N 1
ATOM 3012 C CA . GLU B 1 18 ? -25.328 16.641 -11 1 98.06 18 GLU B CA 1
ATOM 3013 C C . GLU B 1 18 ? -25.969 15.445 -10.312 1 98.06 18 GLU B C 1
ATOM 3015 O O . GLU B 1 18 ? -26.672 14.656 -10.945 1 98.06 18 GLU B O 1
ATOM 3020 N N . VAL B 1 19 ? -25.75 15.328 -9.023 1 98.44 19 VAL B N 1
ATOM 3021 C CA . VAL B 1 19 ? -26.234 14.148 -8.305 1 98.44 19 VAL B CA 1
ATOM 3022 C C . VAL B 1 19 ? -27 14.586 -7.062 1 98.44 19 VAL B C 1
ATOM 3024 O O . VAL B 1 19 ? -26.406 15.031 -6.078 1 98.44 19 VAL B O 1
ATOM 3027 N N . PRO B 1 20 ? -28.344 14.469 -7.105 1 98.19 20 PRO B N 1
ATOM 3028 C CA . PRO B 1 20 ? -29.078 14.648 -5.852 1 98.19 20 PRO B CA 1
ATOM 3029 C C . PRO B 1 20 ? -28.812 13.523 -4.852 1 98.19 20 PRO B C 1
ATOM 3031 O O . PRO B 1 20 ? -28.781 12.352 -5.23 1 98.19 20 PRO B O 1
ATOM 3034 N N . LEU B 1 21 ? -28.609 13.875 -3.594 1 98 21 LEU B N 1
ATOM 3035 C CA . LEU B 1 21 ? -28.312 12.891 -2.555 1 98 21 LEU B CA 1
ATOM 3036 C C . LEU B 1 21 ? -29.297 13.016 -1.399 1 98 21 LEU B C 1
ATOM 3038 O O . LEU B 1 21 ? -29.594 14.125 -0.948 1 98 21 LEU B O 1
ATOM 3042 N N . ASP B 1 22 ? -29.797 11.938 -0.98 1 95.06 22 ASP B N 1
ATOM 3043 C CA . ASP B 1 22 ? -30.734 11.891 0.136 1 95.06 22 ASP B CA 1
ATOM 3044 C C . ASP B 1 22 ? -30.047 11.406 1.411 1 95.06 22 ASP B C 1
ATOM 3046 O O . ASP B 1 22 ? -28.938 10.852 1.357 1 95.06 22 ASP B O 1
ATOM 3050 N N . PRO B 1 23 ? -30.703 11.781 2.561 1 95.88 23 PRO B N 1
ATOM 3051 C CA . PRO B 1 23 ? -30.234 11.07 3.756 1 95.88 23 PRO B CA 1
ATOM 3052 C C . PRO B 1 23 ? -30.391 9.555 3.643 1 95.88 23 PRO B C 1
ATOM 3054 O O . PRO B 1 23 ? -31.156 9.07 2.801 1 95.88 23 PRO B O 1
ATOM 3057 N N . GLY B 1 24 ? -29.734 8.852 4.418 1 96.94 24 GLY B N 1
ATOM 3058 C CA . GLY B 1 24 ? -29.75 7.402 4.348 1 96.94 24 GLY B CA 1
ATOM 3059 C C . GLY B 1 24 ? -28.719 6.832 3.404 1 96.94 24 GLY B C 1
ATOM 3060 O O . GLY B 1 24 ? -27.656 7.434 3.201 1 96.94 24 GLY B O 1
ATOM 3061 N N . VAL B 1 25 ? -28.984 5.66 2.912 1 97.69 25 VAL B N 1
ATOM 3062 C CA . VAL B 1 25 ? -28 4.934 2.115 1 97.69 25 VAL B CA 1
ATOM 3063 C C . VAL B 1 25 ? -28.203 5.254 0.634 1 97.69 25 VAL B C 1
ATOM 3065 O O . VAL B 1 25 ? -29.328 5.242 0.134 1 97.69 25 VAL B O 1
ATOM 3068 N N . THR B 1 26 ? -27.203 5.645 -0.035 1 98.12 26 THR B N 1
ATOM 3069 C CA . THR B 1 26 ? -27.141 5.773 -1.487 1 98.12 26 THR B CA 1
ATOM 3070 C C . THR B 1 26 ? -26.047 4.891 -2.064 1 98.12 26 THR B C 1
ATOM 3072 O O . THR B 1 26 ? -24.891 4.965 -1.633 1 98.12 26 THR B O 1
ATOM 3075 N N . ALA B 1 27 ? -26.359 4.027 -2.994 1 97.69 27 ALA B N 1
ATOM 3076 C CA . ALA B 1 27 ? -25.375 3.154 -3.639 1 97.69 27 ALA B CA 1
ATOM 3077 C C . ALA B 1 27 ? -25.141 3.574 -5.086 1 97.69 27 ALA B C 1
ATOM 3079 O O . ALA B 1 27 ? -26.094 3.797 -5.84 1 97.69 27 ALA B O 1
ATOM 3080 N N . PHE B 1 28 ? -23.953 3.795 -5.434 1 98 28 PHE B N 1
ATOM 3081 C CA . PHE B 1 28 ? -23.516 3.988 -6.812 1 98 28 PHE B CA 1
ATOM 3082 C C . PHE B 1 28 ? -23 2.684 -7.406 1 98 28 PHE B C 1
ATOM 3084 O O . PHE B 1 28 ? -21.953 2.176 -6.984 1 98 28 PHE B O 1
ATOM 3091 N N . VAL B 1 29 ? -23.688 2.176 -8.383 1 96.12 29 VAL B N 1
ATOM 3092 C CA . VAL B 1 29 ? -23.359 0.866 -8.938 1 96.12 29 VAL B CA 1
ATOM 3093 C C . VAL B 1 29 ? -23 1.006 -10.422 1 96.12 29 VAL B C 1
ATOM 3095 O O . VAL B 1 29 ? -23.641 1.755 -11.156 1 96.12 29 VAL B O 1
ATOM 3098 N N . GLY B 1 30 ? -21.969 0.357 -10.828 1 93.38 30 GLY B N 1
ATOM 3099 C CA . GLY B 1 30 ? -21.516 0.354 -12.211 1 93.38 30 GLY B CA 1
ATOM 3100 C C . GLY B 1 30 ? -20.188 -0.363 -12.398 1 93.38 30 GLY B C 1
ATOM 3101 O O . GLY B 1 30 ? -19.516 -0.706 -11.422 1 93.38 30 GLY B O 1
ATOM 3102 N N . PRO B 1 31 ? -19.812 -0.615 -13.664 1 89.06 31 PRO B N 1
ATOM 3103 C CA . PRO B 1 31 ? -18.578 -1.331 -13.938 1 89.06 31 PRO B CA 1
ATOM 3104 C C . PRO B 1 31 ? -17.344 -0.562 -13.469 1 89.06 31 PRO B C 1
ATOM 3106 O O . PRO B 1 31 ? -17.422 0.641 -13.211 1 89.06 31 PRO B O 1
ATOM 3109 N N . ASN B 1 32 ? -16.266 -1.295 -13.383 1 87.19 32 ASN B N 1
ATOM 3110 C CA . ASN B 1 32 ? -15.016 -0.687 -12.961 1 87.19 32 ASN B CA 1
ATOM 3111 C C . ASN B 1 32 ? -14.547 0.383 -13.945 1 87.19 32 ASN B C 1
ATOM 3113 O O . ASN B 1 32 ? -14.664 0.209 -15.156 1 87.19 32 ASN B O 1
ATOM 3117 N N . GLY B 1 33 ? -14.086 1.461 -13.398 1 89.31 33 GLY B N 1
ATOM 3118 C CA . GLY B 1 33 ? -13.516 2.518 -14.219 1 89.31 33 GLY B CA 1
ATOM 3119 C C . GLY B 1 33 ? -14.547 3.514 -14.711 1 89.31 33 GLY B C 1
ATOM 3120 O O . GLY B 1 33 ? -14.242 4.371 -15.539 1 89.31 33 GLY B O 1
ATOM 3121 N N . GLN B 1 34 ? -15.719 3.451 -14.18 1 92.19 34 GLN B N 1
ATOM 3122 C CA . GLN B 1 34 ? -16.781 4.277 -14.727 1 92.19 34 GLN B CA 1
ATOM 3123 C C . GLN B 1 34 ? -16.984 5.543 -13.898 1 92.19 34 GLN B C 1
ATOM 3125 O O . GLN B 1 34 ? -17.812 6.387 -14.234 1 92.19 34 GLN B O 1
ATOM 3130 N N . GLY B 1 35 ? -16.297 5.684 -12.75 1 95.5 35 GLY B N 1
ATOM 3131 C CA . GLY B 1 35 ? -16.281 6.965 -12.055 1 95.5 35 GLY B CA 1
ATOM 3132 C C . GLY B 1 35 ? -17.016 6.926 -10.727 1 95.5 35 GLY B C 1
ATOM 3133 O O . GLY B 1 35 ? -17.25 7.973 -10.109 1 95.5 35 GLY B O 1
ATOM 3134 N N . LYS B 1 36 ? -17.469 5.77 -10.258 1 97.25 36 LYS B N 1
ATOM 3135 C CA . LYS B 1 36 ? -18.141 5.648 -8.969 1 97.25 36 LYS B CA 1
ATOM 3136 C C . LYS B 1 36 ? -17.297 6.262 -7.852 1 97.25 36 LYS B C 1
ATOM 3138 O O . LYS B 1 36 ? -17.781 7.098 -7.09 1 97.25 36 LYS B O 1
ATOM 3143 N N . THR B 1 37 ? -16.016 5.867 -7.824 1 96.81 37 THR B N 1
ATOM 3144 C CA . THR B 1 37 ? -15.094 6.348 -6.809 1 96.81 37 THR B CA 1
ATOM 3145 C C . THR B 1 37 ? -14.883 7.852 -6.934 1 96.81 37 THR B C 1
ATOM 3147 O O . THR B 1 37 ? -14.734 8.547 -5.93 1 96.81 37 THR B O 1
ATOM 3150 N N . ASN B 1 38 ? -14.914 8.383 -8.141 1 97.94 38 ASN B N 1
ATOM 3151 C CA . ASN B 1 38 ? -14.711 9.812 -8.352 1 97.94 38 ASN B CA 1
ATOM 3152 C C . ASN B 1 38 ? -15.758 10.648 -7.617 1 97.94 38 ASN B C 1
ATOM 3154 O O . ASN B 1 38 ? -15.453 11.719 -7.094 1 97.94 38 ASN B O 1
ATOM 3158 N N . LEU B 1 39 ? -16.969 10.125 -7.562 1 98.5 39 LEU B N 1
ATOM 3159 C CA . LEU B 1 39 ? -18.062 10.828 -6.895 1 98.5 39 LEU B CA 1
ATOM 3160 C C . LEU B 1 39 ? -17.797 10.938 -5.395 1 98.5 39 LEU B C 1
ATOM 3162 O O . LEU B 1 39 ? -17.859 12.031 -4.828 1 98.5 39 LEU B O 1
ATOM 3166 N N . VAL B 1 40 ? -17.453 9.844 -4.812 1 98.31 40 VAL B N 1
ATOM 3167 C CA . VAL B 1 40 ? -17.281 9.844 -3.363 1 98.31 40 VAL B CA 1
ATOM 3168 C C . VAL B 1 40 ? -15.945 10.5 -3 1 98.31 40 VAL B C 1
ATOM 3170 O O . VAL B 1 40 ? -15.812 11.094 -1.927 1 98.31 40 VAL B O 1
ATOM 3173 N N . GLU B 1 41 ? -14.969 10.414 -3.924 1 98.25 41 GLU B N 1
ATOM 3174 C CA . GLU B 1 41 ? -13.703 11.125 -3.752 1 98.25 41 GLU B CA 1
ATOM 3175 C C . GLU B 1 41 ? -13.922 12.633 -3.666 1 98.25 41 GLU B C 1
ATOM 3177 O O . GLU B 1 41 ? -13.289 13.312 -2.861 1 98.25 41 GLU B O 1
ATOM 3182 N N . ALA B 1 42 ? -14.852 13.125 -4.43 1 98.75 42 ALA B N 1
ATOM 3183 C CA . ALA B 1 42 ? -15.18 14.547 -4.418 1 98.75 42 ALA B CA 1
ATOM 3184 C C . ALA B 1 42 ? -15.773 14.961 -3.072 1 98.75 42 ALA B C 1
ATOM 3186 O O . ALA B 1 42 ? -15.391 15.992 -2.51 1 98.75 42 ALA B O 1
ATOM 3187 N N . VAL B 1 43 ? -16.656 14.164 -2.574 1 98.62 43 VAL B N 1
ATOM 3188 C CA . VAL B 1 43 ? -17.266 14.445 -1.274 1 98.62 43 VAL B CA 1
ATOM 3189 C C . VAL B 1 43 ? -16.172 14.445 -0.194 1 98.62 43 VAL B C 1
ATOM 3191 O O . VAL B 1 43 ? -16.141 15.336 0.656 1 98.62 43 VAL B O 1
ATOM 3194 N N . GLY B 1 44 ? -15.289 13.469 -0.261 1 98.12 44 GLY B N 1
ATOM 3195 C CA . GLY B 1 44 ? -14.18 13.406 0.681 1 98.12 44 GLY B CA 1
ATOM 3196 C C . GLY B 1 44 ? -13.258 14.609 0.594 1 98.12 44 GLY B C 1
ATOM 3197 O O . GLY B 1 44 ? -12.75 15.078 1.612 1 98.12 44 GLY B O 1
ATOM 3198 N N . TYR B 1 45 ? -13.062 15.062 -0.626 1 98.31 45 TYR B N 1
ATOM 3199 C CA . TYR B 1 45 ? -12.18 16.203 -0.824 1 98.31 45 TYR B CA 1
ATOM 3200 C C . TYR B 1 45 ? -12.734 17.453 -0.128 1 98.31 45 TYR B C 1
ATOM 3202 O O . TYR B 1 45 ? -11.984 18.234 0.444 1 98.31 45 TYR B O 1
ATOM 3210 N N . LEU B 1 46 ? -14.031 17.625 -0.14 1 97.56 46 LEU B N 1
ATOM 3211 C CA . LEU B 1 46 ? -14.664 18.75 0.531 1 97.56 46 LEU B CA 1
ATOM 3212 C C . LEU B 1 46 ? -14.406 18.703 2.033 1 97.56 46 LEU B C 1
ATOM 3214 O O . LEU B 1 46 ? -14.344 19.75 2.689 1 97.56 46 LEU B O 1
ATOM 3218 N N . ALA B 1 47 ? -14.219 17.516 2.541 1 97.12 47 ALA B N 1
ATOM 3219 C CA . ALA B 1 47 ? -14.102 17.312 3.984 1 97.12 47 ALA B CA 1
ATOM 3220 C C . ALA B 1 47 ? -12.648 17.484 4.438 1 97.12 47 ALA B C 1
ATOM 3222 O O . ALA B 1 47 ? -12.391 17.891 5.574 1 97.12 47 ALA B O 1
ATOM 3223 N N . THR B 1 48 ? -11.695 17.156 3.529 1 96.69 48 THR B N 1
ATOM 3224 C CA . THR B 1 48 ? -10.32 17.031 4.008 1 96.69 48 THR B CA 1
ATOM 3225 C C . THR B 1 48 ? -9.383 17.891 3.184 1 96.69 48 THR B C 1
ATOM 3227 O O . THR B 1 48 ? -8.219 18.094 3.559 1 96.69 48 THR B O 1
ATOM 3230 N N . LEU B 1 49 ? -9.883 18.391 2.041 1 96.69 49 LEU B N 1
ATOM 3231 C CA . LEU B 1 49 ? -9.086 19.156 1.079 1 96.69 49 LEU B CA 1
ATOM 3232 C C . LEU B 1 49 ? -7.949 18.297 0.531 1 96.69 49 LEU B C 1
ATOM 3234 O O . LEU B 1 49 ? -6.867 18.812 0.235 1 96.69 49 LEU B O 1
ATOM 3238 N N . GLY B 1 50 ? -8.227 17.016 0.499 1 95.69 50 GLY B N 1
ATOM 3239 C CA . GLY B 1 50 ? -7.285 16.047 -0.058 1 95.69 50 GLY B CA 1
ATOM 3240 C C . GLY B 1 50 ? -7.957 14.797 -0.594 1 95.69 50 GLY B C 1
ATOM 3241 O O . GLY B 1 50 ? -9.102 14.508 -0.249 1 95.69 50 GLY B O 1
ATOM 3242 N N . SER B 1 51 ? -7.176 14.156 -1.504 1 96.31 51 SER B N 1
ATOM 3243 C CA . SER B 1 51 ? -7.656 12.898 -2.072 1 96.31 51 SER B CA 1
ATOM 3244 C C . SER B 1 51 ? -7.098 11.703 -1.312 1 96.31 51 SER B C 1
ATOM 3246 O O . SER B 1 51 ? -5.949 11.719 -0.873 1 96.31 51 SER B O 1
ATOM 3248 N N . HIS B 1 52 ? -7.93 10.688 -1.138 1 94.19 52 HIS B N 1
ATOM 3249 C CA . HIS B 1 52 ? -7.449 9.453 -0.527 1 94.19 52 HIS B CA 1
ATOM 3250 C C . HIS B 1 52 ? -6.734 8.57 -1.548 1 94.19 52 HIS B C 1
ATOM 3252 O O . HIS B 1 52 ? -6.176 7.531 -1.194 1 94.19 52 HIS B O 1
ATOM 3258 N N . ARG B 1 53 ? -6.699 9.031 -2.791 1 93.69 53 ARG B N 1
ATOM 3259 C CA . ARG B 1 53 ? -6.156 8.18 -3.852 1 93.69 53 ARG B CA 1
ATOM 3260 C C . ARG B 1 53 ? -4.855 8.758 -4.402 1 93.69 53 ARG B C 1
ATOM 3262 O O . ARG B 1 53 ? -4.02 8.023 -4.93 1 93.69 53 ARG B O 1
ATOM 3269 N N . VAL B 1 54 ? -4.738 10.094 -4.355 1 94.19 54 VAL B N 1
ATOM 3270 C CA . VAL B 1 54 ? -3.57 10.727 -4.961 1 94.19 54 VAL B CA 1
ATOM 3271 C C . VAL B 1 54 ? -3.027 11.812 -4.031 1 94.19 54 VAL B C 1
ATOM 3273 O O . VAL B 1 54 ? -3.762 12.352 -3.205 1 94.19 54 VAL B O 1
ATOM 3276 N N . SER B 1 55 ? -1.782 12.156 -4.199 1 91.38 55 SER B N 1
ATOM 3277 C CA . SER B 1 55 ? -1.131 13.109 -3.309 1 91.38 55 SER B CA 1
ATOM 3278 C C . SER B 1 55 ? -1.143 14.516 -3.898 1 91.38 55 SER B C 1
ATOM 3280 O O . SER B 1 55 ? -0.852 15.484 -3.203 1 91.38 55 SER B O 1
ATOM 3282 N N . SER B 1 56 ? -1.529 14.594 -5.227 1 93.31 56 SER B N 1
ATOM 3283 C CA . SER B 1 56 ? -1.559 15.898 -5.883 1 93.31 56 SER B CA 1
ATOM 3284 C C . SER B 1 56 ? -2.883 16.125 -6.609 1 93.31 56 SER B C 1
ATOM 3286 O O . SER B 1 56 ? -3.635 15.172 -6.844 1 93.31 56 SER B O 1
ATOM 3288 N N . ASP B 1 57 ? -3.096 17.328 -6.977 1 95.31 57 ASP B N 1
ATOM 3289 C CA . ASP B 1 57 ? -4.406 17.688 -7.508 1 95.31 57 ASP B CA 1
ATOM 3290 C C . ASP B 1 57 ? -4.48 17.422 -9.008 1 95.31 57 ASP B C 1
ATOM 3292 O O . ASP B 1 57 ? -5.574 17.312 -9.57 1 95.31 57 ASP B O 1
ATOM 3296 N N . ALA B 1 58 ? -3.391 17.281 -9.656 1 95 58 ALA B N 1
ATOM 3297 C CA . ALA B 1 58 ? -3.367 17.219 -11.117 1 95 58 ALA B CA 1
ATOM 3298 C C . ALA B 1 58 ? -4.227 16.062 -11.617 1 95 58 ALA B C 1
ATOM 3300 O O . ALA B 1 58 ? -5.066 16.25 -12.5 1 95 58 ALA B O 1
ATOM 3301 N N . PRO B 1 59 ? -4.082 14.922 -10.984 1 95.56 59 PRO B N 1
ATOM 3302 C CA . PRO B 1 59 ? -4.891 13.812 -11.484 1 95.56 59 PRO B CA 1
ATOM 3303 C C . PRO B 1 59 ? -6.379 13.984 -11.188 1 95.56 59 PRO B C 1
ATOM 3305 O O . PRO B 1 59 ? -7.203 13.211 -11.688 1 95.56 59 PRO B O 1
ATOM 3308 N N . LEU B 1 60 ? -6.715 14.977 -10.383 1 98.12 60 LEU B N 1
ATOM 3309 C CA . LEU B 1 60 ? -8.117 15.195 -10.039 1 98.12 60 LEU B CA 1
ATOM 3310 C C . LEU B 1 60 ? -8.812 16.031 -11.109 1 98.12 60 LEU B C 1
ATOM 3312 O O . LEU B 1 60 ? -10.047 16.109 -11.125 1 98.12 60 LEU B O 1
ATOM 3316 N N . VAL B 1 61 ? -8.047 16.609 -11.922 1 98.12 61 VAL B N 1
ATOM 3317 C CA . VAL B 1 61 ? -8.586 17.406 -13.016 1 98.12 61 VAL B CA 1
ATOM 3318 C C . VAL B 1 61 ? -8.711 16.547 -14.273 1 98.12 61 VAL B C 1
ATOM 3320 O O . VAL B 1 61 ? -7.793 15.789 -14.609 1 98.12 61 VAL B O 1
ATOM 3323 N N . ARG B 1 62 ? -9.852 16.594 -14.859 1 96.69 62 ARG B N 1
ATOM 3324 C CA . ARG B 1 62 ? -10.102 15.805 -16.062 1 96.69 62 ARG B CA 1
ATOM 3325 C C . ARG B 1 62 ? -9.023 16.047 -17.109 1 96.69 62 ARG B C 1
ATOM 3327 O O . ARG B 1 62 ? -8.578 17.188 -17.297 1 96.69 62 ARG B O 1
ATOM 3334 N N . MET B 1 63 ? -8.703 14.953 -17.797 1 92.06 63 MET B N 1
ATOM 3335 C CA . MET B 1 63 ? -7.672 15.062 -18.828 1 92.06 63 MET B CA 1
ATOM 3336 C C . MET B 1 63 ? -8.039 16.141 -19.844 1 92.06 63 MET B C 1
ATOM 3338 O O . MET B 1 63 ? -9.156 16.141 -20.359 1 92.06 63 MET B O 1
ATOM 3342 N N . GLY B 1 64 ? -7.094 16.953 -20.141 1 92.94 64 GLY B N 1
ATOM 3343 C CA . GLY B 1 64 ? -7.301 18 -21.125 1 92.94 64 GLY B CA 1
ATOM 3344 C C . GLY B 1 64 ? -7.855 19.281 -20.531 1 92.94 64 GLY B C 1
ATOM 3345 O O . GLY B 1 64 ? -7.812 20.328 -21.172 1 92.94 64 GLY B O 1
ATOM 3346 N N . ALA B 1 65 ? -8.422 19.266 -19.266 1 97.06 65 ALA B N 1
ATOM 3347 C CA . ALA B 1 65 ? -8.977 20.438 -18.609 1 97.06 65 ALA B CA 1
ATOM 3348 C C . ALA B 1 65 ? -7.91 21.172 -17.797 1 97.06 65 ALA B C 1
ATOM 3350 O O . ALA B 1 65 ? -6.898 20.578 -17.422 1 97.06 65 ALA B O 1
ATOM 3351 N N . GLU B 1 66 ? -8.18 22.406 -17.547 1 96.94 66 GLU B N 1
ATOM 3352 C CA . GLU B 1 66 ? -7.219 23.234 -16.812 1 96.94 66 GLU B CA 1
ATOM 3353 C C . GLU B 1 66 ? -7.523 23.234 -15.312 1 96.94 66 GLU B C 1
ATOM 3355 O O . GLU B 1 66 ? -6.621 23.391 -14.492 1 96.94 66 GLU B O 1
ATOM 3360 N N . ARG B 1 67 ? -8.766 23.125 -15.07 1 98.12 67 ARG B N 1
ATOM 3361 C CA . ARG B 1 67 ? -9.211 23.156 -13.68 1 98.12 67 ARG B CA 1
ATOM 3362 C C . ARG B 1 67 ? -10.422 22.25 -13.477 1 98.12 67 ARG B C 1
ATOM 3364 O O . ARG B 1 67 ? -11.039 21.797 -14.445 1 98.12 67 ARG B O 1
ATOM 3371 N N . ALA B 1 68 ? -10.688 21.953 -12.211 1 98.75 68 ALA B N 1
ATOM 3372 C CA . ALA B 1 68 ? -11.867 21.188 -11.828 1 98.75 68 ALA B CA 1
ATOM 3373 C C . ALA B 1 68 ? -12.648 21.906 -10.734 1 98.75 68 ALA B C 1
ATOM 3375 O O . ALA B 1 68 ? -12.086 22.672 -9.961 1 98.75 68 ALA B O 1
ATOM 3376 N N . VAL B 1 69 ? -13.953 21.703 -10.695 1 98.69 69 VAL B N 1
ATOM 3377 C CA . VAL B 1 69 ? -14.797 22.312 -9.672 1 98.69 69 VAL B CA 1
ATOM 3378 C C . VAL B 1 69 ? -15.625 21.25 -8.977 1 98.69 69 VAL B C 1
ATOM 3380 O O . VAL B 1 69 ? -16.219 20.391 -9.625 1 98.69 69 VAL B O 1
ATOM 3383 N N . ILE B 1 70 ? -15.594 21.266 -7.676 1 98.75 70 ILE B N 1
ATOM 3384 C CA . ILE B 1 70 ? -16.484 20.484 -6.824 1 98.75 70 ILE B CA 1
ATOM 3385 C C . ILE B 1 70 ? -17.453 21.406 -6.098 1 98.75 70 ILE B C 1
ATOM 3387 O O . ILE B 1 70 ? -17.031 22.344 -5.41 1 98.75 70 ILE B O 1
ATOM 3391 N N . ARG B 1 71 ? -18.734 21.156 -6.254 1 98.38 71 ARG B N 1
ATOM 3392 C CA . ARG B 1 71 ? -19.766 21.922 -5.57 1 98.38 71 ARG B CA 1
ATOM 3393 C C . ARG B 1 71 ? -20.734 21.016 -4.816 1 98.38 71 ARG B C 1
ATOM 3395 O O . ARG B 1 71 ? -21.109 19.953 -5.324 1 98.38 71 ARG B O 1
ATOM 3402 N N . ALA B 1 72 ? -21.109 21.438 -3.625 1 98.5 72 ALA B N 1
ATOM 3403 C CA . ALA B 1 72 ? -22.047 20.625 -2.865 1 98.5 72 ALA B CA 1
ATOM 3404 C C . ALA B 1 72 ? -22.969 21.5 -2.01 1 98.5 72 ALA B C 1
ATOM 3406 O O . ALA B 1 72 ? -22.531 22.516 -1.473 1 98.5 72 ALA B O 1
ATOM 3407 N N . GLN B 1 73 ? -24.203 21.141 -1.987 1 98.38 73 GLN B N 1
ATOM 3408 C CA . GLN B 1 73 ? -25.125 21.672 -0.991 1 98.38 73 GLN B CA 1
ATOM 3409 C C . GLN B 1 73 ? -25.156 20.781 0.254 1 98.38 73 GLN B C 1
ATOM 3411 O O . GLN B 1 73 ? -25.297 19.562 0.154 1 98.38 73 GLN B O 1
ATOM 3416 N N . VAL B 1 74 ? -25 21.422 1.423 1 97.44 74 VAL B N 1
ATOM 3417 C CA . VAL B 1 74 ? -24.906 20.688 2.678 1 97.44 74 VAL B CA 1
ATOM 3418 C C . VAL B 1 74 ? -26 21.156 3.637 1 97.44 74 VAL B C 1
ATOM 3420 O O . VAL B 1 74 ? -26.234 22.359 3.777 1 97.44 74 VAL B O 1
ATOM 3423 N N . ARG B 1 75 ? -26.594 20.203 4.227 1 96.31 75 ARG B N 1
ATOM 3424 C CA . ARG B 1 75 ? -27.641 20.5 5.203 1 96.31 75 ARG B CA 1
ATOM 3425 C C . ARG B 1 75 ? -27.234 20.031 6.602 1 96.31 75 ARG B C 1
ATOM 3427 O O . ARG B 1 75 ? -26.766 18.906 6.773 1 96.31 75 ARG B O 1
ATOM 3434 N N . GLN B 1 76 ? -27.328 20.891 7.539 1 92.06 76 GLN B N 1
ATOM 3435 C CA . GLN B 1 76 ? -27.156 20.609 8.961 1 92.06 76 GLN B CA 1
ATOM 3436 C C . GLN B 1 76 ? -28.328 21.156 9.773 1 92.06 76 GLN B C 1
ATOM 3438 O O . GLN B 1 76 ? -28.375 22.359 10.062 1 92.06 76 GLN B O 1
ATOM 3443 N N . GLY B 1 77 ? -29.172 20.297 10.211 1 88.62 77 GLY B N 1
ATOM 3444 C CA . GLY B 1 77 ? -30.406 20.797 10.797 1 88.62 77 GLY B CA 1
ATOM 3445 C C . GLY B 1 77 ? -31.188 21.688 9.867 1 88.62 77 GLY B C 1
ATOM 3446 O O . GLY B 1 77 ? -31.531 21.281 8.75 1 88.62 77 GLY B O 1
ATOM 3447 N N . GLU B 1 78 ? -31.328 22.938 10.328 1 91.06 78 GLU B N 1
ATOM 3448 C CA . GLU B 1 78 ? -32.094 23.875 9.516 1 91.06 78 GLU B CA 1
ATOM 3449 C C . GLU B 1 78 ? -31.172 24.719 8.641 1 91.06 78 GLU B C 1
ATOM 3451 O O . GLU B 1 78 ? -31.641 25.469 7.77 1 91.06 78 GLU B O 1
ATOM 3456 N N . ARG B 1 79 ? -29.969 24.547 8.844 1 92 79 ARG B N 1
ATOM 3457 C CA . ARG B 1 79 ? -29 25.359 8.109 1 92 79 ARG B CA 1
ATOM 3458 C C . ARG B 1 79 ? -28.578 24.672 6.816 1 92 79 ARG B C 1
ATOM 3460 O O . ARG B 1 79 ? -28.375 23.453 6.793 1 92 79 ARG B O 1
ATOM 3467 N N . GLN B 1 80 ? -28.516 25.5 5.766 1 95 80 GLN B N 1
ATOM 3468 C CA . GLN B 1 80 ? -28.031 25.047 4.469 1 95 80 GLN B CA 1
ATOM 3469 C C . GLN B 1 80 ? -26.859 25.906 3.984 1 95 80 GLN B C 1
ATOM 3471 O O . GLN B 1 80 ? -26.891 27.125 4.133 1 95 80 GLN B O 1
ATOM 3476 N N . GLN B 1 81 ? -25.859 25.219 3.496 1 95.81 81 GLN B N 1
ATOM 3477 C CA . GLN B 1 81 ? -24.703 25.938 2.971 1 95.81 81 GLN B CA 1
ATOM 3478 C C . GLN B 1 81 ? -24.281 25.375 1.615 1 95.81 81 GLN B C 1
ATOM 3480 O O . GLN B 1 81 ? -24.422 24.172 1.362 1 95.81 81 GLN B O 1
ATOM 3485 N N . LEU B 1 82 ? -23.875 26.281 0.811 1 97.25 82 LEU B N 1
ATOM 3486 C CA . LEU B 1 82 ? -23.297 25.906 -0.472 1 97.25 82 LEU B CA 1
ATOM 3487 C C . LEU B 1 82 ? -21.781 26.062 -0.438 1 97.25 82 LEU B C 1
ATOM 3489 O O . LEU B 1 82 ? -21.25 27.109 -0.073 1 97.25 82 LEU B O 1
ATOM 3493 N N . ILE B 1 83 ? -21.078 24.953 -0.821 1 97.12 83 ILE B N 1
ATOM 3494 C CA . ILE B 1 83 ? -19.625 24.969 -0.837 1 97.12 83 ILE B CA 1
ATOM 3495 C C . ILE B 1 83 ? -19.125 24.719 -2.258 1 97.12 83 ILE B C 1
ATOM 3497 O O . ILE B 1 83 ? -19.641 23.844 -2.965 1 97.12 83 ILE B O 1
ATOM 3501 N N . GLU B 1 84 ? -18.156 25.484 -2.631 1 97.69 84 GLU B N 1
ATOM 3502 C CA . GLU B 1 84 ? -17.516 25.312 -3.932 1 97.69 84 GLU B CA 1
ATOM 3503 C C . GLU B 1 84 ? -16 25.328 -3.807 1 97.69 84 GLU B C 1
ATOM 3505 O O . GLU B 1 84 ? -15.438 26.234 -3.176 1 97.69 84 GLU B O 1
ATOM 3510 N N . LEU B 1 85 ? -15.344 24.328 -4.367 1 97.81 85 LEU B N 1
ATOM 3511 C CA . LEU B 1 85 ? -13.891 24.281 -4.445 1 97.81 85 LEU B CA 1
ATOM 3512 C C . LEU B 1 85 ? -13.422 24.219 -5.895 1 97.81 85 LEU B C 1
ATOM 3514 O O . LEU B 1 85 ? -13.93 23.406 -6.68 1 97.81 85 LEU B O 1
ATOM 3518 N N . GLU B 1 86 ? -12.547 25.094 -6.207 1 98 86 GLU B N 1
ATOM 3519 C CA . GLU B 1 86 ? -11.875 25.078 -7.504 1 98 86 GLU B CA 1
ATOM 3520 C C . GLU B 1 86 ? -10.438 24.594 -7.379 1 98 86 GLU B C 1
ATOM 3522 O O . GLU B 1 86 ? -9.633 25.172 -6.648 1 98 86 GLU B O 1
ATOM 3527 N N . LEU B 1 87 ? -10.117 23.484 -8.055 1 98.31 87 LEU B N 1
ATOM 3528 C CA . LEU B 1 87 ? -8.781 22.906 -8.039 1 98.31 87 LEU B CA 1
ATOM 3529 C C . LEU B 1 87 ? -7.961 23.391 -9.227 1 98.31 87 LEU B C 1
ATOM 3531 O O . LEU B 1 87 ? -8.375 23.234 -10.383 1 98.31 87 LEU B O 1
ATOM 3535 N N . ASN B 1 88 ? -6.875 23.922 -8.938 1 97.19 88 ASN B N 1
ATOM 3536 C CA . ASN B 1 88 ? -5.996 24.516 -9.938 1 97.19 88 ASN B CA 1
ATOM 3537 C C . ASN B 1 88 ? -4.59 23.938 -9.875 1 97.19 88 ASN B C 1
ATOM 3539 O O . ASN B 1 88 ? -3.705 24.5 -9.227 1 97.19 88 ASN B O 1
ATOM 3543 N N . PRO B 1 89 ? -4.395 22.844 -10.656 1 93.88 89 PRO B N 1
ATOM 3544 C CA . PRO B 1 89 ? -3.047 22.266 -10.594 1 93.88 89 PRO B CA 1
ATOM 3545 C C . PRO B 1 89 ? -1.954 23.297 -10.867 1 93.88 89 PRO B C 1
ATOM 3547 O O . PRO B 1 89 ? -2.039 24.047 -11.836 1 93.88 89 PRO B O 1
ATOM 3550 N N . GLY B 1 90 ? -0.921 23.297 -10.062 1 91 90 GLY B N 1
ATOM 3551 C CA . GLY B 1 90 ? 0.193 24.219 -10.211 1 91 90 GLY B CA 1
ATOM 3552 C C . GLY B 1 90 ? -0.079 25.594 -9.617 1 91 90 GLY B C 1
ATOM 3553 O O . GLY B 1 90 ? 0.826 26.422 -9.516 1 91 90 GLY B O 1
ATOM 3554 N N . ARG B 1 91 ? -1.348 25.969 -9.375 1 92.81 91 ARG B N 1
ATOM 3555 C CA . ARG B 1 91 ? -1.739 27.234 -8.742 1 92.81 91 ARG B CA 1
ATOM 3556 C C . ARG B 1 91 ? -2.541 26.969 -7.469 1 92.81 91 ARG B C 1
ATOM 3558 O O . ARG B 1 91 ? -2.922 25.828 -7.188 1 92.81 91 ARG B O 1
ATOM 3565 N N . ALA B 1 92 ? -2.834 27.969 -6.715 1 93.38 92 ALA B N 1
ATOM 3566 C CA . ALA B 1 92 ? -3.604 27.828 -5.48 1 93.38 92 ALA B CA 1
ATOM 3567 C C . ALA B 1 92 ? -5.062 27.5 -5.777 1 93.38 92 ALA B C 1
ATOM 3569 O O . ALA B 1 92 ? -5.656 28.047 -6.711 1 93.38 92 ALA B O 1
ATOM 3570 N N . ASN B 1 93 ? -5.617 26.609 -4.957 1 96.5 93 ASN B N 1
ATOM 3571 C CA . ASN B 1 93 ? -7.047 26.312 -5.047 1 96.5 93 ASN B CA 1
ATOM 3572 C C . ASN B 1 93 ? -7.887 27.469 -4.5 1 96.5 93 ASN B C 1
ATOM 3574 O O . ASN B 1 93 ? -7.387 28.297 -3.742 1 96.5 93 ASN B O 1
ATOM 3578 N N . ARG B 1 94 ? -9.141 27.469 -4.941 1 96.5 94 ARG B N 1
ATOM 3579 C CA . ARG B 1 94 ? -10.07 28.5 -4.492 1 96.5 94 ARG B CA 1
ATOM 3580 C C . ARG B 1 94 ? -11.32 27.875 -3.871 1 96.5 94 ARG B C 1
ATOM 3582 O O . ARG B 1 94 ? -11.648 26.719 -4.156 1 96.5 94 ARG B O 1
ATOM 3589 N N . ALA B 1 95 ? -11.906 28.719 -2.988 1 96.88 95 ALA B N 1
ATOM 3590 C CA . ALA B 1 95 ? -13.109 28.234 -2.318 1 96.88 95 ALA B CA 1
ATOM 3591 C C . ALA B 1 95 ? -14.172 29.328 -2.25 1 96.88 95 ALA B C 1
ATOM 3593 O O . ALA B 1 95 ? -13.852 30.516 -2.264 1 96.88 95 ALA B O 1
ATOM 3594 N N . ARG B 1 96 ? -15.398 28.859 -2.291 1 96.38 96 ARG B N 1
ATOM 3595 C CA . ARG B 1 96 ? -16.547 29.719 -2.029 1 96.38 96 ARG B CA 1
ATOM 3596 C C . ARG B 1 96 ? -17.531 29.031 -1.078 1 96.38 96 ARG B C 1
ATOM 3598 O O . ARG B 1 96 ? -17.766 27.828 -1.179 1 96.38 96 ARG B O 1
ATOM 3605 N N . VAL B 1 97 ? -17.969 29.844 -0.166 1 95.5 97 VAL B N 1
ATOM 3606 C CA . VAL B 1 97 ? -19.031 29.391 0.738 1 95.5 97 VAL B CA 1
ATOM 3607 C C . VAL B 1 97 ? -20.219 30.344 0.661 1 95.5 97 VAL B C 1
ATOM 3609 O O . VAL B 1 97 ? -20.062 31.547 0.857 1 95.5 97 VAL B O 1
ATOM 3612 N N . ASN B 1 98 ? -21.344 29.812 0.374 1 93.56 98 ASN B N 1
ATOM 3613 C CA . ASN B 1 98 ? -22.547 30.625 0.171 1 93.56 98 ASN B CA 1
ATOM 3614 C C . ASN B 1 98 ? -22.266 31.812 -0.76 1 93.56 98 ASN B C 1
ATOM 3616 O O . ASN B 1 98 ? -22.609 32.938 -0.441 1 93.56 98 ASN B O 1
ATOM 3620 N N . ARG B 1 99 ? -21.547 31.625 -1.777 1 85.19 99 ARG B N 1
ATOM 3621 C CA . ARG B 1 99 ? -21.266 32.5 -2.893 1 85.19 99 ARG B CA 1
ATOM 3622 C C . ARG B 1 99 ? -20.266 33.594 -2.486 1 85.19 99 ARG B C 1
ATOM 3624 O O . ARG B 1 99 ? -19.906 34.469 -3.291 1 85.19 99 ARG B O 1
ATOM 3631 N N . SER B 1 100 ? -19.891 33.469 -1.22 1 85.56 100 SER B N 1
ATOM 3632 C CA . SER B 1 100 ? -18.859 34.406 -0.809 1 85.56 100 SER B CA 1
ATOM 3633 C C . SER B 1 100 ? -17.484 33.938 -1.271 1 85.56 100 SER B C 1
ATOM 3635 O O . SER B 1 100 ? -17.094 32.781 -1.059 1 85.56 100 SER B O 1
ATOM 3637 N N . SER B 1 101 ? -16.75 34.875 -1.839 1 79.25 101 SER B N 1
ATOM 3638 C CA . SER B 1 101 ? -15.438 34.562 -2.373 1 79.25 101 SER B CA 1
ATOM 3639 C C . SER B 1 101 ? -14.328 34.969 -1.41 1 79.25 101 SER B C 1
ATOM 3641 O O . SER B 1 101 ? -13.156 34.656 -1.637 1 79.25 101 SER B O 1
ATOM 3643 N N . GLN B 1 102 ? -14.672 35.531 -0.448 1 80.94 102 GLN B N 1
ATOM 3644 C CA . GLN B 1 102 ? -13.672 35.969 0.516 1 80.94 102 GLN B CA 1
ATOM 3645 C C . GLN B 1 102 ? -13.375 34.875 1.551 1 80.94 102 GLN B C 1
ATOM 3647 O O . GLN B 1 102 ? -13.438 35.125 2.756 1 80.94 102 GLN B O 1
ATOM 3652 N N . VAL B 1 103 ? -13.164 33.688 1.023 1 89.94 103 VAL B N 1
ATOM 3653 C CA . VAL B 1 103 ? -12.859 32.562 1.912 1 89.94 103 VAL B CA 1
ATOM 3654 C C . VAL B 1 103 ? -11.648 31.797 1.383 1 89.94 103 VAL B C 1
ATOM 3656 O O . VAL B 1 103 ? -11.406 31.781 0.175 1 89.94 103 VAL B O 1
ATOM 3659 N N . LYS B 1 104 ? -10.805 31.344 2.279 1 92.19 104 LYS B N 1
ATOM 3660 C CA . LYS B 1 104 ? -9.711 30.438 1.944 1 92.19 104 LYS B CA 1
ATOM 3661 C C . LYS B 1 104 ? -10.18 28.984 1.949 1 92.19 104 LYS B C 1
ATOM 3663 O O . LYS B 1 104 ? -11.148 28.641 2.635 1 92.19 104 LYS B O 1
ATOM 3668 N N . PRO B 1 105 ? -9.5 28.172 1.179 1 93.25 105 PRO B N 1
ATOM 3669 C CA . PRO B 1 105 ? -9.883 26.766 1.138 1 93.25 105 PRO B CA 1
ATOM 3670 C C . PRO B 1 105 ? -9.984 26.141 2.527 1 93.25 105 PRO B C 1
ATOM 3672 O O . PRO B 1 105 ? -10.922 25.391 2.805 1 93.25 105 PRO B O 1
ATOM 3675 N N . ARG B 1 106 ? -9.242 26.516 3.438 1 93 106 ARG B N 1
ATOM 3676 C CA . ARG B 1 106 ? -9.234 25.938 4.777 1 93 106 ARG B CA 1
ATOM 3677 C C . ARG B 1 106 ? -10.531 26.266 5.52 1 93 106 ARG B C 1
ATOM 3679 O O . ARG B 1 106 ? -10.906 25.562 6.465 1 93 106 ARG B O 1
ATOM 3686 N N . ASP B 1 107 ? -11.18 27.312 5.098 1 92.56 107 ASP B N 1
ATOM 3687 C CA . ASP B 1 107 ? -12.406 27.75 5.758 1 92.56 107 ASP B CA 1
ATOM 3688 C C . ASP B 1 107 ? -13.555 26.781 5.48 1 92.56 107 ASP B C 1
ATOM 3690 O O . ASP B 1 107 ? -14.578 26.812 6.168 1 92.56 107 ASP B O 1
ATOM 3694 N N . VAL B 1 108 ? -13.328 25.938 4.523 1 94.81 108 VAL B N 1
ATOM 3695 C CA . VAL B 1 108 ? -14.367 24.984 4.156 1 94.81 108 VAL B CA 1
ATOM 3696 C C . VAL B 1 108 ? -14.359 23.812 5.125 1 94.81 108 VAL B C 1
ATOM 3698 O O . VAL B 1 108 ? -15.352 23.094 5.25 1 94.81 108 VAL B O 1
ATOM 3701 N N . LEU B 1 109 ? -13.242 23.672 5.824 1 95.75 109 LEU B N 1
ATOM 3702 C CA . LEU B 1 109 ? -13.078 22.531 6.703 1 95.75 109 LEU B CA 1
ATOM 3703 C C . LEU B 1 109 ? -14.078 22.562 7.852 1 95.75 109 LEU B C 1
ATOM 3705 O O . LEU B 1 109 ? -14.273 23.609 8.469 1 95.75 109 LEU B O 1
ATOM 3709 N N . GLY B 1 110 ? -14.75 21.453 8.062 1 93.19 110 GLY B N 1
ATOM 3710 C CA . GLY B 1 110 ? -15.719 21.359 9.133 1 93.19 110 GLY B CA 1
ATOM 3711 C C . GLY B 1 110 ? -17.156 21.438 8.648 1 93.19 110 GLY B C 1
ATOM 3712 O O . GLY B 1 110 ? -18.078 21.031 9.359 1 93.19 110 GLY B O 1
ATOM 3713 N N . ILE B 1 111 ? -17.328 21.984 7.461 1 94.44 111 ILE B N 1
ATOM 3714 C CA . ILE B 1 111 ? -18.672 22.062 6.918 1 94.44 111 ILE B CA 1
ATOM 3715 C C . ILE B 1 111 ? -19.156 20.672 6.539 1 94.44 111 ILE B C 1
ATOM 3717 O O . ILE B 1 111 ? -20.266 20.266 6.902 1 94.44 111 ILE B O 1
ATOM 3721 N N . VAL B 1 112 ? -18.312 20 5.855 1 96.06 112 VAL B N 1
ATOM 3722 C CA . VAL B 1 112 ? -18.562 18.594 5.566 1 96.06 112 VAL B CA 1
ATOM 3723 C C . VAL B 1 112 ? -17.578 17.719 6.355 1 96.06 112 VAL B C 1
ATOM 3725 O O . VAL B 1 112 ? -16.375 18 6.391 1 96.06 112 VAL B O 1
ATOM 3728 N N . ARG B 1 113 ? -18.094 16.781 7.051 1 96.69 113 ARG B N 1
ATOM 3729 C CA . ARG B 1 113 ? -17.281 15.758 7.699 1 96.69 113 ARG B CA 1
ATOM 3730 C C . ARG B 1 113 ? -17.531 14.383 7.098 1 96.69 113 ARG B C 1
ATOM 3732 O O . ARG B 1 113 ? -18.688 14.039 6.793 1 96.69 113 ARG B O 1
ATOM 3739 N N . THR B 1 114 ? -16.453 13.695 6.867 1 97.75 114 THR B N 1
ATOM 3740 C CA . THR B 1 114 ? -16.609 12.359 6.301 1 97.75 114 THR B CA 1
ATOM 3741 C C . THR B 1 114 ? -15.734 11.352 7.047 1 97.75 114 THR B C 1
ATOM 3743 O O . THR B 1 114 ? -14.758 11.727 7.691 1 97.75 114 THR B O 1
ATOM 3746 N N . VAL B 1 115 ? -16.156 10.133 7.105 1 98.06 115 VAL B N 1
ATOM 3747 C CA . VAL B 1 115 ? -15.344 8.969 7.422 1 98.06 115 VAL B CA 1
ATOM 3748 C C . VAL B 1 115 ? -15.32 8.016 6.23 1 98.06 115 VAL B C 1
ATOM 3750 O O . VAL B 1 115 ? -16.375 7.566 5.766 1 98.06 115 VAL B O 1
ATOM 3753 N N . LEU B 1 116 ? -14.164 7.777 5.766 1 97.88 116 LEU B N 1
ATOM 3754 C CA . LEU B 1 116 ? -13.977 6.992 4.551 1 97.88 116 LEU B CA 1
ATOM 3755 C C . LEU B 1 116 ? -13.516 5.574 4.883 1 97.88 116 LEU B C 1
ATOM 3757 O O . LEU B 1 116 ? -12.625 5.387 5.715 1 97.88 116 LEU B O 1
ATOM 3761 N N . PHE B 1 117 ? -14.203 4.59 4.309 1 97.44 117 PHE B N 1
ATOM 3762 C CA . PHE B 1 117 ? -13.734 3.211 4.199 1 97.44 117 PHE B CA 1
ATOM 3763 C C . PHE B 1 117 ? -13.312 2.898 2.768 1 97.44 117 PHE B C 1
ATOM 3765 O O . PHE B 1 117 ? -14.109 3.033 1.836 1 97.44 117 PHE B O 1
ATOM 3772 N N . ALA B 1 118 ? -12.141 2.566 2.582 1 96.19 118 ALA B N 1
ATOM 3773 C CA . ALA B 1 118 ? -11.633 2.311 1.237 1 96.19 118 ALA B CA 1
ATOM 3774 C C . ALA B 1 118 ? -10.531 1.257 1.261 1 96.19 118 ALA B C 1
ATOM 3776 O O . ALA B 1 118 ? -9.945 0.987 2.311 1 96.19 118 ALA B O 1
ATOM 3777 N N . PRO B 1 119 ? -10.25 0.654 0.104 1 92.12 119 PRO B N 1
ATOM 3778 C CA . PRO B 1 119 ? -9.164 -0.329 0.023 1 92.12 119 PRO B CA 1
ATOM 3779 C C . PRO B 1 119 ? -7.816 0.242 0.449 1 92.12 119 PRO B C 1
ATOM 3781 O O . PRO B 1 119 ? -6.984 -0.477 1.013 1 92.12 119 PRO B O 1
ATOM 3784 N N . GLU B 1 120 ? -7.613 1.484 0.298 1 93.06 120 GLU B N 1
ATOM 3785 C CA . GLU B 1 120 ? -6.371 2.164 0.649 1 93.06 120 GLU B CA 1
ATOM 3786 C C . GLU B 1 120 ? -6.133 2.133 2.156 1 93.06 120 GLU B C 1
ATOM 3788 O O . GLU B 1 120 ? -5.02 2.393 2.617 1 93.06 120 GLU B O 1
ATOM 3793 N N . ASP B 1 121 ? -7.148 1.761 2.91 1 95.06 121 ASP B N 1
ATOM 3794 C CA . ASP B 1 121 ? -7.055 1.786 4.367 1 95.06 121 ASP B CA 1
ATOM 3795 C C . ASP B 1 121 ? -6.062 0.74 4.871 1 95.06 121 ASP B C 1
ATOM 3797 O O . ASP B 1 121 ? -5.555 0.849 5.988 1 95.06 121 ASP B O 1
ATOM 3801 N N . LEU B 1 122 ? -5.812 -0.197 4.031 1 93.38 122 LEU B N 1
ATOM 3802 C CA . LEU B 1 122 ? -4.852 -1.219 4.434 1 93.38 122 LEU B CA 1
ATOM 3803 C C . LEU B 1 122 ? -3.492 -0.597 4.734 1 93.38 122 LEU B C 1
ATOM 3805 O O . LEU B 1 122 ? -2.73 -1.125 5.547 1 93.38 122 LEU B O 1
ATOM 3809 N N . ALA B 1 123 ? -3.246 0.512 4.105 1 94.81 123 ALA B N 1
ATOM 3810 C CA . ALA B 1 123 ? -1.975 1.205 4.293 1 94.81 123 ALA B CA 1
ATOM 3811 C C . ALA B 1 123 ? -1.843 1.729 5.723 1 94.81 123 ALA B C 1
ATOM 3813 O O . ALA B 1 123 ? -0.733 1.99 6.191 1 94.81 123 ALA B O 1
ATOM 3814 N N . LEU B 1 124 ? -2.992 1.896 6.414 1 96.81 124 LEU B N 1
ATOM 3815 C CA . LEU B 1 124 ? -2.938 2.283 7.82 1 96.81 124 LEU B CA 1
ATOM 3816 C C . LEU B 1 124 ? -2.141 1.268 8.633 1 96.81 124 LEU B C 1
ATOM 3818 O O . LEU B 1 124 ? -1.43 1.637 9.57 1 96.81 124 LEU B O 1
ATOM 3822 N N . VAL B 1 125 ? -2.25 0.023 8.242 1 97 125 VAL B N 1
ATOM 3823 C CA . VAL B 1 125 ? -1.622 -1.053 9.008 1 97 125 VAL B CA 1
ATOM 3824 C C . VAL B 1 125 ? -0.28 -1.417 8.375 1 97 125 VAL B C 1
ATOM 3826 O O . VAL B 1 125 ? 0.74 -1.484 9.062 1 97 125 VAL B O 1
ATOM 3829 N N . LYS B 1 126 ? -0.244 -1.467 7.078 1 94.38 126 LYS B N 1
ATOM 3830 C CA . LYS B 1 126 ? 0.914 -2.057 6.41 1 94.38 126 LYS B CA 1
ATOM 3831 C C . LYS B 1 126 ? 1.843 -0.976 5.867 1 94.38 126 LYS B C 1
ATOM 3833 O O . LYS B 1 126 ? 3 -1.251 5.543 1 94.38 126 LYS B O 1
ATOM 3838 N N . GLY B 1 127 ? 1.332 0.212 5.75 1 93.69 127 GLY B N 1
ATOM 3839 C CA . GLY B 1 127 ? 2.07 1.268 5.078 1 93.69 127 GLY B CA 1
ATOM 3840 C C . GLY B 1 127 ? 3.107 1.93 5.965 1 93.69 127 GLY B C 1
ATOM 3841 O O . GLY B 1 127 ? 3.402 1.439 7.055 1 93.69 127 GLY B O 1
ATOM 3842 N N . ASP B 1 128 ? 3.66 3.027 5.484 1 94.31 128 ASP B N 1
ATOM 3843 C CA . ASP B 1 128 ? 4.672 3.789 6.207 1 94.31 128 ASP B CA 1
ATOM 3844 C C . ASP B 1 128 ? 4.039 4.637 7.309 1 94.31 128 ASP B C 1
ATOM 3846 O O . ASP B 1 128 ? 2.836 4.902 7.281 1 94.31 128 ASP B O 1
ATOM 3850 N N . PRO B 1 129 ? 4.832 5.102 8.211 1 97.31 129 PRO B N 1
ATOM 3851 C CA . PRO B 1 129 ? 4.301 5.871 9.336 1 97.31 129 PRO B CA 1
ATOM 3852 C C . PRO B 1 129 ? 3.516 7.102 8.891 1 97.31 129 PRO B C 1
ATOM 3854 O O . PRO B 1 129 ? 2.611 7.555 9.602 1 97.31 129 PRO B O 1
ATOM 3857 N N . GLY B 1 130 ? 3.895 7.586 7.73 1 97.31 130 GLY B N 1
ATOM 3858 C CA . GLY B 1 130 ? 3.191 8.75 7.215 1 97.31 130 GLY B CA 1
ATOM 3859 C C . GLY B 1 130 ? 1.698 8.531 7.066 1 97.31 130 GLY B C 1
ATOM 3860 O O . GLY B 1 130 ? 0.907 9.453 7.254 1 97.31 130 GLY B O 1
ATOM 3861 N N . GLU B 1 131 ? 1.27 7.266 6.754 1 96.62 131 GLU B N 1
ATOM 3862 C CA . GLU B 1 131 ? -0.144 6.93 6.617 1 96.62 131 GLU B CA 1
ATOM 3863 C C . GLU B 1 131 ? -0.875 7.07 7.949 1 96.62 131 GLU B C 1
ATOM 3865 O O . GLU B 1 131 ? -1.989 7.598 8 1 96.62 131 GLU B O 1
ATOM 3870 N N . ARG B 1 132 ? -0.234 6.645 8.984 1 98.25 132 ARG B N 1
ATOM 3871 C CA . ARG B 1 132 ? -0.844 6.715 10.312 1 98.25 132 ARG B CA 1
ATOM 3872 C C . ARG B 1 132 ? -0.854 8.148 10.836 1 98.25 132 ARG B C 1
ATOM 3874 O O . ARG B 1 132 ? -1.813 8.57 11.484 1 98.25 132 ARG B O 1
ATOM 3881 N N . ARG B 1 133 ? 0.209 8.945 10.586 1 98.12 133 ARG B N 1
ATOM 3882 C CA . ARG B 1 133 ? 0.193 10.359 10.961 1 98.12 133 ARG B CA 1
ATOM 3883 C C . ARG B 1 133 ? -0.929 11.102 10.242 1 98.12 133 ARG B C 1
ATOM 3885 O O . ARG B 1 133 ? -1.638 11.906 10.859 1 98.12 133 ARG B O 1
ATOM 3892 N N . ARG B 1 134 ? -1.076 10.805 8.969 1 96.81 134 ARG B N 1
ATOM 3893 C CA . ARG B 1 134 ? -2.146 11.422 8.195 1 96.81 134 ARG B CA 1
ATOM 3894 C C . ARG B 1 134 ? -3.514 11.078 8.773 1 96.81 134 ARG B C 1
ATOM 3896 O O . ARG B 1 134 ? -4.375 11.945 8.906 1 96.81 134 ARG B O 1
ATOM 3903 N N . PHE B 1 135 ? -3.668 9.836 9.141 1 97.94 135 PHE B N 1
ATOM 3904 C CA . PHE B 1 135 ? -4.906 9.367 9.758 1 97.94 135 PHE B CA 1
ATOM 3905 C C . PHE B 1 135 ? -5.219 10.164 11.016 1 97.94 135 PHE B C 1
ATOM 3907 O O . PHE B 1 135 ? -6.328 10.672 11.18 1 97.94 135 PHE B O 1
ATOM 3914 N N . LEU B 1 136 ? -4.258 10.305 11.852 1 98.5 136 LEU B N 1
ATOM 3915 C CA . LEU B 1 136 ? -4.441 11.055 13.086 1 98.5 136 LEU B CA 1
ATOM 3916 C C . LEU B 1 136 ? -4.77 12.516 12.797 1 98.5 136 LEU B C 1
ATOM 3918 O O . LEU B 1 136 ? -5.742 13.055 13.328 1 98.5 136 LEU B O 1
ATOM 3922 N N . ASP B 1 137 ? -4.031 13.086 11.953 1 97.88 137 ASP B N 1
ATOM 3923 C CA . ASP B 1 137 ? -4.148 14.523 11.719 1 97.88 137 ASP B CA 1
ATOM 3924 C C . ASP B 1 137 ? -5.465 14.859 11.023 1 97.88 137 ASP B C 1
ATOM 3926 O O . ASP B 1 137 ? -6.074 15.891 11.305 1 97.88 137 ASP B O 1
ATOM 3930 N N . GLU B 1 138 ? -5.895 14.008 10.141 1 96.94 138 GLU B N 1
ATOM 3931 C CA . GLU B 1 138 ? -7.176 14.227 9.484 1 96.94 138 GLU B CA 1
ATOM 3932 C C . GLU B 1 138 ? -8.328 14.133 10.477 1 96.94 138 GLU B C 1
ATOM 3934 O O . GLU B 1 138 ? -9.266 14.93 10.422 1 96.94 138 GLU B O 1
ATOM 3939 N N . LEU B 1 139 ? -8.227 13.164 11.336 1 97.75 139 LEU B N 1
ATOM 3940 C CA . LEU B 1 139 ? -9.289 13.008 12.328 1 97.75 139 LEU B CA 1
ATOM 3941 C C . LEU B 1 139 ? -9.266 14.156 13.328 1 97.75 139 LEU B C 1
ATOM 3943 O O . LEU B 1 139 ? -10.32 14.656 13.727 1 97.75 139 LEU B O 1
ATOM 3947 N N . ILE B 1 140 ? -8.078 14.609 13.688 1 98 140 ILE B N 1
ATOM 3948 C CA . ILE B 1 140 ? -7.949 15.766 14.562 1 98 140 ILE B CA 1
ATOM 3949 C C . ILE B 1 140 ? -8.578 16.984 13.898 1 98 140 ILE B C 1
ATOM 3951 O O . ILE B 1 140 ? -9.328 17.734 14.539 1 98 140 ILE B O 1
ATOM 3955 N N . THR B 1 141 ? -8.32 17.156 12.641 1 96.94 141 THR B N 1
ATOM 3956 C CA . THR B 1 141 ? -8.859 18.297 11.906 1 96.94 141 THR B CA 1
ATOM 3957 C C . THR B 1 141 ? -10.375 18.203 11.789 1 96.94 141 THR B C 1
ATOM 3959 O O . THR B 1 141 ? -11.078 19.219 11.867 1 96.94 141 THR B O 1
ATOM 3962 N N . ALA B 1 142 ? -10.875 17 11.609 1 95.88 142 ALA B N 1
ATOM 3963 C CA . ALA B 1 142 ? -12.32 16.812 11.547 1 95.88 142 ALA B CA 1
ATOM 3964 C C . ALA B 1 142 ? -12.984 17.219 12.852 1 95.88 142 ALA B C 1
ATOM 3966 O O . ALA B 1 142 ? -14.086 17.781 12.844 1 95.88 142 ALA B O 1
ATOM 3967 N N . ARG B 1 143 ? -12.305 17.016 13.93 1 95.62 143 ARG B N 1
ATOM 3968 C CA . ARG B 1 143 ? -12.82 17.359 15.25 1 95.62 143 ARG B CA 1
ATOM 3969 C C . ARG B 1 143 ? -12.656 18.859 15.531 1 95.62 143 ARG B C 1
ATOM 3971 O O . ARG B 1 143 ? -13.523 19.469 16.141 1 95.62 143 ARG B O 1
ATOM 3978 N N . SER B 1 144 ? -11.531 19.328 15.062 1 95.81 144 SER B N 1
ATOM 3979 C CA . SER B 1 144 ? -11.18 20.734 15.297 1 95.81 144 SER B CA 1
ATOM 3980 C C . SER B 1 144 ? -10.508 21.344 14.078 1 95.81 144 SER B C 1
ATOM 3982 O O . SER B 1 144 ? -9.281 21.422 14 1 95.81 144 SER B O 1
ATOM 3984 N N . PRO B 1 145 ? -11.312 21.969 13.234 1 95.62 145 PRO B N 1
ATOM 3985 C CA . PRO B 1 145 ? -10.805 22.469 11.953 1 95.62 145 PRO B CA 1
ATOM 3986 C C . PRO B 1 145 ? -9.672 23.484 12.125 1 95.62 145 PRO B C 1
ATOM 3988 O O . PRO B 1 145 ? -8.82 23.625 11.242 1 95.62 145 PRO B O 1
ATOM 3991 N N . ARG B 1 146 ? -9.57 24.141 13.203 1 95.62 146 ARG B N 1
ATOM 3992 C CA . ARG B 1 146 ? -8.508 25.109 13.453 1 95.62 146 ARG B CA 1
ATOM 3993 C C . ARG B 1 146 ? -7.137 24.438 13.43 1 95.62 146 ARG B C 1
ATOM 3995 O O . ARG B 1 146 ? -6.125 25.094 13.172 1 95.62 146 ARG B O 1
ATOM 4002 N N . MET B 1 147 ? -7.074 23.172 13.695 1 97.56 147 MET B N 1
ATOM 4003 C CA . MET B 1 147 ? -5.816 22.438 13.758 1 97.56 147 MET B CA 1
ATOM 4004 C C . MET B 1 147 ? -5.176 22.328 12.383 1 97.56 147 MET B C 1
ATOM 4006 O O . MET B 1 147 ? -3.986 22.031 12.266 1 97.56 147 MET B O 1
ATOM 4010 N N . ALA B 1 148 ? -5.996 22.547 11.344 1 96.94 148 ALA B N 1
ATOM 4011 C CA . ALA B 1 148 ? -5.41 22.625 10.016 1 96.94 148 ALA B CA 1
ATOM 4012 C C . ALA B 1 148 ? -4.383 23.75 9.922 1 96.94 148 ALA B C 1
ATOM 4014 O O . ALA B 1 148 ? -3.34 23.594 9.281 1 96.94 148 ALA B O 1
ATOM 4015 N N . GLY B 1 149 ? -4.715 24.812 10.57 1 96.38 149 GLY B N 1
ATOM 4016 C CA . GLY B 1 149 ? -3.783 25.922 10.617 1 96.38 149 GLY B CA 1
ATOM 4017 C C . GLY B 1 149 ? -2.516 25.609 11.391 1 96.38 149 GLY B C 1
ATOM 4018 O O . GLY B 1 149 ? -1.414 25.953 10.953 1 96.38 149 GLY B O 1
ATOM 4019 N N . VAL B 1 150 ? -2.672 24.953 12.469 1 97.38 150 VAL B N 1
ATOM 4020 C CA . VAL B 1 150 ? -1.536 24.562 13.297 1 97.38 150 VAL B CA 1
ATOM 4021 C C . VAL B 1 150 ? -0.619 23.625 12.516 1 97.38 150 VAL B C 1
ATOM 4023 O O . VAL B 1 150 ? 0.604 23.797 12.539 1 97.38 150 VAL B O 1
ATOM 4026 N N . ARG B 1 151 ? -1.204 22.734 11.828 1 97.19 151 ARG B N 1
ATOM 4027 C CA . ARG B 1 151 ? -0.433 21.797 11.023 1 97.19 151 ARG B CA 1
ATOM 4028 C C . ARG B 1 151 ? 0.32 22.516 9.914 1 97.19 151 ARG B C 1
ATOM 4030 O O . ARG B 1 151 ? 1.494 22.234 9.664 1 97.19 151 ARG B O 1
ATOM 4037 N N . SER B 1 152 ? -0.367 23.406 9.289 1 96.31 152 SER B N 1
ATOM 4038 C CA . SER B 1 152 ? 0.253 24.188 8.227 1 96.31 152 SER B CA 1
ATOM 4039 C C . SER B 1 152 ? 1.428 25 8.75 1 96.31 152 SER B C 1
ATOM 4041 O O . SER B 1 152 ? 2.482 25.062 8.117 1 96.31 152 SER B O 1
ATOM 4043 N N . ASP B 1 153 ? 1.204 25.594 9.859 1 97.19 153 ASP B N 1
ATOM 4044 C CA . ASP B 1 153 ? 2.268 26.359 10.492 1 97.19 153 ASP B CA 1
ATOM 4045 C C . ASP B 1 153 ? 3.465 25.484 10.828 1 97.19 153 ASP B C 1
ATOM 4047 O O . ASP B 1 153 ? 4.613 25.859 10.578 1 97.19 153 ASP B O 1
ATOM 4051 N N . TYR B 1 154 ? 3.191 24.359 11.375 1 98.31 154 TYR B N 1
ATOM 4052 C CA . TYR B 1 154 ? 4.258 23.422 11.703 1 98.31 154 TYR B CA 1
ATOM 4053 C C . TYR B 1 154 ? 5.074 23.062 10.461 1 98.31 154 TYR B C 1
ATOM 4055 O O . TYR B 1 154 ? 6.305 23.094 10.492 1 98.31 154 TYR B O 1
ATOM 4063 N N . ASP B 1 155 ? 4.398 22.75 9.406 1 97.62 155 ASP B N 1
ATOM 4064 C CA . ASP B 1 155 ? 5.062 22.359 8.164 1 97.62 155 ASP B CA 1
ATOM 4065 C C . ASP B 1 155 ? 5.914 23.5 7.613 1 97.62 155 ASP B C 1
ATOM 4067 O O . ASP B 1 155 ? 7.031 23.266 7.141 1 97.62 155 ASP B O 1
ATOM 4071 N N . ARG B 1 156 ? 5.375 24.672 7.664 1 97.19 156 ARG B N 1
ATOM 4072 C CA . ARG B 1 156 ? 6.102 25.844 7.188 1 97.19 156 ARG B CA 1
ATOM 4073 C C . ARG B 1 156 ? 7.367 26.062 8.008 1 97.19 156 ARG B C 1
ATOM 4075 O O . ARG B 1 156 ? 8.445 26.297 7.453 1 97.19 156 ARG B O 1
ATOM 4082 N N . VAL B 1 157 ? 7.219 26 9.281 1 97.81 157 VAL B N 1
ATOM 4083 C CA . VAL B 1 157 ? 8.352 26.203 10.18 1 97.81 157 VAL B CA 1
ATOM 4084 C C . VAL B 1 157 ? 9.391 25.109 9.945 1 97.81 157 VAL B C 1
ATOM 4086 O O . VAL B 1 157 ? 10.594 25.391 9.906 1 97.81 157 VAL B O 1
ATOM 4089 N N . LEU B 1 158 ? 8.953 23.922 9.781 1 98.12 158 LEU B N 1
ATOM 4090 C CA . LEU B 1 158 ? 9.844 22.797 9.539 1 98.12 158 LEU B CA 1
ATOM 4091 C C . LEU B 1 158 ? 10.648 23.016 8.258 1 98.12 158 LEU B C 1
ATOM 4093 O O . LEU B 1 158 ? 11.859 22.797 8.234 1 98.12 158 LEU B O 1
ATOM 4097 N N . LYS B 1 159 ? 9.969 23.391 7.242 1 96.94 159 LYS B N 1
ATOM 4098 C CA . LYS B 1 159 ? 10.633 23.641 5.965 1 96.94 159 LYS B CA 1
ATOM 4099 C C . LYS B 1 159 ? 11.695 24.734 6.102 1 96.94 159 LYS B C 1
ATOM 4101 O O . LYS B 1 159 ? 12.812 24.578 5.613 1 96.94 159 LYS B O 1
ATOM 4106 N N . GLN B 1 160 ? 11.383 25.812 6.742 1 95.06 160 GLN B N 1
ATOM 4107 C CA . GLN B 1 160 ? 12.312 26.938 6.941 1 95.06 160 GLN B CA 1
ATOM 4108 C C . GLN B 1 160 ? 13.508 26.516 7.785 1 95.06 160 GLN B C 1
ATOM 4110 O O . GLN B 1 160 ? 14.656 26.812 7.445 1 95.06 160 GLN B O 1
ATOM 4115 N N . ARG B 1 161 ? 13.18 25.828 8.828 1 96.06 161 ARG B N 1
ATOM 4116 C CA . ARG B 1 161 ? 14.242 25.344 9.695 1 96.06 161 ARG B CA 1
ATOM 4117 C C . ARG B 1 161 ? 15.195 24.422 8.938 1 96.06 161 ARG B C 1
ATOM 4119 O O . ARG B 1 161 ? 16.406 24.531 9.07 1 96.06 161 ARG B O 1
ATOM 4126 N N . ASN B 1 162 ? 14.633 23.547 8.172 1 95.5 162 ASN B N 1
ATOM 4127 C CA . ASN B 1 162 ? 15.461 22.609 7.41 1 95.5 162 ASN B CA 1
ATOM 4128 C C . ASN B 1 162 ? 16.328 23.344 6.391 1 95.5 162 ASN B C 1
ATOM 4130 O O . ASN B 1 162 ? 17.453 22.938 6.113 1 95.5 162 ASN B O 1
ATOM 4134 N N . THR B 1 163 ? 15.812 24.375 5.82 1 92.88 163 THR B N 1
ATOM 4135 C CA . THR B 1 163 ? 16.609 25.188 4.914 1 92.88 163 THR B CA 1
ATOM 4136 C C . THR B 1 163 ? 17.828 25.766 5.637 1 92.88 163 THR B C 1
ATOM 4138 O O . THR B 1 163 ? 18.938 25.75 5.098 1 92.88 163 THR B O 1
ATOM 4141 N N . LEU B 1 164 ? 17.578 26.281 6.844 1 91.5 164 LEU B N 1
ATOM 4142 C CA . LEU B 1 164 ? 18.672 26.828 7.645 1 91.5 164 LEU B CA 1
ATOM 4143 C C . LEU B 1 164 ? 19.672 25.734 8.016 1 91.5 164 LEU B C 1
ATOM 4145 O O . LEU B 1 164 ? 20.875 25.953 7.961 1 91.5 164 LEU B O 1
ATOM 4149 N N . LEU B 1 165 ? 19.203 24.594 8.375 1 92.25 165 LEU B N 1
ATOM 4150 C CA . LEU B 1 165 ? 20.062 23.469 8.727 1 92.25 165 LEU B CA 1
ATOM 4151 C C . LEU B 1 165 ? 20.922 23.047 7.543 1 92.25 165 LEU B C 1
ATOM 4153 O O . LEU B 1 165 ? 22.109 22.766 7.695 1 92.25 165 LEU B O 1
ATOM 4157 N N . LYS B 1 166 ? 20.328 23.016 6.438 1 87.75 166 LYS B N 1
ATOM 4158 C CA . LYS B 1 166 ? 21.078 22.656 5.23 1 87.75 166 LYS B CA 1
ATOM 4159 C C . LYS B 1 166 ? 22.188 23.672 4.957 1 87.75 166 LYS B C 1
ATOM 4161 O O . LYS B 1 166 ? 23.312 23.281 4.609 1 87.75 166 LYS B O 1
ATOM 4166 N N . SER B 1 167 ? 21.828 24.969 5.082 1 85.38 167 SER B N 1
ATOM 4167 C CA . SER B 1 167 ? 22.812 26.016 4.879 1 85.38 167 SER B CA 1
ATOM 4168 C C . SER B 1 167 ? 23.953 25.922 5.887 1 85.38 167 SER B C 1
ATOM 4170 O O . SER B 1 167 ? 25.125 26.109 5.539 1 85.38 167 SER B O 1
ATOM 4172 N N . ALA B 1 168 ? 23.578 25.734 7.105 1 83.44 168 ALA B N 1
ATOM 4173 C CA . ALA B 1 168 ? 24.578 25.578 8.156 1 83.44 168 ALA B CA 1
ATOM 4174 C C . ALA B 1 168 ? 25.469 24.359 7.887 1 83.44 168 ALA B C 1
ATOM 4176 O O . ALA B 1 168 ? 26.688 24.422 8.094 1 83.44 168 ALA B O 1
ATOM 4177 N N . ALA B 1 169 ? 24.844 23.391 7.535 1 79.88 169 ALA B N 1
ATOM 4178 C CA . ALA B 1 169 ? 25.594 22.188 7.191 1 79.88 169 ALA B CA 1
ATOM 4179 C C . ALA B 1 169 ? 26.594 22.453 6.07 1 79.88 169 ALA B C 1
ATOM 4181 O O . ALA B 1 169 ? 27.734 22.016 6.129 1 79.88 169 ALA B O 1
ATOM 4182 N N . LEU B 1 170 ? 26.156 23.219 5.184 1 74.94 170 LEU B N 1
ATOM 4183 C CA . LEU B 1 170 ? 27 23.594 4.055 1 74.94 170 LEU B CA 1
ATOM 4184 C C . LEU B 1 170 ? 28.141 24.516 4.504 1 74.94 170 LEU B C 1
ATOM 4186 O O . LEU B 1 170 ? 29.281 24.344 4.074 1 74.94 170 LEU B O 1
ATOM 4190 N N . ALA B 1 171 ? 27.828 25.453 5.289 1 75.31 171 ALA B N 1
ATOM 4191 C CA . ALA B 1 171 ? 28.828 26.391 5.801 1 75.31 171 ALA B CA 1
ATOM 4192 C C . ALA B 1 171 ? 29.891 25.656 6.621 1 75.31 171 ALA B C 1
ATOM 4194 O O . ALA B 1 171 ? 31.078 25.953 6.508 1 75.31 171 ALA B O 1
ATOM 4195 N N . ARG B 1 172 ? 29.5 24.891 7.469 1 72.81 172 ARG B N 1
ATOM 4196 C CA . ARG B 1 172 ? 30.422 24.109 8.281 1 72.81 172 ARG B CA 1
ATOM 4197 C C . ARG B 1 172 ? 31.328 23.25 7.406 1 72.81 172 ARG B C 1
ATOM 4199 O O . ARG B 1 172 ? 32.531 23.109 7.691 1 72.81 172 ARG B O 1
ATOM 4206 N N . ARG B 1 173 ? 30.734 22.781 6.48 1 61.94 173 ARG B N 1
ATOM 4207 C CA . ARG B 1 173 ? 31.438 21.906 5.547 1 61.94 173 ARG B CA 1
ATOM 4208 C C . ARG B 1 173 ? 32.5 22.672 4.762 1 61.94 173 ARG B C 1
ATOM 4210 O O . ARG B 1 173 ? 33.531 22.125 4.426 1 61.94 173 ARG B O 1
ATOM 4217 N N . HIS B 1 174 ? 32.25 23.969 4.461 1 60.75 174 HIS B N 1
ATOM 4218 C CA . HIS B 1 174 ? 33.156 24.828 3.693 1 60.75 174 HIS B CA 1
ATOM 4219 C C . HIS B 1 174 ? 34.125 25.562 4.605 1 60.75 174 HIS B C 1
ATOM 4221 O O . HIS B 1 174 ? 34.812 26.484 4.168 1 60.75 174 HIS B O 1
ATOM 4227 N N . GLY B 1 175 ? 34.406 24.938 5.746 1 61.25 175 GLY B N 1
ATOM 4228 C CA . GLY B 1 175 ? 35.344 25.547 6.672 1 61.25 175 GLY B CA 1
ATOM 4229 C C . GLY B 1 175 ? 34.969 26.984 7.031 1 61.25 175 GLY B C 1
ATOM 4230 O O . GLY B 1 175 ? 35.812 27.766 7.457 1 61.25 175 GLY B O 1
ATOM 4231 N N . GLY B 1 176 ? 33.875 27.406 6.617 1 54.22 176 GLY B N 1
ATOM 4232 C CA . GLY B 1 176 ? 33.531 28.812 6.801 1 54.22 176 GLY B CA 1
ATOM 4233 C C . GLY B 1 176 ? 33.031 29.125 8.195 1 54.22 176 GLY B C 1
ATOM 4234 O O . GLY B 1 176 ? 33 28.234 9.055 1 54.22 176 GLY B O 1
ATOM 4235 N N . ARG B 1 177 ? 32.844 30.438 8.375 1 56.94 177 ARG B N 1
ATOM 4236 C CA . ARG B 1 177 ? 32.438 31.047 9.633 1 56.94 177 ARG B CA 1
ATOM 4237 C C . ARG B 1 177 ? 31.125 30.438 10.125 1 56.94 177 ARG B C 1
ATOM 4239 O O . ARG B 1 177 ? 30.25 30.094 9.328 1 56.94 177 ARG B O 1
ATOM 4246 N N . THR B 1 178 ? 31.125 29.984 11.258 1 56.84 178 THR B N 1
ATOM 4247 C CA . THR B 1 178 ? 29.984 29.516 12.023 1 56.84 178 THR B CA 1
ATOM 4248 C C . THR B 1 178 ? 28.766 30.391 11.781 1 56.84 178 THR B C 1
ATOM 4250 O O . THR B 1 178 ? 28.812 31.609 12.016 1 56.84 178 THR B O 1
ATOM 4253 N N . MET B 1 179 ? 27.922 29.984 10.812 1 59.75 179 MET B N 1
ATOM 4254 C CA . MET B 1 179 ? 26.688 30.734 10.625 1 59.75 179 MET B CA 1
ATOM 4255 C C . MET B 1 179 ? 26.016 31.031 11.969 1 59.75 179 MET B C 1
ATOM 4257 O O . MET B 1 179 ? 26.094 30.219 12.891 1 59.75 179 MET B O 1
ATOM 4261 N N . ASP B 1 180 ? 25.812 32.344 12.203 1 63.97 180 ASP B N 1
ATOM 4262 C CA . ASP B 1 180 ? 25.031 32.75 13.367 1 63.97 180 ASP B CA 1
ATOM 4263 C C . ASP B 1 180 ? 23.75 31.922 13.477 1 63.97 180 ASP B C 1
ATOM 4265 O O . ASP B 1 180 ? 22.812 32.125 12.711 1 63.97 180 ASP B O 1
ATOM 4269 N N . LEU B 1 181 ? 23.828 30.891 14.273 1 71.69 181 LEU B N 1
ATOM 4270 C CA . LEU B 1 181 ? 22.734 29.953 14.469 1 71.69 181 LEU B CA 1
ATOM 4271 C C . LEU B 1 181 ? 21.703 30.516 15.438 1 71.69 181 LEU B C 1
ATOM 4273 O O . LEU B 1 181 ? 20.844 29.781 15.93 1 71.69 181 LEU B O 1
ATOM 4277 N N . SER B 1 182 ? 21.844 31.781 15.695 1 80.12 182 SER B N 1
ATOM 4278 C CA . SER B 1 182 ? 20.875 32.375 16.594 1 80.12 182 SER B CA 1
ATOM 4279 C C . SER B 1 182 ? 19.469 32.344 15.992 1 80.12 182 SER B C 1
ATOM 4281 O O . SER B 1 182 ? 18.484 32.219 16.719 1 80.12 182 SER B O 1
ATOM 4283 N N . THR B 1 183 ? 19.406 32.375 14.711 1 87.06 183 THR B N 1
ATOM 4284 C CA . THR B 1 183 ? 18.125 32.312 14.016 1 87.06 183 THR B CA 1
ATOM 4285 C C . THR B 1 183 ? 17.484 30.938 14.188 1 87.06 183 THR B C 1
ATOM 4287 O O . THR B 1 183 ? 16.25 30.828 14.195 1 87.06 183 THR B O 1
ATOM 4290 N N . LEU B 1 184 ? 18.312 29.953 14.422 1 91.5 184 LEU B N 1
ATOM 4291 C CA . LEU B 1 184 ? 17.797 28.609 14.594 1 91.5 184 LEU B CA 1
ATOM 4292 C C . LEU B 1 184 ? 17.016 28.484 15.898 1 91.5 184 LEU B C 1
ATOM 4294 O O . LEU B 1 184 ? 16.031 27.75 15.969 1 91.5 184 LEU B O 1
ATOM 4298 N N . ASP B 1 185 ? 17.375 29.234 16.891 1 92.81 185 ASP B N 1
ATOM 4299 C CA . ASP B 1 185 ? 16.703 29.203 18.188 1 92.81 185 ASP B CA 1
ATOM 4300 C C . ASP B 1 185 ? 15.258 29.672 18.062 1 92.81 185 ASP B C 1
ATOM 4302 O O . ASP B 1 185 ? 14.359 29.125 18.703 1 92.81 185 ASP B O 1
ATOM 4306 N N . VAL B 1 186 ? 15.102 30.672 17.297 1 93.62 186 VAL B N 1
ATOM 4307 C CA . VAL B 1 186 ? 13.758 31.203 17.078 1 93.62 186 VAL B CA 1
ATOM 4308 C C . VAL B 1 186 ? 12.883 30.156 16.406 1 93.62 186 VAL B C 1
ATOM 4310 O O . VAL B 1 186 ? 11.742 29.938 16.812 1 93.62 186 VAL B O 1
ATOM 4313 N N . TRP B 1 187 ? 13.422 29.516 15.445 1 95.31 187 TRP B N 1
ATOM 4314 C CA . TRP B 1 187 ? 12.664 28.516 14.719 1 95.31 187 TRP B CA 1
ATOM 4315 C C . TRP B 1 187 ? 12.406 27.281 15.594 1 95.31 187 TRP B C 1
ATOM 4317 O O . TRP B 1 187 ? 11.375 26.625 15.453 1 95.31 187 TRP B O 1
ATOM 4327 N N . ASP B 1 188 ? 13.344 27 16.5 1 97.25 188 ASP B N 1
ATOM 4328 C CA . ASP B 1 188 ? 13.125 25.922 17.453 1 97.25 188 ASP B CA 1
ATOM 4329 C C . ASP B 1 188 ? 11.891 26.203 18.312 1 97.25 188 ASP B C 1
ATOM 4331 O O . ASP B 1 188 ? 11.078 25.297 18.547 1 97.25 188 ASP B O 1
ATOM 4335 N N . GLN B 1 189 ? 11.789 27.438 18.719 1 97.5 189 GLN B N 1
ATOM 4336 C CA . GLN B 1 189 ? 10.664 27.812 19.562 1 97.5 189 GLN B CA 1
ATOM 4337 C C . GLN B 1 189 ? 9.344 27.688 18.812 1 97.5 189 GLN B C 1
ATOM 4339 O O . GLN B 1 189 ? 8.367 27.156 19.344 1 97.5 189 GLN B O 1
ATOM 4344 N N . HIS B 1 190 ? 9.367 28.156 17.594 1 97.62 190 HIS B N 1
ATOM 4345 C CA . HIS B 1 190 ?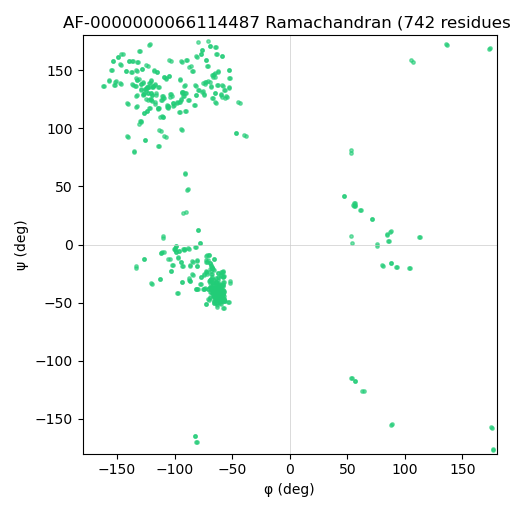 8.156 28.078 16.781 1 97.62 190 HIS B CA 1
ATOM 4346 C C . HIS B 1 190 ? 7.789 26.625 16.484 1 97.62 190 HIS B C 1
ATOM 4348 O O . HIS B 1 190 ? 6.617 26.25 16.562 1 97.62 190 HIS B O 1
ATOM 4354 N N . LEU B 1 191 ? 8.773 25.797 16.188 1 98.38 191 LEU B N 1
ATOM 4355 C CA . LEU B 1 191 ? 8.547 24.391 15.883 1 98.38 191 LEU B CA 1
ATOM 4356 C C . LEU B 1 191 ? 8 23.656 17.109 1 98.38 191 LEU B C 1
ATOM 4358 O O . LEU B 1 191 ? 7.035 22.891 17 1 98.38 191 LEU B O 1
ATOM 4362 N N . ALA B 1 192 ? 8.609 23.938 18.219 1 98.44 192 ALA B N 1
ATOM 4363 C CA . ALA B 1 192 ? 8.203 23.266 19.453 1 98.44 192 ALA B CA 1
ATOM 4364 C C . ALA B 1 192 ? 6.789 23.672 19.859 1 98.44 192 ALA B C 1
ATOM 4366 O O . ALA B 1 192 ? 6.023 22.844 20.359 1 98.44 192 ALA B O 1
ATOM 4367 N N . ARG B 1 193 ? 6.48 24.906 19.672 1 98.31 193 ARG B N 1
ATOM 4368 C CA . ARG B 1 193 ? 5.152 25.391 20.031 1 98.31 193 ARG B CA 1
ATOM 4369 C C . ARG B 1 193 ? 4.074 24.703 19.188 1 98.31 193 ARG B C 1
ATOM 4371 O O . ARG B 1 193 ? 3.125 24.141 19.734 1 98.31 193 ARG B O 1
ATOM 4378 N N . ALA B 1 194 ? 4.227 24.75 17.875 1 98.25 194 ALA B N 1
ATOM 4379 C CA . ALA B 1 194 ? 3.262 24.094 16.984 1 98.25 194 ALA B CA 1
ATOM 4380 C C . ALA B 1 194 ? 3.262 22.578 17.188 1 98.25 194 ALA B C 1
ATOM 4382 O O . ALA B 1 194 ? 2.203 21.953 17.203 1 98.25 194 ALA B O 1
ATOM 4383 N N . GLY B 1 195 ? 4.418 22.047 17.391 1 98.31 195 GLY B N 1
ATOM 4384 C CA . GLY B 1 195 ? 4.543 20.625 17.594 1 98.31 195 GLY B CA 1
ATOM 4385 C C . GLY B 1 195 ? 3.877 20.141 18.875 1 98.31 195 GLY B C 1
ATOM 4386 O O . GLY B 1 195 ? 3.246 19.094 18.906 1 98.31 195 GLY B O 1
ATOM 4387 N N . ALA B 1 196 ? 4.043 20.922 19.891 1 98.5 196 ALA B N 1
ATOM 4388 C CA . ALA B 1 196 ? 3.439 20.578 21.172 1 98.5 196 ALA B CA 1
ATOM 4389 C C . ALA B 1 196 ? 1.917 20.547 21.078 1 98.5 196 ALA B C 1
ATOM 4391 O O . ALA B 1 196 ? 1.271 19.656 21.625 1 98.5 196 ALA B O 1
ATOM 4392 N N . GLU B 1 197 ? 1.438 21.516 20.422 1 97.94 197 GLU B N 1
ATOM 4393 C CA . GLU B 1 197 ? -0.009 21.547 20.219 1 97.94 197 GLU B CA 1
ATOM 4394 C C . GLU B 1 197 ? -0.484 20.328 19.438 1 97.94 197 GLU B C 1
ATOM 4396 O O . GLU B 1 197 ? -1.454 19.672 19.828 1 97.94 197 GLU B O 1
ATOM 4401 N N . LEU B 1 198 ? 0.164 20 18.391 1 97.56 198 LEU B N 1
ATOM 4402 C CA . LEU B 1 198 ? -0.178 18.844 17.562 1 97.56 198 LEU B CA 1
ATOM 4403 C C . LEU B 1 198 ? -0.075 17.547 18.375 1 97.56 198 LEU B C 1
ATOM 4405 O O . LEU B 1 198 ? -0.978 16.703 18.312 1 97.56 198 LEU B O 1
ATOM 4409 N N . LEU B 1 199 ? 0.952 17.453 19.125 1 97.81 199 LEU B N 1
ATOM 4410 C CA . LEU B 1 199 ? 1.197 16.25 19.906 1 97.81 199 LEU B CA 1
ATOM 4411 C C . LEU B 1 199 ? 0.128 16.062 20.984 1 97.81 199 LEU B C 1
ATOM 4413 O O . LEU B 1 199 ? -0.358 14.953 21.203 1 97.81 199 LEU B O 1
ATOM 4417 N N . ALA B 1 200 ? -0.188 17.125 21.594 1 97.94 200 ALA B N 1
ATOM 4418 C CA . ALA B 1 200 ? -1.224 17.062 22.625 1 97.94 200 ALA B CA 1
ATOM 4419 C C . ALA B 1 200 ? -2.539 16.547 22.047 1 97.94 200 ALA B C 1
ATOM 4421 O O . ALA B 1 200 ? -3.197 15.695 22.641 1 97.94 200 ALA B O 1
ATOM 4422 N N . GLN B 1 201 ? -2.869 17.047 20.891 1 97.88 201 GLN B N 1
ATOM 4423 C CA . GLN B 1 201 ? -4.105 16.625 20.25 1 97.88 201 GLN B CA 1
ATOM 4424 C C . GLN B 1 201 ? -4.023 15.164 19.797 1 97.88 201 GLN B C 1
ATOM 4426 O O . GLN B 1 201 ? -5.008 14.43 19.891 1 97.88 201 GLN B O 1
ATOM 4431 N N . ARG B 1 202 ? -2.861 14.734 19.312 1 98.25 202 ARG B N 1
ATOM 4432 C CA . ARG B 1 202 ? -2.689 13.336 18.906 1 98.25 202 ARG B CA 1
ATOM 4433 C C . ARG B 1 202 ? -2.859 12.398 20.094 1 98.25 202 ARG B C 1
ATOM 4435 O O . ARG B 1 202 ? -3.562 11.391 20 1 98.25 202 ARG B O 1
ATOM 4442 N N . LEU B 1 203 ? -2.252 12.766 21.188 1 97.81 203 LEU B N 1
ATOM 4443 C CA . LEU B 1 203 ? -2.326 11.93 22.375 1 97.81 203 LEU B CA 1
ATOM 4444 C C . LEU B 1 203 ? -3.754 11.859 22.906 1 97.81 203 LEU B C 1
ATOM 4446 O O . LEU B 1 203 ? -4.234 10.781 23.281 1 97.81 203 LEU B O 1
ATOM 4450 N N . ASP B 1 204 ? -4.371 12.961 22.906 1 97.62 204 ASP B N 1
ATOM 4451 C CA . ASP B 1 204 ? -5.766 13.008 23.328 1 97.62 204 ASP B CA 1
ATOM 4452 C C . ASP B 1 204 ? -6.645 12.156 22.422 1 97.62 204 ASP B C 1
ATOM 4454 O O . ASP B 1 204 ? -7.496 11.398 22.891 1 97.62 204 ASP B O 1
ATOM 4458 N N . LEU B 1 205 ? -6.449 12.266 21.156 1 98.31 205 LEU B N 1
ATOM 4459 C CA . LEU B 1 205 ? -7.223 11.5 20.188 1 98.31 205 LEU B CA 1
ATOM 4460 C C . LEU B 1 205 ? -7.02 10 20.375 1 98.31 205 LEU B C 1
ATOM 4462 O O . LEU B 1 205 ? -7.984 9.234 20.359 1 98.31 205 LEU B O 1
ATOM 4466 N N . ILE B 1 206 ? -5.805 9.609 20.562 1 98.38 206 ILE B N 1
ATOM 4467 C CA . ILE B 1 206 ? -5.477 8.195 20.719 1 98.38 206 ILE B CA 1
ATOM 4468 C C . ILE B 1 206 ? -6.188 7.637 21.938 1 98.38 206 ILE B C 1
ATOM 4470 O O . ILE B 1 206 ? -6.746 6.535 21.891 1 98.38 206 ILE B O 1
ATOM 4474 N N . ALA B 1 207 ? -6.16 8.398 22.984 1 98 207 ALA B N 1
ATOM 4475 C CA . ALA B 1 207 ? -6.836 7.977 24.219 1 98 207 ALA B CA 1
ATOM 4476 C C . ALA B 1 207 ? -8.328 7.785 23.969 1 98 207 ALA B C 1
ATOM 4478 O O . ALA B 1 207 ? -8.938 6.852 24.5 1 98 207 ALA B O 1
ATOM 4479 N N . SER B 1 208 ? -8.891 8.633 23.156 1 98.19 208 SER B N 1
ATOM 4480 C CA . SER B 1 208 ? -10.32 8.586 22.875 1 98.19 208 SER B CA 1
ATOM 4481 C C . SER B 1 208 ? -10.656 7.457 21.906 1 98.19 208 SER B C 1
ATOM 4483 O O . SER B 1 208 ? -11.703 6.82 22.031 1 98.19 208 SER B O 1
ATOM 4485 N N . VAL B 1 209 ? -9.797 7.172 21 1 98.56 209 VAL B N 1
ATOM 4486 C CA . VAL B 1 209 ? -10.062 6.234 19.906 1 98.56 209 VAL B CA 1
ATOM 4487 C C . VAL B 1 209 ? -9.789 4.809 20.375 1 98.56 209 VAL B C 1
ATOM 4489 O O . VAL B 1 209 ? -10.438 3.863 19.922 1 98.56 209 VAL B O 1
ATOM 4492 N N . GLN B 1 210 ? -8.922 4.621 21.375 1 98.56 210 GLN B N 1
ATOM 4493 C CA . GLN B 1 210 ? -8.422 3.314 21.797 1 98.56 210 GLN B CA 1
ATOM 4494 C C . GLN B 1 210 ? -9.578 2.396 22.203 1 98.56 210 GLN B C 1
ATOM 4496 O O . GLN B 1 210 ? -9.727 1.305 21.656 1 98.56 210 GLN B O 1
ATOM 4501 N N . PRO B 1 211 ? -10.406 2.832 23.109 1 98.44 211 PRO B N 1
ATOM 4502 C CA . PRO B 1 211 ? -11.484 1.926 23.516 1 98.44 211 PRO B CA 1
ATOM 4503 C C . PRO B 1 211 ? -12.484 1.665 22.391 1 98.44 211 PRO B C 1
ATOM 4505 O O . PRO B 1 211 ? -13.039 0.566 22.297 1 98.44 211 PRO B O 1
ATOM 4508 N N . LEU B 1 212 ? -12.734 2.654 21.547 1 98.56 212 LEU B N 1
ATOM 4509 C CA . LEU B 1 212 ? -13.664 2.508 20.422 1 98.56 212 LEU B CA 1
ATOM 4510 C C . LEU B 1 212 ? -13.125 1.531 19.391 1 98.56 212 LEU B C 1
ATOM 4512 O O . LEU B 1 212 ? -13.867 0.708 18.859 1 98.56 212 LEU B O 1
ATOM 4516 N N . ALA B 1 213 ? -11.836 1.641 19.125 1 98.62 213 ALA B N 1
ATOM 4517 C CA . ALA B 1 213 ? -11.203 0.755 18.156 1 98.62 213 ALA B CA 1
ATOM 4518 C C . ALA B 1 213 ? -11.219 -0.693 18.641 1 98.62 213 ALA B C 1
ATOM 4520 O O . ALA B 1 213 ? -11.477 -1.611 17.859 1 98.62 213 ALA B O 1
ATOM 4521 N N . ASP B 1 214 ? -10.922 -0.855 19.922 1 98.38 214 ASP B N 1
ATOM 4522 C CA . ASP B 1 214 ? -10.938 -2.195 20.5 1 98.38 214 ASP B CA 1
ATOM 4523 C C . ASP B 1 214 ? -12.328 -2.816 20.406 1 98.38 214 ASP B C 1
ATOM 4525 O O . ASP B 1 214 ? -12.477 -3.971 20 1 98.38 214 ASP B O 1
ATOM 4529 N N . LYS B 1 215 ? -13.297 -2.074 20.734 1 97.88 215 LYS B N 1
ATOM 4530 C CA . LYS B 1 215 ? -14.68 -2.529 20.641 1 97.88 215 LYS B CA 1
ATOM 4531 C C . LYS B 1 215 ? -15.055 -2.861 19.203 1 97.88 215 LYS B C 1
ATOM 4533 O O . LYS B 1 215 ? -15.648 -3.908 18.922 1 97.88 215 LYS B O 1
ATOM 4538 N N . ALA B 1 216 ? -14.742 -1.98 18.297 1 98 216 ALA B N 1
ATOM 4539 C CA . ALA B 1 216 ? -15.055 -2.176 16.891 1 98 216 ALA B CA 1
ATOM 4540 C C . ALA B 1 216 ? -14.375 -3.43 16.344 1 98 216 ALA B C 1
ATOM 4542 O O . ALA B 1 216 ? -14.984 -4.199 15.594 1 98 216 ALA B O 1
ATOM 4543 N N . TYR B 1 217 ? -13.125 -3.611 16.719 1 97.69 217 TYR B N 1
ATOM 4544 C CA . TYR B 1 217 ? -12.406 -4.793 16.25 1 97.69 217 TYR B CA 1
ATOM 4545 C C . TYR B 1 217 ? -13.094 -6.07 16.719 1 97.69 217 TYR B C 1
ATOM 4547 O O . TYR B 1 217 ? -13.242 -7.027 15.961 1 97.69 217 TYR B O 1
ATOM 4555 N N . GLU B 1 218 ? -13.492 -6.086 17.953 1 96.69 218 GLU B N 1
ATOM 4556 C CA . GLU B 1 218 ? -14.18 -7.25 18.516 1 96.69 218 GLU B CA 1
ATOM 4557 C C . GLU B 1 218 ? -15.469 -7.539 17.75 1 96.69 218 GLU B C 1
ATOM 4559 O O . GLU B 1 218 ? -15.836 -8.695 17.562 1 96.69 218 GLU B O 1
ATOM 4564 N N . GLN B 1 219 ? -16.125 -6.562 17.312 1 95.56 219 GLN B N 1
ATOM 4565 C CA . GLN B 1 219 ? -17.359 -6.727 16.562 1 95.56 219 GLN B CA 1
ATOM 4566 C C . GLN B 1 219 ? -17.094 -7.285 15.164 1 95.56 219 GLN B C 1
ATOM 4568 O O . GLN B 1 219 ? -17.875 -8.094 14.648 1 95.56 219 GLN B O 1
ATOM 4573 N N . LEU B 1 220 ? -16.047 -6.871 14.547 1 94.19 220 LEU B N 1
ATOM 4574 C CA . LEU B 1 220 ? -15.727 -7.254 13.18 1 94.19 220 LEU B CA 1
ATOM 4575 C C . LEU B 1 220 ? -15.055 -8.625 13.141 1 94.19 220 LEU B C 1
ATOM 4577 O O . LEU B 1 220 ? -15.227 -9.375 12.18 1 94.19 220 LEU B O 1
ATOM 4581 N N . ALA B 1 221 ? -14.219 -8.883 14.102 1 91.44 221 ALA B N 1
ATOM 4582 C CA . ALA B 1 221 ? -13.445 -10.117 14.203 1 91.44 221 ALA B CA 1
ATOM 4583 C C . ALA B 1 221 ? -13.477 -10.672 15.625 1 91.44 221 ALA B C 1
ATOM 4585 O O . ALA B 1 221 ? -12.469 -10.641 16.328 1 91.44 221 ALA B O 1
ATOM 4586 N N . PRO B 1 222 ? -14.539 -11.312 15.906 1 91 222 PRO B N 1
ATOM 4587 C CA . PRO B 1 222 ? -14.695 -11.797 17.281 1 91 222 PRO B CA 1
ATOM 4588 C C . PRO B 1 222 ? -13.578 -12.75 17.703 1 91 222 PRO B C 1
ATOM 4590 O O . PRO B 1 222 ? -13.25 -13.688 16.969 1 91 222 PRO B O 1
ATOM 4593 N N . GLY B 1 223 ? -12.984 -12.453 18.844 1 88 223 GLY B N 1
ATOM 4594 C CA . GLY B 1 223 ? -11.961 -13.312 19.422 1 88 223 GLY B CA 1
ATOM 4595 C C . GLY B 1 223 ? -10.57 -13.016 18.891 1 88 223 GLY B C 1
ATOM 4596 O O . GLY B 1 223 ? -9.594 -13.648 19.312 1 88 223 GLY B O 1
ATOM 4597 N N . GLY B 1 224 ? -10.438 -12.055 18.078 1 87.69 224 GLY B N 1
ATOM 4598 C CA . GLY B 1 224 ? -9.156 -11.82 17.422 1 87.69 224 GLY B CA 1
ATOM 4599 C C . GLY B 1 224 ? -8.297 -10.805 18.156 1 87.69 224 GLY B C 1
ATOM 4600 O O . GLY B 1 224 ? -7.105 -10.68 17.875 1 87.69 224 GLY B O 1
ATOM 4601 N N . GLY B 1 225 ? -8.828 -10.047 19.047 1 84.06 225 GLY B N 1
ATOM 4602 C CA . GLY B 1 225 ? -8.133 -8.969 19.734 1 84.06 225 GLY B CA 1
ATOM 4603 C C . GLY B 1 225 ? -7.297 -9.445 20.906 1 84.06 225 GLY B C 1
ATOM 4604 O O . GLY B 1 225 ? -7.031 -10.648 21.047 1 84.06 225 GLY B O 1
ATOM 4605 N N . PRO B 1 226 ? -6.883 -8.523 21.766 1 94.56 226 PRO B N 1
ATOM 4606 C CA . PRO B 1 226 ? -7.215 -7.094 21.75 1 94.56 226 PRO B CA 1
ATOM 4607 C C . PRO B 1 226 ? -6.359 -6.297 20.766 1 94.56 226 PRO B C 1
ATOM 4609 O O . PRO B 1 226 ? -5.336 -6.793 20.297 1 94.56 226 PRO B O 1
ATOM 4612 N N . VAL B 1 227 ? -6.824 -5.066 20.406 1 97.25 227 VAL B N 1
ATOM 4613 C CA . VAL B 1 227 ? -6.035 -4.133 19.609 1 97.25 227 VAL B CA 1
ATOM 4614 C C . VAL B 1 227 ? -5.496 -3.018 20.5 1 97.25 227 VAL B C 1
ATOM 4616 O O . VAL B 1 227 ? -6.148 -2.621 21.469 1 97.25 227 VAL B O 1
ATOM 4619 N N . ALA B 1 228 ? -4.32 -2.539 20.234 1 98.12 228 ALA B N 1
ATOM 4620 C CA . ALA B 1 228 ? -3.709 -1.469 21.031 1 98.12 228 ALA B CA 1
ATOM 4621 C C . ALA B 1 228 ? -3.041 -0.439 20.109 1 98.12 228 ALA B C 1
ATOM 4623 O O . ALA B 1 228 ? -2.408 -0.798 19.125 1 98.12 228 ALA B O 1
ATOM 4624 N N . LEU B 1 229 ? -3.256 0.83 20.484 1 98.5 229 LEU B N 1
ATOM 4625 C CA . LEU B 1 229 ? -2.6 1.962 19.828 1 98.5 229 LEU B CA 1
ATOM 4626 C C . LEU B 1 229 ? -1.516 2.547 20.734 1 98.5 229 LEU B C 1
ATOM 4628 O O . LEU B 1 229 ? -1.809 3.047 21.812 1 98.5 229 LEU B O 1
ATOM 4632 N N . GLU B 1 230 ? -0.315 2.506 20.281 1 97.69 230 GLU B N 1
ATOM 4633 C CA . GLU B 1 230 ? 0.798 3.025 21.062 1 97.69 230 GLU B CA 1
ATOM 4634 C C . GLU B 1 230 ? 1.547 4.117 20.297 1 97.69 230 GLU B C 1
ATOM 4636 O O . GLU B 1 230 ? 2.123 3.863 19.25 1 97.69 230 GLU B O 1
ATOM 4641 N N . TYR B 1 231 ? 1.522 5.309 20.875 1 97.56 231 TYR B N 1
ATOM 4642 C CA . TYR B 1 231 ? 2.244 6.414 20.25 1 97.56 231 TYR B CA 1
ATOM 4643 C C . TYR B 1 231 ? 3.748 6.262 20.453 1 97.56 231 TYR B C 1
ATOM 4645 O O . TYR B 1 231 ? 4.207 5.992 21.562 1 97.56 231 TYR B O 1
ATOM 4653 N N . LYS B 1 232 ? 4.504 6.352 19.422 1 97.19 232 LYS B N 1
ATOM 4654 C CA . LYS B 1 232 ? 5.965 6.293 19.453 1 97.19 232 LYS B CA 1
ATOM 4655 C C . LYS B 1 232 ? 6.574 7.633 19.047 1 97.19 232 LYS B C 1
ATOM 4657 O O . LYS B 1 232 ? 6.75 7.91 17.859 1 97.19 232 LYS B O 1
ATOM 4662 N N . PRO B 1 233 ? 6.969 8.453 20.031 1 96.75 233 PRO B N 1
ATOM 4663 C CA . PRO B 1 233 ? 7.492 9.797 19.734 1 96.75 233 PRO B CA 1
ATOM 4664 C C . PRO B 1 233 ? 8.977 9.789 19.406 1 96.75 233 PRO B C 1
ATOM 4666 O O . PRO B 1 233 ? 9.703 8.875 19.797 1 96.75 233 PRO B O 1
ATOM 4669 N N . SER B 1 234 ? 9.391 10.695 18.578 1 96.56 234 SER B N 1
ATOM 4670 C CA . SER B 1 234 ? 10.805 10.93 18.344 1 96.56 234 SER B CA 1
ATOM 4671 C C . SER B 1 234 ? 11.469 11.602 19.547 1 96.56 234 SER B C 1
ATOM 4673 O O . SER B 1 234 ? 12.688 11.531 19.703 1 96.56 234 SER B O 1
ATOM 4675 N N . ALA B 1 235 ? 10.703 12.273 20.344 1 95.25 235 ALA B N 1
ATOM 4676 C CA . ALA B 1 235 ? 11.133 12.852 21.625 1 95.25 235 ALA B CA 1
ATOM 4677 C C . ALA B 1 235 ? 10.438 12.18 22.797 1 95.25 235 ALA B C 1
ATOM 4679 O O . ALA B 1 235 ? 9.445 12.688 23.312 1 95.25 235 ALA B O 1
ATOM 4680 N N . PRO B 1 236 ? 11.008 11.086 23.203 1 92.06 236 PRO B N 1
ATOM 4681 C CA . PRO B 1 236 ? 10.328 10.328 24.266 1 92.06 236 PRO B CA 1
ATOM 4682 C C . PRO B 1 236 ? 10.266 11.094 25.594 1 92.06 236 PRO B C 1
ATOM 4684 O O . PRO B 1 236 ? 11.18 11.867 25.906 1 92.06 236 PRO B O 1
ATOM 4687 N N . GLY B 1 237 ? 9.164 10.898 26.266 1 91.62 237 GLY B N 1
ATOM 4688 C CA . GLY B 1 237 ? 8.922 11.516 27.547 1 91.62 237 GLY B CA 1
ATOM 4689 C C . GLY B 1 237 ? 7.543 11.219 28.109 1 91.62 237 GLY B C 1
ATOM 4690 O O . GLY B 1 237 ? 6.797 10.422 27.531 1 91.62 237 GLY B O 1
ATOM 4691 N N . GLU B 1 238 ? 7.246 11.797 29.234 1 90.31 238 GLU B N 1
ATOM 4692 C CA . GLU B 1 238 ? 5.992 11.484 29.906 1 90.31 238 GLU B CA 1
ATOM 4693 C C . GLU B 1 238 ? 5.031 12.664 29.859 1 90.31 238 GLU B C 1
ATOM 4695 O O . GLU B 1 238 ? 3.955 12.625 30.469 1 90.31 238 GLU B O 1
ATOM 4700 N N . ALA B 1 239 ? 5.41 13.641 29.141 1 88.69 239 ALA B N 1
ATOM 4701 C CA . ALA B 1 239 ? 4.602 14.859 29.094 1 88.69 239 ALA B CA 1
ATOM 4702 C C . ALA B 1 239 ? 3.266 14.602 28.406 1 88.69 239 ALA B C 1
ATOM 4704 O O . ALA B 1 239 ? 3.184 13.797 27.469 1 88.69 239 ALA B O 1
ATOM 4705 N N . HIS B 1 240 ? 2.215 15.32 28.906 1 88.19 240 HIS B N 1
ATOM 4706 C CA . HIS B 1 240 ? 0.901 15.156 28.297 1 88.19 240 HIS B CA 1
ATOM 4707 C C . HIS B 1 240 ? 0.238 16.5 28.031 1 88.19 240 HIS B C 1
ATOM 4709 O O . HIS B 1 240 ? -0.666 16.609 27.203 1 88.19 240 HIS B O 1
ATOM 4715 N N . THR B 1 241 ? 0.75 17.484 28.719 1 93.69 241 THR B N 1
ATOM 4716 C CA . THR B 1 241 ? 0.182 18.812 28.5 1 93.69 241 THR B CA 1
ATOM 4717 C C . THR B 1 241 ? 0.978 19.578 27.453 1 93.69 241 THR B C 1
ATOM 4719 O O . THR B 1 241 ? 2.162 19.312 27.234 1 93.69 241 THR B O 1
ATOM 4722 N N . ARG B 1 242 ? 0.331 20.516 26.891 1 95.88 242 ARG B N 1
ATOM 4723 C CA . ARG B 1 242 ? 0.962 21.312 25.844 1 95.88 242 ARG B CA 1
ATOM 4724 C C . ARG B 1 242 ? 2.244 21.953 26.344 1 95.88 242 ARG B C 1
ATOM 4726 O O . ARG B 1 242 ? 3.262 21.969 25.656 1 95.88 242 ARG B O 1
ATOM 4733 N N . GLU B 1 243 ? 2.164 22.484 27.531 1 96.56 243 GLU B N 1
ATOM 4734 C CA . GLU B 1 243 ? 3.312 23.172 28.109 1 96.56 243 GLU B CA 1
ATOM 4735 C C . GLU B 1 243 ? 4.469 22.203 28.359 1 96.56 243 GLU B C 1
ATOM 4737 O O . GLU B 1 243 ? 5.617 22.5 28.016 1 96.56 243 GLU B O 1
ATOM 4742 N N . ASP B 1 244 ? 4.121 21.094 28.906 1 97.38 244 ASP B N 1
ATOM 4743 C CA . ASP B 1 244 ? 5.152 20.094 29.172 1 97.38 244 ASP B CA 1
ATOM 4744 C C . ASP B 1 244 ? 5.723 19.531 27.875 1 97.38 244 ASP B C 1
ATOM 4746 O O . ASP B 1 244 ? 6.914 19.219 27.797 1 97.38 244 ASP B O 1
ATOM 4750 N N . LEU B 1 245 ? 4.887 19.359 26.953 1 98.25 245 LEU B N 1
ATOM 4751 C CA . LEU B 1 245 ? 5.32 18.844 25.656 1 98.25 245 LEU B CA 1
ATOM 4752 C C . LEU B 1 245 ? 6.25 19.844 24.953 1 98.25 245 LEU B C 1
ATOM 4754 O O . LEU B 1 245 ? 7.207 19.438 24.297 1 98.25 245 LEU B O 1
ATOM 4758 N N . TYR B 1 246 ? 5.906 21.125 25.109 1 98.31 246 TYR B N 1
ATOM 4759 C CA . TYR B 1 246 ? 6.781 22.172 24.578 1 98.31 246 TYR B CA 1
ATOM 4760 C C . TYR B 1 246 ? 8.188 22.047 25.156 1 98.31 246 TYR B C 1
ATOM 4762 O O . TYR B 1 246 ? 9.172 22.047 24.406 1 98.31 246 TYR B O 1
ATOM 4770 N N . GLU B 1 247 ? 8.266 21.906 26.438 1 97.94 247 GLU B N 1
ATOM 4771 C CA . GLU B 1 247 ? 9.555 21.797 27.109 1 97.94 247 GLU B CA 1
ATOM 4772 C C . GLU B 1 247 ? 10.289 20.531 26.688 1 97.94 247 GLU B C 1
ATOM 4774 O O . GLU B 1 247 ? 11.5 20.531 26.484 1 97.94 247 GLU B O 1
ATOM 4779 N N . GLN B 1 248 ? 9.531 19.531 26.578 1 97.81 248 GLN B N 1
ATOM 4780 C CA . GLN B 1 248 ? 10.102 18.25 26.156 1 97.81 248 GLN B CA 1
ATOM 4781 C C . GLN B 1 248 ? 10.672 18.328 24.75 1 97.81 248 GLN B C 1
ATOM 4783 O O . GLN B 1 248 ? 11.766 17.828 24.484 1 97.81 248 GLN B O 1
ATOM 4788 N N . LEU B 1 249 ? 9.977 18.953 23.844 1 98.19 249 LEU B N 1
ATOM 4789 C CA . LEU B 1 249 ? 10.43 19.109 22.469 1 98.19 249 LEU B CA 1
ATOM 4790 C C . LEU B 1 249 ? 11.656 20.016 22.406 1 98.19 249 LEU B C 1
ATOM 4792 O O . LEU B 1 249 ? 12.602 19.734 21.672 1 98.19 249 LEU B O 1
ATOM 4796 N N . MET B 1 250 ? 11.617 21.109 23.203 1 97.94 250 MET B N 1
ATOM 4797 C CA . MET B 1 250 ? 12.75 22.031 23.234 1 97.94 250 MET B CA 1
ATOM 4798 C C . MET B 1 250 ? 14.016 21.312 23.703 1 97.94 250 MET B C 1
ATOM 4800 O O . MET B 1 250 ? 15.086 21.5 23.109 1 97.94 250 MET B O 1
ATOM 4804 N N . ALA B 1 251 ? 13.867 20.516 24.703 1 97.81 251 ALA B N 1
ATOM 4805 C CA . ALA B 1 251 ? 15.008 19.75 25.234 1 97.81 251 ALA B CA 1
ATOM 4806 C C . ALA B 1 251 ? 15.523 18.766 24.188 1 97.81 251 ALA B C 1
ATOM 4808 O O . ALA B 1 251 ? 16.734 18.641 24 1 97.81 251 ALA B O 1
ATOM 4809 N N . ALA B 1 252 ? 14.633 18.109 23.531 1 98.12 252 ALA B N 1
ATOM 4810 C CA . ALA B 1 252 ? 15.016 17.125 22.516 1 98.12 252 ALA B CA 1
ATOM 4811 C C . ALA B 1 252 ? 15.719 17.781 21.344 1 98.12 252 ALA B C 1
ATOM 4813 O O . ALA B 1 252 ? 16.688 17.234 20.797 1 98.12 252 ALA B O 1
ATOM 4814 N N . LEU B 1 253 ? 15.219 18.938 20.938 1 97.38 253 LEU B N 1
ATOM 4815 C CA . LEU B 1 253 ? 15.828 19.688 19.844 1 97.38 253 LEU B CA 1
ATOM 4816 C C . LEU B 1 253 ? 17.25 20.109 20.203 1 97.38 253 LEU B C 1
ATOM 4818 O O . LEU B 1 253 ? 18.156 20.047 19.375 1 97.38 253 LEU B O 1
ATOM 4822 N N . ALA B 1 254 ? 17.406 20.531 21.422 1 96.38 254 ALA B N 1
ATOM 4823 C CA . ALA B 1 254 ? 18.734 20.922 21.891 1 96.38 254 ALA B CA 1
ATOM 4824 C C . ALA B 1 254 ? 19.703 19.734 21.859 1 96.38 254 ALA B C 1
ATOM 4826 O O . ALA B 1 254 ? 20.844 19.875 21.422 1 96.38 254 ALA B O 1
ATOM 4827 N N . GLU B 1 255 ? 19.219 18.641 22.234 1 97.12 255 GLU B N 1
ATOM 4828 C CA . GLU B 1 255 ? 20.047 17.438 22.281 1 97.12 255 GLU B CA 1
ATOM 4829 C C . GLU B 1 255 ? 20.406 16.969 20.875 1 97.12 255 GLU B C 1
ATOM 4831 O O . GLU B 1 255 ? 21.516 16.453 20.656 1 97.12 255 GLU B O 1
ATOM 4836 N N . ALA B 1 256 ? 19.531 17.172 19.938 1 97 256 ALA B N 1
ATOM 4837 C CA . ALA B 1 256 ? 19.719 16.641 18.594 1 97 256 ALA B CA 1
ATOM 4838 C C . ALA B 1 256 ? 20.438 17.656 17.703 1 97 256 ALA B C 1
ATOM 4840 O O . ALA B 1 256 ? 20.781 17.359 16.562 1 97 256 ALA B O 1
ATOM 4841 N N . ARG B 1 257 ? 20.703 18.828 18.172 1 94 257 ARG B N 1
ATOM 4842 C CA . ARG B 1 257 ? 21.125 19.969 17.375 1 94 257 ARG B CA 1
ATOM 4843 C C . ARG B 1 257 ? 22.391 19.625 16.578 1 94 257 ARG B C 1
ATOM 4845 O O . ARG B 1 257 ? 22.438 19.875 15.367 1 94 257 ARG B O 1
ATOM 4852 N N . LYS B 1 258 ? 23.344 19.078 17.219 1 91.25 258 LYS B N 1
ATOM 4853 C CA . LYS B 1 258 ? 24.594 18.766 16.531 1 91.25 258 LYS B CA 1
ATOM 4854 C C . LYS B 1 258 ? 24.359 17.812 15.367 1 91.25 258 LYS B C 1
ATOM 4856 O O . LYS B 1 258 ? 24.844 18.047 14.258 1 91.25 258 LYS B O 1
ATOM 4861 N N . GLN B 1 259 ? 23.703 16.781 15.648 1 93.12 259 GLN B N 1
ATOM 4862 C CA . GLN B 1 259 ? 23.422 15.781 14.625 1 93.12 259 GLN B CA 1
ATOM 4863 C C . GLN B 1 259 ? 22.578 16.375 13.492 1 93.12 259 GLN B C 1
ATOM 4865 O O . GLN B 1 259 ? 22.781 16.062 12.32 1 93.12 259 GLN B O 1
ATOM 4870 N N . GLU B 1 260 ? 21.609 17.203 13.836 1 94.81 260 GLU B N 1
ATOM 4871 C CA . GLU B 1 260 ? 20.734 17.828 12.844 1 94.81 260 GLU B CA 1
ATOM 4872 C C . GLU B 1 260 ? 21.516 18.75 11.914 1 94.81 260 GLU B C 1
ATOM 4874 O O . GLU B 1 260 ? 21.234 18.812 10.719 1 94.81 260 GLU B O 1
ATOM 4879 N N . ILE B 1 261 ? 22.453 19.438 12.469 1 89.12 261 ILE B N 1
ATOM 4880 C CA . ILE B 1 261 ? 23.281 20.312 11.656 1 89.12 261 ILE B CA 1
ATOM 4881 C C . ILE B 1 261 ? 24.125 19.484 10.695 1 89.12 261 ILE B C 1
ATOM 4883 O O . ILE B 1 261 ? 24.266 19.828 9.523 1 89.12 261 ILE B O 1
ATOM 4887 N N . GLU B 1 262 ? 24.609 18.422 11.219 1 85 262 GLU B N 1
ATOM 4888 C CA . GLU B 1 262 ? 25.438 17.547 10.391 1 85 262 GLU B CA 1
ATOM 4889 C C . GLU B 1 262 ? 24.625 16.953 9.242 1 85 262 GLU B C 1
ATOM 4891 O O . GLU B 1 262 ? 25.109 16.844 8.117 1 85 262 GLU B O 1
ATOM 4896 N N . ARG B 1 263 ? 23.422 16.625 9.492 1 86.56 263 ARG B N 1
ATOM 4897 C CA . ARG B 1 263 ? 22.594 15.922 8.523 1 86.56 263 ARG B CA 1
ATOM 4898 C C . ARG B 1 263 ? 21.766 16.906 7.695 1 86.56 263 ARG B C 1
ATOM 4900 O O . ARG B 1 263 ? 21.203 16.547 6.656 1 86.56 263 ARG B O 1
ATOM 4907 N N . GLY B 1 264 ? 21.625 18.125 8.219 1 89.81 264 GLY B N 1
ATOM 4908 C CA . GLY B 1 264 ? 20.859 19.156 7.527 1 89.81 264 GLY B CA 1
ATOM 4909 C C . GLY B 1 264 ? 19.359 18.891 7.543 1 89.81 264 GLY B C 1
ATOM 4910 O O . GLY B 1 264 ? 18.656 19.266 6.605 1 89.81 264 GLY B O 1
ATOM 4911 N N . VAL B 1 265 ? 18.938 18.094 8.516 1 95.12 265 VAL B N 1
ATOM 4912 C CA . VAL B 1 265 ? 17.516 17.766 8.594 1 95.12 265 VAL B CA 1
ATOM 4913 C C . VAL B 1 265 ? 17.078 17.703 10.055 1 95.12 265 VAL B C 1
ATOM 4915 O O . VAL B 1 265 ? 17.875 17.406 10.938 1 95.12 265 VAL B O 1
ATOM 4918 N N . THR B 1 266 ? 15.82 18.047 10.273 1 97.56 266 THR B N 1
ATOM 4919 C CA . THR B 1 266 ? 15.258 17.969 11.617 1 97.56 266 THR B CA 1
ATOM 4920 C C . THR B 1 266 ? 14.961 16.531 12 1 97.56 266 THR B C 1
ATOM 4922 O O . THR B 1 266 ? 14.227 15.836 11.297 1 97.56 266 THR B O 1
ATOM 4925 N N . LEU B 1 267 ? 15.367 16.109 13.164 1 97.5 267 LEU B N 1
ATOM 4926 C CA . LEU B 1 267 ? 15.297 14.688 13.523 1 97.5 267 LEU B CA 1
ATOM 4927 C C . LEU B 1 267 ? 14.242 14.461 14.602 1 97.5 267 LEU B C 1
ATOM 4929 O O . LEU B 1 267 ? 13.898 13.312 14.906 1 97.5 267 LEU B O 1
ATOM 4933 N N . VAL B 1 268 ? 13.688 15.586 15.102 1 97.25 268 VAL B N 1
ATOM 4934 C CA . VAL B 1 268 ? 12.789 15.484 16.25 1 97.25 268 VAL B CA 1
ATOM 4935 C C . VAL B 1 268 ? 11.492 16.234 15.953 1 97.25 268 VAL B C 1
ATOM 4937 O O . VAL B 1 268 ? 11.523 17.344 15.414 1 97.25 268 VAL B O 1
ATOM 4940 N N . GLY B 1 269 ? 10.375 15.602 16.359 1 98 269 GLY B N 1
ATOM 4941 C CA . GLY B 1 269 ? 9.086 16.266 16.234 1 98 269 GLY B CA 1
ATOM 4942 C C . GLY B 1 269 ? 8 15.352 15.695 1 98 269 GLY B C 1
ATOM 4943 O O . GLY B 1 269 ? 8.281 14.242 15.234 1 98 269 GLY B O 1
ATOM 4944 N N . PRO B 1 270 ? 6.801 15.828 15.695 1 97.75 270 PRO B N 1
ATOM 4945 C CA . PRO B 1 270 ? 5.656 15.008 15.289 1 97.75 270 PRO B CA 1
ATOM 4946 C C . PRO B 1 270 ? 5.785 14.477 13.867 1 97.75 270 PRO B C 1
ATOM 4948 O O . PRO B 1 270 ? 5.191 13.445 13.531 1 97.75 270 PRO B O 1
ATOM 4951 N N . HIS B 1 271 ? 6.602 15.172 13.023 1 98.12 271 HIS B N 1
ATOM 4952 C CA . HIS B 1 271 ? 6.746 14.734 11.641 1 98.12 271 HIS B CA 1
ATOM 4953 C C . HIS B 1 271 ? 7.562 13.453 11.555 1 98.12 271 HIS B C 1
ATOM 4955 O O . HIS B 1 271 ? 7.605 12.805 10.5 1 98.12 271 HIS B O 1
ATOM 4961 N N . ARG B 1 272 ? 8.156 13.055 12.68 1 97.88 272 ARG B N 1
ATOM 4962 C CA . ARG B 1 272 ? 8.992 11.852 12.711 1 97.88 272 ARG B CA 1
ATOM 4963 C C . ARG B 1 272 ? 8.336 10.758 13.547 1 97.88 272 ARG B C 1
ATOM 4965 O O . ARG B 1 272 ? 8.812 9.625 13.57 1 97.88 272 ARG B O 1
ATOM 4972 N N . ASP B 1 273 ? 7.285 11.078 14.195 1 98.12 273 ASP B N 1
ATOM 4973 C CA . ASP B 1 273 ? 6.66 10.148 15.133 1 98.12 273 ASP B CA 1
ATOM 4974 C C . ASP B 1 273 ? 5.883 9.062 14.391 1 98.12 273 ASP B C 1
ATOM 4976 O O . ASP B 1 273 ? 5.691 9.148 13.18 1 98.12 273 ASP B O 1
ATOM 4980 N N . ASP B 1 274 ? 5.5 8.016 15.195 1 97.94 274 ASP B N 1
ATOM 4981 C CA . ASP B 1 274 ? 4.727 6.914 14.633 1 97.94 274 ASP B CA 1
ATOM 4982 C C . ASP B 1 274 ? 3.635 6.461 15.602 1 97.94 274 ASP B C 1
ATOM 4984 O O . ASP B 1 274 ? 3.613 6.879 16.766 1 97.94 274 ASP B O 1
ATOM 4988 N N . LEU B 1 275 ? 2.662 5.832 15.039 1 98.44 275 LEU B N 1
ATOM 4989 C CA . LEU B 1 275 ? 1.641 5.129 15.805 1 98.44 275 LEU B CA 1
ATOM 4990 C C . LEU B 1 275 ? 1.775 3.619 15.633 1 98.44 275 LEU B C 1
ATOM 4992 O O . LEU B 1 275 ? 1.5 3.084 14.562 1 98.44 275 LEU B O 1
ATOM 4996 N N . LEU B 1 276 ? 2.189 2.959 16.688 1 97.94 276 LEU B N 1
ATOM 4997 C CA . LEU B 1 276 ? 2.34 1.509 16.641 1 97.94 276 LEU B CA 1
ATOM 4998 C C . LEU B 1 276 ? 1.003 0.816 16.875 1 97.94 276 LEU B C 1
ATOM 5000 O O . LEU B 1 276 ? 0.368 1.024 17.922 1 97.94 276 LEU B O 1
ATOM 5004 N N . LEU B 1 277 ? 0.603 0.056 15.883 1 98.62 277 LEU B N 1
ATOM 5005 C CA . LEU B 1 277 ? -0.616 -0.737 15.992 1 98.62 277 LEU B CA 1
ATOM 5006 C C . LEU B 1 277 ? -0.296 -2.166 16.422 1 98.62 277 LEU B C 1
ATOM 5008 O O . LEU B 1 277 ? 0.434 -2.877 15.719 1 98.62 277 LEU B O 1
ATOM 5012 N N . LYS B 1 278 ? -0.898 -2.549 17.516 1 98 278 LYS B N 1
ATOM 5013 C CA . LYS B 1 278 ? -0.616 -3.885 18.031 1 98 278 LYS B CA 1
ATOM 5014 C C . LYS B 1 278 ? -1.872 -4.754 18.031 1 98 278 LYS B C 1
ATOM 5016 O O . LYS B 1 278 ? -2.971 -4.266 18.297 1 98 278 LYS B O 1
ATOM 5021 N N . LEU B 1 279 ? -1.722 -5.891 17.672 1 96.19 279 LEU B N 1
ATOM 5022 C CA . LEU B 1 279 ? -2.711 -6.953 17.828 1 96.19 279 LEU B CA 1
ATOM 5023 C C . LEU B 1 279 ? -2.227 -8.008 18.812 1 96.19 279 LEU B C 1
ATOM 5025 O O . LEU B 1 279 ? -1.289 -8.75 18.531 1 96.19 279 LEU B O 1
ATOM 5029 N N . GLY B 1 280 ? -2.836 -8.039 19.938 1 92.94 280 GLY B N 1
ATOM 5030 C CA . GLY B 1 280 ? -2.217 -8.75 21.031 1 92.94 280 GLY B CA 1
ATOM 5031 C C . GLY B 1 280 ? -0.902 -8.141 21.484 1 92.94 280 GLY B C 1
ATOM 5032 O O . GLY B 1 280 ? -0.838 -6.945 21.781 1 92.94 280 GLY B O 1
ATOM 5033 N N . SER B 1 281 ? 0.131 -8.938 21.516 1 91.69 281 SER B N 1
ATOM 5034 C CA . SER B 1 281 ? 1.432 -8.453 21.969 1 91.69 281 SER B CA 1
ATOM 5035 C C . SER B 1 281 ? 2.342 -8.133 20.781 1 91.69 281 SER B C 1
ATOM 5037 O O . SER B 1 281 ? 3.43 -7.582 20.953 1 91.69 281 SER B O 1
ATOM 5039 N N . LEU B 1 282 ? 1.907 -8.391 19.625 1 93.19 282 LEU B N 1
ATOM 5040 C CA . LEU B 1 282 ? 2.768 -8.25 18.453 1 93.19 282 LEU B CA 1
ATOM 5041 C C . LEU B 1 282 ? 2.346 -7.055 17.609 1 93.19 282 LEU B C 1
ATOM 5043 O O . LEU B 1 282 ? 1.16 -6.723 17.547 1 93.19 282 LEU B O 1
ATOM 5047 N N . PRO B 1 283 ? 3.32 -6.391 17.047 1 95.56 283 PRO B N 1
ATOM 5048 C CA . PRO B 1 283 ? 2.936 -5.379 16.047 1 95.56 283 PRO B CA 1
ATOM 5049 C C . PRO B 1 283 ? 2.121 -5.965 14.898 1 95.56 283 PRO B C 1
ATOM 5051 O O . PRO B 1 283 ? 2.398 -7.074 14.445 1 95.56 283 PRO B O 1
ATOM 5054 N N . ALA B 1 284 ? 1.077 -5.277 14.5 1 96.75 284 ALA B N 1
ATOM 5055 C CA . ALA B 1 284 ? 0.258 -5.754 13.391 1 96.75 284 ALA B CA 1
ATOM 5056 C C . ALA B 1 284 ? 1.061 -5.789 12.094 1 96.75 284 ALA B C 1
ATOM 5058 O O . ALA B 1 284 ? 0.973 -6.75 11.328 1 96.75 284 ALA B O 1
ATOM 5059 N N . LYS B 1 285 ? 1.846 -4.727 11.898 1 95.62 285 LYS B N 1
ATOM 5060 C CA . LYS B 1 285 ? 2.666 -4.684 10.688 1 95.62 285 LYS B CA 1
ATOM 5061 C C . LYS B 1 285 ? 3.701 -5.805 10.688 1 95.62 285 LYS B C 1
ATOM 5063 O O . LYS B 1 285 ? 4.488 -5.93 11.633 1 95.62 285 LYS B O 1
ATOM 5068 N N . GLY B 1 286 ? 3.646 -6.586 9.727 1 91.75 286 GLY B N 1
ATOM 5069 C CA . GLY B 1 286 ? 4.605 -7.668 9.586 1 91.75 286 GLY B CA 1
ATOM 5070 C C . GLY B 1 286 ? 4.129 -8.977 10.188 1 91.75 286 GLY B C 1
ATOM 5071 O O . GLY B 1 286 ? 4.621 -10.047 9.836 1 91.75 286 GLY B O 1
ATOM 5072 N N . TYR B 1 287 ? 3.109 -8.914 11.125 1 92.88 287 TYR B N 1
ATOM 5073 C CA . TYR B 1 287 ? 2.73 -10.125 11.844 1 92.88 287 TYR B CA 1
ATOM 5074 C C . TYR B 1 287 ? 1.271 -10.484 11.578 1 92.88 287 TYR B C 1
ATOM 5076 O O . TYR B 1 287 ? 0.909 -11.656 11.539 1 92.88 287 TYR B O 1
ATOM 5084 N N . ALA B 1 288 ? 0.481 -9.5 11.414 1 93.44 288 ALA B N 1
ATOM 5085 C CA . ALA B 1 288 ? -0.943 -9.742 11.203 1 93.44 288 ALA B CA 1
ATOM 5086 C C . ALA B 1 288 ? -1.201 -10.289 9.797 1 93.44 288 ALA B C 1
ATOM 5088 O O . ALA B 1 288 ? -0.559 -9.867 8.836 1 93.44 288 ALA B O 1
ATOM 5089 N N . SER B 1 289 ? -2.09 -11.219 9.727 1 91.56 289 SER B N 1
ATOM 5090 C CA . SER B 1 289 ? -2.541 -11.68 8.414 1 91.56 289 SER B CA 1
ATOM 5091 C C . SER B 1 289 ? -3.258 -10.57 7.652 1 91.56 289 SER B C 1
ATOM 5093 O O . SER B 1 289 ? -3.543 -9.516 8.211 1 91.56 289 SER B O 1
ATOM 5095 N N . HIS B 1 290 ? -3.518 -10.836 6.375 1 89.81 290 HIS B N 1
ATOM 5096 C CA . HIS B 1 290 ? -4.246 -9.875 5.559 1 89.81 290 HIS B CA 1
ATOM 5097 C C . HIS B 1 290 ? -5.629 -9.594 6.141 1 89.81 290 HIS B C 1
ATOM 5099 O O . HIS B 1 290 ? -6.023 -8.43 6.281 1 89.81 290 HIS B O 1
ATOM 5105 N N . GLY B 1 291 ? -6.371 -10.648 6.496 1 90.12 291 GLY B N 1
ATOM 5106 C CA . GLY B 1 291 ? -7.688 -10.477 7.086 1 90.12 291 GLY B CA 1
ATOM 5107 C C . GLY B 1 291 ? -7.66 -9.719 8.398 1 90.12 291 GLY B C 1
ATOM 5108 O O . GLY B 1 291 ? -8.531 -8.891 8.656 1 90.12 291 GLY B O 1
ATOM 5109 N N . GLU B 1 292 ? -6.668 -10.023 9.164 1 92.62 292 GLU B N 1
ATOM 5110 C CA . GLU B 1 292 ? -6.504 -9.305 10.422 1 92.62 292 GLU B CA 1
ATOM 5111 C C . GLU B 1 292 ? -6.195 -7.832 10.188 1 92.62 292 GLU B C 1
ATOM 5113 O O . GLU B 1 292 ? -6.75 -6.961 10.859 1 92.62 292 GLU B O 1
ATOM 5118 N N . SER B 1 293 ? -5.359 -7.613 9.266 1 94.38 293 SER B N 1
ATOM 5119 C CA . SER B 1 293 ? -4.988 -6.242 8.938 1 94.38 293 SER B CA 1
ATOM 5120 C C . SER B 1 293 ? -6.191 -5.449 8.438 1 94.38 293 SER B C 1
ATOM 5122 O O . SER B 1 293 ? -6.375 -4.289 8.82 1 94.38 293 SER B O 1
ATOM 5124 N N . TRP B 1 294 ? -6.965 -6.094 7.668 1 92.81 294 TRP B N 1
ATOM 5125 C CA . TRP B 1 294 ? -8.172 -5.453 7.156 1 92.81 294 TRP B CA 1
ATOM 5126 C C . TRP B 1 294 ? -9.141 -5.129 8.297 1 92.81 294 TRP B C 1
ATOM 5128 O O . TRP B 1 294 ? -9.688 -4.027 8.352 1 92.81 294 TRP B O 1
ATOM 5138 N N . SER B 1 295 ? -9.344 -6.066 9.133 1 95.12 295 SER B N 1
ATOM 5139 C CA . SER B 1 295 ? -10.234 -5.848 10.273 1 95.12 295 SER B CA 1
ATOM 5140 C C . SER B 1 295 ? -9.734 -4.699 11.148 1 95.12 295 SER B C 1
ATOM 5142 O O . SER B 1 295 ? -10.531 -3.896 11.641 1 95.12 295 SER B O 1
ATOM 5144 N N . TYR B 1 296 ? -8.453 -4.652 11.305 1 97.69 296 TYR B N 1
ATOM 5145 C CA . TYR B 1 296 ? -7.848 -3.594 12.109 1 97.69 296 TYR B CA 1
ATOM 5146 C C . TYR B 1 296 ? -8.094 -2.229 11.477 1 97.69 296 TYR B C 1
ATOM 5148 O O . TYR B 1 296 ? -8.516 -1.291 12.164 1 97.69 296 TYR B O 1
ATOM 5156 N N . ALA B 1 297 ? -7.883 -2.133 10.203 1 97.69 297 ALA B N 1
ATOM 5157 C CA . ALA B 1 297 ? -8.109 -0.879 9.484 1 97.69 297 ALA B CA 1
ATOM 5158 C C . ALA B 1 297 ? -9.57 -0.449 9.586 1 97.69 297 ALA B C 1
ATOM 5160 O O . ALA B 1 297 ? -9.859 0.714 9.867 1 97.69 297 ALA B O 1
ATOM 5161 N N . LEU B 1 298 ? -10.477 -1.387 9.422 1 97.62 298 LEU B N 1
ATOM 5162 C CA . LEU B 1 298 ? -11.906 -1.103 9.508 1 97.62 298 LEU B CA 1
ATOM 5163 C C . LEU B 1 298 ? -12.289 -0.652 10.914 1 97.62 298 LEU B C 1
ATOM 5165 O O . LEU B 1 298 ? -13.125 0.234 11.078 1 97.62 298 LEU B O 1
ATOM 5169 N N . ALA B 1 299 ? -11.664 -1.281 11.844 1 98.38 299 ALA B N 1
ATOM 5170 C CA . ALA B 1 299 ? -11.945 -0.93 13.234 1 98.38 299 ALA B CA 1
ATOM 5171 C C . ALA B 1 299 ? -11.555 0.518 13.523 1 98.38 299 ALA B C 1
ATOM 5173 O O . ALA B 1 299 ? -12.281 1.233 14.219 1 98.38 299 ALA B O 1
ATOM 5174 N N . LEU B 1 300 ? -10.469 0.917 13 1 98.69 300 LEU B N 1
ATOM 5175 C CA . LEU B 1 300 ? -10.023 2.295 13.188 1 98.69 300 LEU B CA 1
ATOM 5176 C C . LEU B 1 300 ? -11 3.271 12.539 1 98.69 300 LEU B C 1
ATOM 5178 O O . LEU B 1 300 ? -11.32 4.309 13.125 1 98.69 300 LEU B O 1
ATOM 5182 N N . ARG B 1 301 ? -11.492 2.961 11.398 1 98.5 301 ARG B N 1
ATOM 5183 C CA . ARG B 1 301 ? -12.445 3.824 10.711 1 98.5 301 ARG B CA 1
ATOM 5184 C C . ARG B 1 301 ? -13.789 3.848 11.438 1 98.5 301 ARG B C 1
ATOM 5186 O O . ARG B 1 301 ? -14.398 4.906 11.586 1 98.5 301 ARG B O 1
ATOM 5193 N N . LEU B 1 302 ? -14.188 2.691 11.891 1 98.25 302 LEU B N 1
ATOM 5194 C CA . LEU B 1 302 ? -15.422 2.633 12.672 1 98.25 302 LEU B CA 1
ATOM 5195 C C . LEU B 1 302 ? -15.289 3.449 13.953 1 98.25 302 LEU B C 1
ATOM 5197 O O . LEU B 1 302 ? -16.219 4.16 14.336 1 98.25 302 LEU B O 1
ATOM 5201 N N . ALA B 1 303 ? -14.172 3.312 14.57 1 98.56 303 ALA B N 1
ATOM 5202 C CA . ALA B 1 303 ? -13.906 4.098 15.773 1 98.56 303 ALA B CA 1
ATOM 5203 C C . ALA B 1 303 ? -13.961 5.594 15.477 1 98.56 303 ALA B C 1
ATOM 5205 O O . ALA B 1 303 ? -14.492 6.371 16.281 1 98.56 303 ALA B O 1
ATOM 5206 N N . SER B 1 304 ? -13.406 6.016 14.375 1 98.31 304 SER B N 1
ATOM 5207 C CA . SER B 1 304 ? -13.469 7.41 13.945 1 98.31 304 SER B CA 1
ATOM 5208 C C . SER B 1 304 ? -14.906 7.875 13.766 1 98.31 304 SER B C 1
ATOM 5210 O O . SER B 1 304 ? -15.273 8.969 14.211 1 98.31 304 SER B O 1
ATOM 5212 N N . PHE B 1 305 ? -15.703 7.062 13.18 1 97.88 305 PHE B N 1
ATOM 5213 C CA . PHE B 1 305 ? -17.109 7.363 12.961 1 97.88 305 PHE B CA 1
ATOM 5214 C C . PHE B 1 305 ? -17.844 7.539 14.289 1 97.88 305 PHE B C 1
ATOM 5216 O O . PHE B 1 305 ? -18.547 8.531 14.492 1 97.88 305 PHE B O 1
ATOM 5223 N N . ASP B 1 306 ? -17.578 6.594 15.164 1 97.44 306 ASP B N 1
ATOM 5224 C CA . ASP B 1 306 ? -18.234 6.629 16.469 1 97.44 306 ASP B CA 1
ATOM 5225 C C . ASP B 1 306 ? -17.812 7.859 17.266 1 97.44 306 ASP B C 1
ATOM 5227 O O . ASP B 1 306 ? -18.625 8.5 17.922 1 97.44 306 ASP B O 1
ATOM 5231 N N . LEU B 1 307 ? -16.609 8.148 17.172 1 97.62 307 LEU B N 1
ATOM 5232 C CA . LEU B 1 307 ? -16.078 9.305 17.891 1 97.62 307 LEU B CA 1
ATOM 5233 C C . LEU B 1 307 ? -16.719 10.594 17.391 1 97.62 307 LEU B C 1
ATOM 5235 O O . LEU B 1 307 ? -17.234 11.383 18.188 1 97.62 307 LEU B O 1
ATOM 5239 N N . LEU B 1 308 ? -16.734 10.789 16.078 1 96.44 308 LEU B N 1
ATOM 5240 C CA . LEU B 1 308 ? -17.297 12 15.492 1 96.44 308 LEU B CA 1
ATOM 5241 C C . LEU B 1 308 ? -18.797 12.086 15.734 1 96.44 308 LEU B C 1
ATOM 5243 O O . LEU B 1 308 ? -19.328 13.164 16 1 96.44 308 LEU B O 1
ATOM 5247 N N . ARG B 1 309 ? -19.438 10.984 15.633 1 94.56 309 ARG B N 1
ATOM 5248 C CA . ARG B 1 309 ? -20.875 10.938 15.867 1 94.56 309 ARG B CA 1
ATOM 5249 C C . ARG B 1 309 ? -21.219 11.359 17.297 1 94.56 309 ARG B C 1
ATOM 5251 O O . ARG B 1 309 ? -22.156 12.125 17.516 1 94.56 309 ARG B O 1
ATOM 5258 N N . ALA B 1 310 ? -20.422 10.914 18.203 1 94.31 310 ALA B N 1
ATOM 5259 C CA . ALA B 1 310 ? -20.656 11.211 19.609 1 94.31 310 ALA B CA 1
ATOM 5260 C C . ALA B 1 310 ? -20.453 12.703 19.891 1 94.31 310 ALA B C 1
ATOM 5262 O O . ALA B 1 310 ? -21.062 13.25 20.812 1 94.31 310 ALA B O 1
ATOM 5263 N N . GLU B 1 311 ? -19.641 13.32 19.141 1 90.69 311 GLU B N 1
ATOM 5264 C CA . GLU B 1 311 ? -19.328 14.727 19.375 1 90.69 311 GLU B CA 1
ATOM 5265 C C . GLU B 1 311 ? -20.297 15.641 18.641 1 90.69 311 GLU B C 1
ATOM 5267 O O . GLU B 1 311 ? -20.234 16.859 18.781 1 90.69 311 GLU B O 1
ATOM 5272 N N . GLY B 1 312 ? -21.156 15.102 17.922 1 84.19 312 GLY B N 1
ATOM 5273 C CA . GLY B 1 312 ? -22.172 15.883 17.234 1 84.19 312 GLY B CA 1
ATOM 5274 C C . GLY B 1 312 ? -21.922 16.031 15.75 1 84.19 312 GLY B C 1
ATOM 5275 O O . GLY B 1 312 ? -20.781 15.859 15.289 1 84.19 312 GLY B O 1
ATOM 5276 N N . ASN B 1 313 ? -22.953 16.328 14.961 1 83.31 313 ASN B N 1
ATOM 5277 C CA . ASN B 1 313 ? -22.938 16.438 13.508 1 83.31 313 ASN B CA 1
ATOM 5278 C C . ASN B 1 313 ? -22.359 15.188 12.852 1 83.31 313 ASN B C 1
ATOM 5280 O O . ASN B 1 313 ? -21.203 15.188 12.406 1 83.31 313 ASN B O 1
ATOM 5284 N N . GLU B 1 314 ? -23.078 14.242 12.758 1 92.44 314 GLU B N 1
ATOM 5285 C CA . GLU B 1 314 ? -22.672 12.938 12.25 1 92.44 314 GLU B CA 1
ATOM 5286 C C . GLU B 1 314 ? -22.062 13.047 10.859 1 92.44 314 GLU B C 1
ATOM 5288 O O . GLU B 1 314 ? -22.609 13.719 9.977 1 92.44 314 GLU B O 1
ATOM 5293 N N . PRO B 1 315 ? -20.891 12.492 10.695 1 97.12 315 PRO B N 1
ATOM 5294 C CA . PRO B 1 315 ? -20.219 12.57 9.391 1 97.12 315 PRO B CA 1
ATOM 5295 C C . PRO B 1 315 ? -20.891 11.711 8.328 1 97.12 315 PRO B C 1
ATOM 5297 O O . PRO B 1 315 ? -21.594 10.75 8.656 1 97.12 315 PRO B O 1
ATOM 5300 N N . VAL B 1 316 ? -20.719 12.133 7.078 1 98 316 VAL B N 1
ATOM 5301 C CA . VAL B 1 316 ? -21.094 11.289 5.945 1 98 316 VAL B CA 1
ATOM 5302 C C . VAL B 1 316 ? -20.188 10.062 5.887 1 98 316 VAL B C 1
ATOM 5304 O O . VAL B 1 316 ? -18.969 10.188 5.91 1 98 316 VAL B O 1
ATOM 5307 N N . LEU B 1 317 ? -20.797 8.891 5.863 1 98.19 317 LEU B N 1
ATOM 5308 C CA . LEU B 1 317 ? -20.031 7.656 5.715 1 98.19 317 LEU B CA 1
ATOM 5309 C C . LEU B 1 317 ? -19.828 7.316 4.242 1 98.19 317 LEU B C 1
ATOM 5311 O O . LEU B 1 317 ? -20.781 7.293 3.469 1 98.19 317 LEU B O 1
ATOM 5315 N N . VAL B 1 318 ? -18.594 7.172 3.914 1 98.25 318 VAL B N 1
ATOM 5316 C CA . VAL B 1 318 ? -18.266 6.797 2.543 1 98.25 318 VAL B CA 1
ATOM 5317 C C . VAL B 1 318 ? -17.656 5.398 2.523 1 98.25 318 VAL B C 1
ATOM 5319 O O . VAL B 1 318 ? -16.609 5.156 3.146 1 98.25 318 VAL B O 1
ATOM 5322 N N . LEU B 1 319 ? -18.266 4.434 1.893 1 97.81 319 LEU B N 1
ATOM 5323 C CA . LEU B 1 319 ? -17.766 3.078 1.682 1 97.81 319 LEU B CA 1
ATOM 5324 C C . LEU B 1 319 ? -17.391 2.857 0.222 1 97.81 319 LEU B C 1
ATOM 5326 O O . LEU B 1 319 ? -18.234 2.48 -0.595 1 97.81 319 LEU B O 1
ATOM 5330 N N . ASP B 1 320 ? -16.156 3.068 -0.091 1 96.44 320 ASP B N 1
ATOM 5331 C CA . ASP B 1 320 ? -15.68 3.027 -1.468 1 96.44 320 ASP B CA 1
ATOM 5332 C C . ASP B 1 320 ? -15.133 1.646 -1.815 1 96.44 320 ASP B C 1
ATOM 5334 O O . ASP B 1 320 ? -13.953 1.359 -1.569 1 96.44 320 ASP B O 1
ATOM 5338 N N . ASP B 1 321 ? -15.852 0.855 -2.445 1 91 321 ASP B N 1
ATOM 5339 C CA . ASP B 1 321 ? -15.484 -0.467 -2.939 1 91 321 ASP B CA 1
ATOM 5340 C C . ASP B 1 321 ? -14.961 -1.349 -1.807 1 91 321 ASP B C 1
ATOM 5342 O O . ASP B 1 321 ? -14.055 -2.162 -2.014 1 91 321 ASP B O 1
ATOM 5346 N N . VAL B 1 322 ? -15.461 -1.195 -0.678 1 91.5 322 VAL B N 1
ATOM 5347 C CA . VAL B 1 322 ? -14.891 -1.871 0.482 1 91.5 322 VAL B CA 1
ATOM 5348 C C . VAL B 1 322 ? -15.492 -3.266 0.619 1 91.5 322 VAL B C 1
ATOM 5350 O O . VAL B 1 322 ? -14.812 -4.207 1.045 1 91.5 322 VAL B O 1
ATOM 5353 N N . PHE B 1 323 ? -16.734 -3.439 0.221 1 88.75 323 PHE B N 1
ATOM 5354 C CA . PHE B 1 323 ? -17.422 -4.703 0.444 1 88.75 323 PHE B CA 1
ATOM 5355 C C . PHE B 1 323 ? -16.891 -5.785 -0.484 1 88.75 323 PHE B C 1
ATOM 5357 O O . PHE B 1 323 ? -16.922 -6.973 -0.151 1 88.75 323 PHE B O 1
ATOM 5364 N N . ALA B 1 324 ? -16.344 -5.316 -1.562 1 81.88 324 ALA B N 1
ATOM 5365 C CA . ALA B 1 324 ? -15.758 -6.277 -2.49 1 81.88 324 ALA B CA 1
ATOM 5366 C C . ALA B 1 324 ? -14.461 -6.855 -1.93 1 81.88 324 ALA B C 1
ATOM 5368 O O . ALA B 1 324 ? -13.969 -7.875 -2.414 1 81.88 324 ALA B O 1
ATOM 5369 N N . GLU B 1 325 ? -13.945 -6.207 -0.915 1 79.5 325 GLU B N 1
ATOM 5370 C CA . GLU B 1 325 ? -12.641 -6.586 -0.366 1 79.5 325 GLU B CA 1
ATOM 5371 C C . GLU B 1 325 ? -12.805 -7.457 0.875 1 79.5 325 GLU B C 1
ATOM 5373 O O . GLU B 1 325 ? -11.812 -7.895 1.465 1 79.5 325 GLU B O 1
ATOM 5378 N N . LEU B 1 326 ? -14.008 -7.695 1.247 1 82.94 326 LEU B N 1
ATOM 5379 C CA . LEU B 1 326 ? -14.25 -8.367 2.52 1 82.94 326 LEU B CA 1
ATOM 5380 C C . LEU B 1 326 ? -14.898 -9.727 2.301 1 82.94 326 LEU B C 1
ATOM 5382 O O . LEU B 1 326 ? -15.625 -9.922 1.326 1 82.94 326 LEU B O 1
ATOM 5386 N N . ASP B 1 327 ? -14.562 -10.625 3.227 1 78.38 327 ASP B N 1
ATOM 5387 C CA . ASP B 1 327 ? -15.312 -11.875 3.24 1 78.38 327 ASP B CA 1
ATOM 5388 C C . ASP B 1 327 ? -16.75 -11.641 3.691 1 78.38 327 ASP B C 1
ATOM 5390 O O . ASP B 1 327 ? -17.094 -10.562 4.184 1 78.38 327 ASP B O 1
ATOM 5394 N N . ALA B 1 328 ? -17.531 -12.648 3.561 1 81.25 328 ALA B N 1
ATOM 5395 C CA . ALA B 1 328 ? -18.969 -12.531 3.76 1 81.25 328 ALA B CA 1
ATOM 5396 C C . ALA B 1 328 ? -19.297 -12.102 5.188 1 81.25 328 ALA B C 1
ATOM 5398 O O . ALA B 1 328 ? -20.141 -11.234 5.41 1 81.25 328 ALA B O 1
ATOM 5399 N N . ARG B 1 329 ? -18.625 -12.672 6.125 1 83.5 329 ARG B N 1
ATOM 5400 C CA . ARG B 1 329 ? -18.922 -12.383 7.523 1 83.5 329 ARG B CA 1
ATOM 5401 C C . ARG B 1 329 ? -18.594 -10.93 7.867 1 83.5 329 ARG B C 1
ATOM 5403 O O . ARG B 1 329 ? -19.422 -10.219 8.445 1 83.5 329 ARG B O 1
ATOM 5410 N N . ARG B 1 330 ? -17.484 -10.547 7.547 1 86.69 330 ARG B N 1
ATOM 5411 C CA . ARG B 1 330 ? -17.062 -9.18 7.82 1 86.69 330 ARG B CA 1
ATOM 5412 C C . ARG B 1 330 ? -17.922 -8.172 7.062 1 86.69 330 ARG B C 1
ATOM 5414 O O . ARG B 1 330 ? -18.234 -7.094 7.578 1 86.69 330 ARG B O 1
ATOM 5421 N N . ARG B 1 331 ? -18.266 -8.562 5.871 1 90.31 331 ARG B N 1
ATOM 5422 C CA . ARG B 1 331 ? -19.125 -7.727 5.035 1 90.31 331 ARG B CA 1
ATOM 5423 C C . ARG B 1 331 ? -20.453 -7.457 5.715 1 90.31 331 ARG B C 1
ATOM 5425 O O . ARG B 1 331 ? -20.875 -6.305 5.836 1 90.31 331 ARG B O 1
ATOM 5432 N N . GLU B 1 332 ? -21.016 -8.445 6.168 1 92.94 332 GLU B N 1
ATOM 5433 C CA . GLU B 1 332 ? -22.312 -8.328 6.832 1 92.94 332 GLU B CA 1
ATOM 5434 C C . GLU B 1 332 ? -22.203 -7.523 8.125 1 92.94 332 GLU B C 1
ATOM 5436 O O . GLU B 1 332 ? -23.031 -6.664 8.406 1 92.94 332 GLU B O 1
ATOM 5441 N N . ARG B 1 333 ? -21.219 -7.773 8.906 1 94.31 333 ARG B N 1
ATOM 5442 C CA . ARG B 1 333 ? -21.031 -7.078 10.172 1 94.31 333 ARG B CA 1
ATOM 5443 C C . ARG B 1 333 ? -20.812 -5.586 9.945 1 94.31 333 ARG B C 1
ATOM 5445 O O . ARG B 1 333 ? -21.422 -4.75 10.617 1 94.31 333 ARG B O 1
ATOM 5452 N N . LEU B 1 334 ? -19.953 -5.293 9 1 95.75 334 LEU B N 1
ATOM 5453 C CA . LEU B 1 334 ? -19.703 -3.891 8.703 1 95.75 334 LEU B CA 1
ATOM 5454 C C . LEU B 1 334 ? -20.969 -3.191 8.242 1 95.75 334 LEU B C 1
ATOM 5456 O O . LEU B 1 334 ? -21.281 -2.088 8.703 1 95.75 334 LEU B O 1
ATOM 5460 N N . ALA B 1 335 ? -21.703 -3.84 7.387 1 97.19 335 ALA B N 1
ATOM 5461 C CA . ALA B 1 335 ? -22.938 -3.27 6.867 1 97.19 335 ALA B CA 1
ATOM 5462 C C . ALA B 1 335 ? -23.906 -2.945 7.996 1 97.19 335 ALA B C 1
ATOM 5464 O O . ALA B 1 335 ? -24.5 -1.862 8.023 1 97.19 335 ALA B O 1
ATOM 5465 N N . GLU B 1 336 ? -24 -3.818 8.914 1 96.81 336 GLU B N 1
ATOM 5466 C CA . GLU B 1 336 ? -24.906 -3.629 10.047 1 96.81 336 GLU B CA 1
ATOM 5467 C C . GLU B 1 336 ? -24.469 -2.441 10.906 1 96.81 336 GLU B C 1
ATOM 5469 O O . GLU B 1 336 ? -25.312 -1.687 11.398 1 96.81 336 GLU B O 1
ATOM 5474 N N . LEU B 1 337 ? -23.234 -2.291 11.047 1 95.81 337 LEU B N 1
ATOM 5475 C CA . LEU B 1 337 ? -22.688 -1.263 11.93 1 95.81 337 LEU B CA 1
ATOM 5476 C C . LEU B 1 337 ? -22.828 0.12 11.305 1 95.81 337 LEU B C 1
ATOM 5478 O O . LEU B 1 337 ? -22.938 1.121 12.016 1 95.81 337 LEU B O 1
ATOM 5482 N N . VAL B 1 338 ? -22.875 0.182 9.953 1 95.88 338 VAL B N 1
ATOM 5483 C CA . VAL B 1 338 ? -22.844 1.49 9.305 1 95.88 338 VAL B CA 1
ATOM 5484 C C . VAL B 1 338 ? -24.234 1.861 8.812 1 95.88 338 VAL B C 1
ATOM 5486 O O . VAL B 1 338 ? -24.5 3.023 8.5 1 95.88 338 VAL B O 1
ATOM 5489 N N . ALA B 1 339 ? -25.156 0.944 8.789 1 95.25 339 ALA B N 1
ATOM 5490 C CA . ALA B 1 339 ? -26.5 1.112 8.227 1 95.25 339 ALA B CA 1
ATOM 5491 C C . ALA B 1 339 ? -27.234 2.254 8.906 1 95.25 339 ALA B C 1
ATOM 5493 O O . ALA B 1 339 ? -27.938 3.029 8.25 1 95.25 339 ALA B O 1
ATOM 5494 N N . PRO B 1 340 ? -27.016 2.434 10.203 1 93.38 340 PRO B N 1
ATOM 5495 C CA . PRO B 1 340 ? -27.797 3.469 10.891 1 93.38 340 PRO B CA 1
ATOM 5496 C C . PRO B 1 340 ? -27.266 4.875 10.625 1 93.38 340 PRO B C 1
ATOM 5498 O O . PRO B 1 340 ? -27.828 5.855 11.125 1 93.38 340 PRO B O 1
ATOM 5501 N N . GLY B 1 341 ? -26.266 5.047 9.859 1 94.69 341 GLY B N 1
ATOM 5502 C CA . GLY B 1 341 ? -25.688 6.359 9.594 1 94.69 341 GLY B CA 1
ATOM 5503 C C . GLY B 1 341 ? -26.656 7.305 8.914 1 94.69 341 GLY B C 1
ATOM 5504 O O . GLY B 1 341 ? -27.516 6.871 8.133 1 94.69 341 GLY B O 1
ATOM 5505 N N . GLU B 1 342 ? -26.547 8.57 9.172 1 95.81 342 GLU B N 1
ATOM 5506 C CA . GLU B 1 342 ? -27.422 9.594 8.609 1 95.81 342 GLU B CA 1
ATOM 5507 C C . GLU B 1 342 ? -27.297 9.641 7.09 1 95.81 342 GLU B C 1
ATOM 5509 O O . GLU B 1 342 ? -28.297 9.797 6.387 1 95.81 342 GLU B O 1
ATOM 5514 N N . GLN B 1 343 ? -26.141 9.578 6.586 1 98 343 GLN B N 1
ATOM 5515 C CA . GLN B 1 343 ? -25.875 9.477 5.156 1 98 343 GLN B CA 1
ATOM 5516 C C . GLN B 1 343 ? -24.703 8.531 4.883 1 98 343 GLN B C 1
ATOM 5518 O O . GLN B 1 343 ? -23.609 8.719 5.402 1 98 343 GLN B O 1
ATOM 5523 N N . VAL B 1 344 ? -25 7.527 4.117 1 98.31 344 VAL B N 1
ATOM 5524 C CA . VAL B 1 344 ? -24.047 6.488 3.762 1 98.31 344 VAL B CA 1
ATOM 5525 C C . VAL B 1 344 ? -23.938 6.375 2.242 1 98.31 344 VAL B C 1
ATOM 5527 O O . VAL B 1 344 ? -24.938 6.082 1.569 1 98.31 344 VAL B O 1
ATOM 5530 N N . LEU B 1 345 ? -22.766 6.691 1.687 1 98.5 345 LEU B N 1
ATOM 5531 C CA . LEU B 1 345 ? -22.5 6.559 0.259 1 98.5 345 LEU B CA 1
ATOM 5532 C C . LEU B 1 345 ? -21.688 5.309 -0.028 1 98.5 345 LEU B C 1
ATOM 5534 O O . LEU B 1 345 ? -20.578 5.152 0.499 1 98.5 345 LEU B O 1
ATOM 5538 N N . VAL B 1 346 ? -22.219 4.422 -0.854 1 97.94 346 VAL B N 1
ATOM 5539 C CA . VAL B 1 346 ? -21.594 3.135 -1.13 1 97.94 346 VAL B CA 1
ATOM 5540 C C . VAL B 1 346 ? -21.297 3.014 -2.623 1 97.94 346 VAL B C 1
ATOM 5542 O O . VAL B 1 346 ? -22.125 3.359 -3.459 1 97.94 346 VAL B O 1
ATOM 5545 N N . THR B 1 347 ? -20.109 2.648 -2.979 1 96.75 347 THR B N 1
ATOM 5546 C CA . THR B 1 347 ? -19.797 2.311 -4.363 1 96.75 347 THR B CA 1
ATOM 5547 C C . THR B 1 347 ? -19.609 0.805 -4.523 1 96.75 347 THR B C 1
ATOM 5549 O O . THR B 1 347 ? -19.078 0.14 -3.639 1 96.75 347 THR B O 1
ATOM 5552 N N . ALA B 1 348 ? -20.062 0.226 -5.633 1 93.31 348 ALA B N 1
ATOM 5553 C CA . ALA B 1 348 ? -19.922 -1.199 -5.918 1 93.31 348 ALA B CA 1
ATOM 5554 C C . ALA B 1 348 ? -19.938 -1.461 -7.422 1 93.31 348 ALA B C 1
ATOM 5556 O O . ALA B 1 348 ? -20.594 -0.739 -8.172 1 93.31 348 ALA B O 1
ATOM 5557 N N . ALA B 1 349 ? -19.297 -2.449 -7.82 1 88.5 349 ALA B N 1
ATOM 5558 C CA . ALA B 1 349 ? -19.266 -2.801 -9.242 1 88.5 349 ALA B CA 1
ATOM 5559 C C . ALA B 1 349 ? -20.594 -3.439 -9.664 1 88.5 349 ALA B C 1
ATOM 5561 O O . ALA B 1 349 ? -21.031 -3.277 -10.812 1 88.5 349 ALA B O 1
ATOM 5562 N N . VAL B 1 350 ? -21.109 -4.234 -8.781 1 87.88 350 VAL B N 1
ATOM 5563 C CA . VAL B 1 350 ? -22.391 -4.883 -9.039 1 87.88 350 VAL B CA 1
ATOM 5564 C C . VAL B 1 350 ? -23.297 -4.734 -7.828 1 87.88 350 VAL B C 1
ATOM 5566 O O . VAL B 1 350 ? -22.828 -4.59 -6.699 1 87.88 350 VAL B O 1
ATOM 5569 N N . ASP B 1 351 ? -24.531 -4.832 -8.078 1 87.62 351 ASP B N 1
ATOM 5570 C CA . ASP B 1 351 ? -25.531 -4.617 -7.031 1 87.62 351 ASP B CA 1
ATOM 5571 C C . ASP B 1 351 ? -25.406 -5.672 -5.934 1 87.62 351 ASP B C 1
ATOM 5573 O O . ASP B 1 351 ? -25.578 -5.367 -4.75 1 87.62 351 ASP B O 1
ATOM 5577 N N . ASP B 1 352 ? -25.016 -6.809 -6.301 1 85.31 352 ASP B N 1
ATOM 5578 C CA . ASP B 1 352 ? -24.953 -7.93 -5.371 1 85.31 352 ASP B CA 1
ATOM 5579 C C . ASP B 1 352 ? -23.844 -7.723 -4.336 1 85.31 352 ASP B C 1
ATOM 5581 O O . ASP B 1 352 ? -23.844 -8.383 -3.293 1 85.31 352 ASP B O 1
ATOM 5585 N N . ASP B 1 353 ? -23 -6.852 -4.621 1 85.81 353 ASP B N 1
ATOM 5586 C CA . ASP B 1 353 ? -21.906 -6.574 -3.689 1 85.81 353 ASP B CA 1
ATOM 5587 C C . ASP B 1 353 ? -22.375 -5.664 -2.555 1 85.81 353 ASP B C 1
ATOM 5589 O O . ASP B 1 353 ? -21.688 -5.52 -1.545 1 85.81 353 ASP B O 1
ATOM 5593 N N . VAL B 1 354 ? -23.516 -5.055 -2.705 1 91.75 354 VAL B N 1
ATOM 5594 C CA . VAL B 1 354 ? -24.047 -4.191 -1.663 1 91.75 354 VAL B CA 1
ATOM 5595 C C . VAL B 1 354 ? -24.938 -5.012 -0.72 1 91.75 354 VAL B C 1
ATOM 5597 O O . VAL B 1 354 ? -25.969 -5.547 -1.13 1 91.75 354 VAL B O 1
ATOM 5600 N N . PRO B 1 355 ? -24.484 -5.109 0.505 1 93.56 355 PRO B N 1
ATOM 5601 C CA . PRO B 1 355 ? -25.312 -5.871 1.456 1 93.56 355 PRO B CA 1
ATOM 5602 C C . PRO B 1 355 ? -26.75 -5.391 1.5 1 93.56 355 PRO B C 1
ATOM 5604 O O . PRO B 1 355 ? -27.016 -4.191 1.408 1 93.56 355 PRO B O 1
ATOM 5607 N N . HIS B 1 356 ? -27.656 -6.27 1.793 1 93.56 356 HIS B N 1
ATOM 5608 C CA . HIS B 1 356 ? -29.078 -5.992 1.729 1 93.56 356 HIS B CA 1
ATOM 5609 C C . HIS B 1 356 ? -29.5 -4.996 2.807 1 93.56 356 HIS B C 1
ATOM 5611 O O . HIS B 1 356 ? -30.438 -4.227 2.615 1 93.56 356 HIS B O 1
ATOM 5617 N N . VAL B 1 357 ? -28.812 -5.02 3.867 1 94.69 357 VAL B N 1
ATOM 5618 C CA . VAL B 1 357 ? -29.172 -4.16 4.992 1 94.69 357 VAL B CA 1
ATOM 5619 C C . VAL B 1 357 ? -28.938 -2.695 4.617 1 94.69 357 VAL B C 1
ATOM 5621 O O . VAL B 1 357 ? -29.516 -1.795 5.223 1 94.69 357 VAL B O 1
ATOM 5624 N N . LEU B 1 358 ? -28.125 -2.486 3.623 1 95.38 358 LEU B N 1
ATOM 5625 C CA . LEU B 1 358 ? -27.875 -1.134 3.139 1 95.38 358 LEU B CA 1
ATOM 5626 C C . LEU B 1 358 ? -28.844 -0.768 2.02 1 95.38 358 LEU B C 1
ATOM 5628 O O . LEU B 1 358 ? -28.422 -0.391 0.924 1 95.38 358 LEU B O 1
ATOM 5632 N N . ALA B 1 359 ? -30.078 -0.794 2.404 1 93.56 359 ALA B N 1
ATOM 5633 C CA . ALA B 1 359 ? -31.125 -0.442 1.452 1 93.56 359 ALA B CA 1
ATOM 5634 C C . ALA B 1 359 ? -31.281 1.072 1.343 1 93.56 359 ALA B C 1
ATOM 5636 O O . ALA B 1 359 ? -31.188 1.785 2.346 1 93.56 359 ALA B O 1
ATOM 5637 N N . GLY B 1 360 ? -31.422 1.582 0.149 1 94.94 360 GLY B N 1
ATOM 5638 C CA . GLY B 1 360 ? -31.609 3.004 -0.093 1 94.94 360 GLY B CA 1
ATOM 5639 C C . GLY B 1 360 ? -31.641 3.359 -1.568 1 94.94 360 GLY B C 1
ATOM 5640 O O . GLY B 1 360 ? -32.031 2.545 -2.402 1 94.94 360 GLY B O 1
ATOM 5641 N N . ALA B 1 361 ? -31.359 4.574 -1.823 1 96.62 361 ALA B N 1
ATOM 5642 C CA . ALA B 1 361 ? -31.344 5.035 -3.207 1 96.62 361 ALA B CA 1
ATOM 5643 C C . ALA B 1 361 ? -30.234 4.348 -3.998 1 96.62 361 ALA B C 1
ATOM 5645 O O . ALA B 1 361 ? -29.172 4.043 -3.449 1 96.62 361 ALA B O 1
ATOM 5646 N N . ARG B 1 362 ? -30.5 4.145 -5.23 1 96.75 362 ARG B N 1
ATOM 5647 C CA . ARG B 1 362 ? -29.531 3.5 -6.109 1 96.75 362 ARG B CA 1
ATOM 5648 C C . ARG B 1 362 ? -29.328 4.312 -7.383 1 96.75 362 ARG B C 1
ATOM 5650 O O . ARG B 1 362 ? -30.281 4.824 -7.965 1 96.75 362 ARG B O 1
ATOM 5657 N N . PHE B 1 363 ? -28.109 4.48 -7.691 1 98 363 PHE B N 1
ATOM 5658 C CA . PHE B 1 363 ? -27.719 5.137 -8.938 1 98 363 PHE B CA 1
ATOM 5659 C C . PHE B 1 363 ? -26.859 4.207 -9.789 1 98 363 PHE B C 1
ATOM 5661 O O . PHE B 1 363 ? -26 3.492 -9.266 1 98 363 PHE B O 1
ATOM 5668 N N . THR B 1 364 ? -27.109 4.203 -11.086 1 97.44 364 THR B N 1
ATOM 5669 C CA . THR B 1 364 ? -26.203 3.559 -12.031 1 97.44 364 THR B CA 1
ATOM 5670 C C . THR B 1 364 ? -25.203 4.559 -12.586 1 97.44 364 THR B C 1
ATOM 5672 O O . THR B 1 364 ? -25.562 5.68 -12.953 1 97.44 364 THR B O 1
ATOM 5675 N N . VAL B 1 365 ? -23.984 4.191 -12.562 1 97.06 365 VAL B N 1
ATOM 5676 C CA . VAL B 1 365 ? -22.891 5.047 -13.031 1 97.06 365 VAL B CA 1
ATOM 5677 C C . VAL B 1 365 ? -22.25 4.43 -14.266 1 97.06 365 VAL B C 1
ATOM 5679 O O . VAL B 1 365 ? -21.688 3.334 -14.203 1 97.06 365 VAL B O 1
ATOM 5682 N N . ALA B 1 366 ? -22.312 5.098 -15.359 1 94.19 366 ALA B N 1
ATOM 5683 C CA . ALA B 1 366 ? -21.719 4.621 -16.609 1 94.19 366 ALA B CA 1
ATOM 5684 C C . ALA B 1 366 ? -21.547 5.762 -17.609 1 94.19 366 ALA B C 1
ATOM 5686 O O . ALA B 1 366 ? -22.406 6.629 -17.719 1 94.19 366 ALA B O 1
ATOM 5687 N N . GLU B 1 367 ? -20.375 5.75 -18.25 1 91.06 367 GLU B N 1
ATOM 5688 C CA . GLU B 1 367 ? -20.109 6.656 -19.359 1 91.06 367 GLU B CA 1
ATOM 5689 C C . GLU B 1 367 ? -20.297 8.109 -18.953 1 91.06 367 GLU B C 1
ATOM 5691 O O . GLU B 1 367 ? -20.938 8.891 -19.672 1 91.06 367 GLU B O 1
ATOM 5696 N N . GLY B 1 368 ? -19.953 8.383 -17.766 1 90.12 368 GLY B N 1
ATOM 5697 C CA . GLY B 1 368 ? -19.969 9.758 -17.297 1 90.12 368 GLY B CA 1
ATOM 5698 C C . GLY B 1 368 ? -21.328 10.219 -16.812 1 90.12 368 GLY B C 1
ATOM 5699 O O . GLY B 1 368 ? -21.531 11.406 -16.562 1 90.12 368 GLY B O 1
ATOM 5700 N N . THR B 1 369 ? -22.234 9.32 -16.703 1 94.81 369 THR B N 1
ATOM 5701 C CA . THR B 1 369 ? -23.578 9.664 -16.25 1 94.81 369 THR B CA 1
ATOM 5702 C C . THR B 1 369 ? -23.906 8.938 -14.945 1 94.81 369 THR B C 1
ATOM 5704 O O . THR B 1 369 ? -23.359 7.875 -14.664 1 94.81 369 THR B O 1
ATOM 5707 N N . VAL B 1 370 ? -24.719 9.609 -14.188 1 97.81 370 VAL B N 1
ATOM 5708 C CA . VAL B 1 370 ? -25.219 9.07 -12.938 1 97.81 370 VAL B CA 1
ATOM 5709 C C . VAL B 1 370 ? -26.75 9.133 -12.93 1 97.81 370 VAL B C 1
ATOM 5711 O O . VAL B 1 370 ? -27.328 10.227 -12.891 1 97.81 370 VAL B O 1
ATOM 5714 N N . GLU B 1 371 ? -27.359 7.961 -12.945 1 97.25 371 GLU B N 1
ATOM 5715 C CA . GLU B 1 371 ? -28.812 7.93 -13.078 1 97.25 371 GLU B CA 1
ATOM 5716 C C . GLU B 1 371 ? -29.453 7.133 -11.945 1 97.25 371 GLU B C 1
ATOM 5718 O O . GLU B 1 371 ? -29.016 6.027 -11.633 1 97.25 371 GLU B O 1
ATOM 5723 N N . ARG B 1 372 ? -30.469 7.684 -11.383 1 95.94 372 ARG B N 1
ATOM 5724 C CA . ARG B 1 372 ? -31.188 6.988 -10.32 1 95.94 372 ARG B CA 1
ATOM 5725 C C . ARG B 1 372 ? -32.031 5.848 -10.891 1 95.94 372 ARG B C 1
ATOM 5727 O O . ARG B 1 372 ? -32.656 5.996 -11.938 1 95.94 372 ARG B O 1
ATOM 5734 N N . VAL B 1 373 ? -32 4.734 -10.195 1 92.31 373 VAL B N 1
ATOM 5735 C CA . VAL B 1 373 ? -32.781 3.586 -10.672 1 92.31 373 VAL B CA 1
ATOM 5736 C C . VAL B 1 373 ? -33.75 3.143 -9.594 1 92.31 373 VAL B C 1
ATOM 5738 O O . VAL B 1 373 ? -33.5 3.338 -8.398 1 92.31 373 VAL B O 1
#

Organism: Streptomyces coelicolor (strain ATCC BAA-471 / A3(2) / M145) (NCBI:txid100226)

Radius of gyration: 27.17 Å; Cα contacts (8 Å, |Δi|>4): 1486; chains: 2; bounding box: 75×74×57 Å

Sequence (746 aa):
MHVTHLSLADFRSYARVEVPLDPGVTAFVGPNGQGKTNLVEAVGYLATLGSHRVSSDAPLVRMGAERAVIRAQVRQGERQQLIELELNPGRANRARVNRSSQVKPRDVLGIVRTVLFAPEDLALVKGDPGERRRFLDELITARSPRMAGVRSDYDRVLKQRNTLLKSAALARRHGGRTMDLSTLDVWDQHLARAGAELLAQRLDLIASVQPLADKAYEQLAPGGGPVALEYKPSAPGEAHTREDLYEQLMAALAEARKQEIERGVTLVGPHRDDLLLKLGSLPAKGYASHGESWSYALALRLASFDLLRAEGNEPVLVLDDVFAELDARRRERLAELVAPGEQVLVTAAVDDDVPHVLAGARFTVAEGTVERVMHVTHLSLADFRSYARVEVPLDPGVTAFVGPNGQGKTNLVEAVGYLATLGSHRVSSDAPLVRMGAERAVIRAQVRQGERQQLIELELNPGRANRARVNRSSQVKPRDVLGIVRTVLFAPEDLALVKGDPGERRRFLDELITARSPRMAGVRSDYDRVLKQRNTLLKSAALARRHGGRTMDLSTLDVWDQHLARAGAELLAQRLDLIASVQPLADKAYEQLAPGGGPVALEYKPSAPGEAHTREDLYEQLMAALAEARKQEIERGVTLVGPHRDDLLLKLGSLPAKGYASHGESWSYALALRLASFDLLRAEGNEPVLVLDDVFAELDARRRERLAELVAPGEQVLVTAAVDDDVPHVLAGARFTVAEGTVERV

Secondary structure (DSSP, 8-state):
-EEEEEEEEEETTEEEEEEE--SEEEEEE--TTSSHHHHHHHHHHHHHSS-SS-SSSGGGBPTT-S-EEEEEEEEETTEEEEEEEEE-TTS--EEEETTEEEE-GGGGBTTB-EEEE-GGGHHHHHS-HHHHHHHHHHHHHHH-TTHHHHHHHHHHHHHHHHHHHHHHHHHHHTT-----THHHHHHHHHHHHHHHHHHHHHHHHHHHHHHHHHHHHHHHSTTS--EEEEEE-SS-----SHHHHHHHHHHHHHHHHHHHHHHTS--SSGGG-EEEEEETTEESTTTS-HHHHHHHHHHHHHHHHHHHHHHSSPPEEEEES-GGGS-HHHHHHHHHHHTTSSEEEEEESSGGGS-TTS-EEEEEEETTEEEE-/-EEEEEEEEEETTEEEEEEE--SEEEEEE--TTSSHHHHHHHHHHHHHSS-SS-SSSGGGBPTT-S-EEEEEEEEETTEEEEEEEEE-TTS--EEEETTEEEE-GGGGBTTB-EEEE-GGGHHHHHS-HHHHHHHHHHHHHHH-TTHHHHHHHHHHHHHHHHHHHHHHHHHHHTT-----THHHHHHHHHHHHHHHHHHHHHHHHHHHHHHHHHHHHHHHSTTS--EEEEEE-SS-----SHHHHHHHHHHHHHHHHHHHHHHTS---SGGG-EEEEEETTEESTTTS-HHHHHHHHHHHHHHHHHHHHHTSSPPEEEEES-GGGS-HHHHHHHHHHHTTSSEEEEEESSGGGS-TTS-EEEEEEETTEEEE-

pLDDT: mean 94.02, std 6.86, range [54.22, 98.75]

InterPro domains:
  IPR001238 DNA-binding, RecF [MF_00365] (1-373)
  IPR001238 DNA-binding, RecF [TIGR00611] (4-348)
  IPR003395 RecF/RecN/SMC, N-terminal [PF02463] (3-349)
  IPR018078 DNA-binding, RecF, conserved site [PS00617] (117-137)
  IPR018078 DNA-binding, RecF, conserved site [PS00618] (316-334)
  IPR027417 P-loop containing nucleoside triphosphate hydrolase [G3DSA:3.40.50.300] (6-348)
  IPR027417 P-loop containing nucleoside triphosphate hydrolase [SSF52540] (1-347)
  IPR042174 DNA-binding RecF, domain 2 [G3DSA:1.20.1050.90] (120-315)